Protein AF-0000000079818200 (afdb_homodimer)

Solvent-accessible surface area (backbone atoms only — not comparable to full-atom values): 31001 Å² total; per-residue (Å²): 94,78,39,43,37,42,29,56,37,63,67,57,88,82,67,70,70,63,57,58,44,52,48,40,30,47,52,48,28,22,54,41,19,44,76,70,73,42,77,60,65,76,57,69,91,68,30,36,74,51,62,64,50,33,76,35,94,75,14,60,83,29,23,36,47,29,41,19,50,50,44,48,51,52,47,45,56,71,67,46,74,70,76,72,57,85,67,57,74,52,88,51,55,75,48,44,58,59,48,27,44,49,47,47,36,42,47,28,49,47,39,19,35,53,8,66,71,33,39,58,53,52,50,50,51,51,51,52,50,41,56,72,76,42,62,36,84,41,67,33,28,30,34,40,37,12,26,27,56,12,24,46,50,47,52,50,50,30,28,53,55,46,24,94,79,42,78,49,57,68,57,30,45,74,68,73,41,59,46,65,51,53,51,32,28,47,70,28,43,28,32,40,30,39,38,30,29,38,19,41,49,55,56,49,44,45,41,34,68,70,50,16,48,40,30,39,71,70,46,66,41,59,33,36,33,46,27,32,57,40,56,23,93,87,63,49,69,18,37,35,42,35,38,27,35,88,53,19,66,55,29,44,64,53,45,87,47,44,40,67,50,48,57,44,65,39,73,40,91,74,45,83,37,57,68,54,30,59,67,35,59,41,65,36,64,56,47,26,45,55,49,38,71,51,65,74,64,67,74,65,79,86,123,95,78,40,42,36,40,28,56,38,60,64,56,92,80,69,78,66,65,60,58,44,52,48,41,29,48,53,50,29,22,54,43,19,46,76,71,72,41,77,59,65,75,56,68,91,70,31,36,74,49,65,60,49,37,76,35,94,75,14,59,82,28,23,37,49,27,41,18,50,49,46,48,51,53,47,47,56,71,67,47,74,72,75,69,64,89,60,64,82,52,88,52,58,81,48,43,60,59,48,28,46,50,48,48,36,44,48,29,46,46,39,19,34,53,9,66,71,32,39,57,52,52,49,48,50,52,50,52,50,40,56,75,76,42,61,36,82,40,66,32,27,30,34,40,37,13,26,29,55,12,22,46,50,48,52,50,50,31,28,52,54,46,24,93,78,42,75,50,58,68,56,30,44,75,70,73,40,59,45,65,50,53,51,32,27,45,70,28,43,27,31,39,31,39,37,30,30,37,18,41,49,53,56,49,45,43,41,34,70,69,49,17,47,38,29,39,70,72,49,65,42,60,33,37,34,44,28,32,56,39,55,22,94,87,62,47,70,17,38,35,42,35,37,27,34,88,53,17,64,55,28,45,63,54,46,86,47,44,39,66,52,49,56,44,65,40,72,40,90,74,45,67,36,56,68,52,30,58,66,37,59,41,65,36,62,55,48,27,46,56,49,39,71,52,65,74,64,66,74,65,79,84,122

pLDDT: mean 82.96, std 15.65, range [31.05, 98.12]

Sequence (606 aa):
MERVVYIHGVVPQGAVDHTTSYRAFRDGLSSRLDAEGHDALPPLADSVTVEWGFPHPLAGDTASLARAQEVITRRVDAATPSDRTSFSALLFAPAIEPVRGLIQHTWADIVHYVSEKGKARIRNVVWGRMLELIDPHEPTDLTVIGHSAGSLIAVDLLFWLFSHQRDDPDELRAMGLDPDEVEAAHTNWRVRRLVTFGSPIAALLIRSTAVTDILAADGTLDAADLGLGTRCHDGQMPLWLNVWDRHDVLAYPVEPFYTGAEIHDLYPDHSDSLLGSHEAYWHADRVHRVIADAWGRQPGPLTMERVVYIHGVVPQGAVDHTTSYRAFRDGLSSRLDAEGHDALPPLADSVTVEWGFPHPLAGDTASLARAQEVITRRVDAATPSDRTSFSALLFAPAIEPVRGLIQHTWADIVHYVSEKGKARIRNVVWGRMLELIDPHEPTDLTVIGHSAGSLIAVDLLFWLFSHQRDDPDELRAMGLDPDEVEAAHTNWRVRRLVTFGSPIAALLIRSTAVTDILAADGTLDAADLGLGTRCHDGQMPLWLNVWDRHDVLAYPVEPFYTGAEIHDLYPDHSDSLLGSHEAYWHADRVHRVIADAWGRQPGPLT

Structure (mmCIF, N/CA/C/O backbone):
data_AF-0000000079818200-model_v1
#
loop_
_entity.id
_entity.type
_entity.pdbx_description
1 polymer 'Alpha/beta hydrolase'
#
loop_
_atom_site.group_PDB
_atom_site.id
_atom_site.type_symbol
_atom_site.label_atom_id
_atom_site.label_alt_id
_atom_site.label_comp_id
_atom_site.label_asym_id
_atom_site.label_entity_id
_atom_site.label_seq_id
_atom_site.pdbx_PDB_ins_code
_atom_site.Cartn_x
_atom_site.Cartn_y
_atom_site.Cartn_z
_atom_site.occupancy
_atom_site.B_iso_or_equiv
_atom_site.auth_seq_id
_atom_site.auth_comp_id
_atom_site.auth_asym_id
_atom_site.auth_atom_id
_atom_site.pdbx_PDB_model_num
ATOM 1 N N . MET A 1 1 ? 4.629 -28.031 -23.969 1 86.69 1 MET A N 1
ATOM 2 C CA . MET A 1 1 ? 5.812 -27.75 -23.156 1 86.69 1 MET A CA 1
ATOM 3 C C . MET A 1 1 ? 5.449 -26.922 -21.922 1 86.69 1 MET A C 1
ATOM 5 O O . MET A 1 1 ? 4.574 -26.062 -22 1 86.69 1 MET A O 1
ATOM 9 N N . GLU A 1 2 ? 6.07 -27.297 -20.828 1 91.56 2 GLU A N 1
ATOM 10 C CA . GLU A 1 2 ? 5.812 -26.562 -19.594 1 91.56 2 GLU A CA 1
ATOM 11 C C . GLU A 1 2 ? 6.945 -25.594 -19.266 1 91.56 2 GLU A C 1
ATOM 13 O O . GLU A 1 2 ? 8.117 -25.938 -19.438 1 91.56 2 GLU A O 1
ATOM 18 N N . ARG A 1 3 ? 6.625 -24.469 -18.969 1 95.88 3 ARG A N 1
ATOM 19 C CA . ARG A 1 3 ? 7.57 -23.453 -18.516 1 95.88 3 ARG A CA 1
ATOM 20 C C . ARG A 1 3 ? 7.203 -22.938 -17.141 1 95.88 3 ARG A C 1
ATOM 22 O O . ARG A 1 3 ? 6.023 -22.812 -16.797 1 95.88 3 ARG A O 1
ATOM 29 N N . VAL A 1 4 ? 8.281 -22.688 -16.375 1 97.44 4 VAL A N 1
ATOM 30 C CA . VAL A 1 4 ? 8.07 -22.188 -15.016 1 97.44 4 VAL A CA 1
ATOM 31 C C . VAL A 1 4 ? 8.5 -20.719 -14.945 1 97.44 4 VAL A C 1
ATOM 33 O O . VAL A 1 4 ? 9.531 -20.344 -15.5 1 97.44 4 VAL A O 1
ATOM 36 N N . VAL A 1 5 ? 7.684 -19.922 -14.336 1 97 5 VAL A N 1
ATOM 37 C CA . VAL A 1 5 ? 7.965 -18.516 -14.102 1 97 5 VAL A CA 1
ATOM 38 C C . VAL A 1 5 ? 8.07 -18.25 -12.602 1 97 5 VAL A C 1
ATOM 40 O O . VAL A 1 5 ? 7.113 -18.484 -11.859 1 97 5 VAL A O 1
ATOM 43 N N . TYR A 1 6 ? 9.258 -17.781 -12.156 1 95.5 6 TYR A N 1
ATOM 44 C CA . TYR A 1 6 ? 9.477 -17.422 -10.758 1 95.5 6 TYR A CA 1
ATOM 45 C C . TYR A 1 6 ? 9.438 -15.906 -10.57 1 95.5 6 TYR A C 1
ATOM 47 O O . TYR A 1 6 ? 10.164 -15.172 -11.242 1 95.5 6 TYR A O 1
ATOM 55 N N . ILE A 1 7 ? 8.562 -15.484 -9.695 1 91.38 7 ILE A N 1
ATOM 56 C CA . ILE A 1 7 ? 8.477 -14.062 -9.391 1 91.38 7 ILE A CA 1
ATOM 57 C C . ILE A 1 7 ? 8.664 -13.844 -7.887 1 91.38 7 ILE A C 1
ATOM 59 O O . ILE A 1 7 ? 7.812 -14.242 -7.09 1 91.38 7 ILE A O 1
ATOM 63 N N . HIS A 1 8 ? 9.711 -13.234 -7.512 1 85.31 8 HIS A N 1
ATOM 64 C CA . HIS A 1 8 ? 10 -12.992 -6.102 1 85.31 8 HIS A CA 1
ATOM 65 C C . HIS A 1 8 ? 9.32 -11.719 -5.613 1 85.31 8 HIS A C 1
ATOM 67 O O . HIS A 1 8 ? 8.828 -10.922 -6.418 1 85.31 8 HIS A O 1
ATOM 73 N N . GLY A 1 9 ? 9.172 -11.625 -4.289 1 76.94 9 GLY A N 1
ATOM 74 C CA . GLY A 1 9 ? 8.758 -10.367 -3.697 1 76.94 9 GLY A CA 1
ATOM 75 C C . GLY A 1 9 ? 9.93 -9.438 -3.396 1 76.94 9 GLY A C 1
ATOM 76 O O . GLY A 1 9 ? 11.023 -9.625 -3.932 1 76.94 9 GLY A O 1
ATOM 77 N N . VAL A 1 10 ? 9.656 -8.281 -2.793 1 60.12 10 VAL A N 1
ATOM 78 C CA . VAL A 1 10 ? 10.711 -7.301 -2.545 1 60.12 10 VAL A CA 1
ATOM 79 C C . VAL A 1 10 ? 11.539 -7.723 -1.335 1 60.12 10 VAL A C 1
ATOM 81 O O . VAL A 1 10 ? 10.984 -8.148 -0.316 1 60.12 10 VAL A O 1
ATOM 84 N N . VAL A 1 11 ? 12.688 -8.148 -1.49 1 55.16 11 VAL A N 1
ATOM 85 C CA . VAL A 1 11 ? 13.609 -8.508 -0.416 1 55.16 11 VAL A CA 1
ATOM 86 C C . VAL A 1 11 ? 14.359 -7.266 0.06 1 55.16 11 VAL A C 1
ATOM 88 O O . VAL A 1 11 ? 14.711 -6.398 -0.744 1 55.16 11 VAL A O 1
ATOM 91 N N . PRO A 1 12 ? 14.125 -6.973 1.531 1 49.72 12 PRO A N 1
ATOM 92 C CA . PRO A 1 12 ? 14.883 -5.824 2.043 1 49.72 12 PRO A CA 1
ATOM 93 C C . PRO A 1 12 ? 16.25 -5.676 1.386 1 49.72 12 PRO A C 1
ATOM 95 O O . PRO A 1 12 ? 16.656 -6.539 0.61 1 49.72 12 PRO A O 1
ATOM 98 N N . GLN A 1 13 ? 17.078 -4.922 2.213 1 45.09 13 GLN A N 1
ATOM 99 C CA . GLN A 1 13 ? 18.438 -4.406 2.012 1 45.09 13 GLN A CA 1
ATOM 100 C C . GLN A 1 13 ? 19.391 -5.523 1.622 1 45.09 13 GLN A C 1
ATOM 102 O O . GLN A 1 13 ? 19.422 -6.578 2.262 1 45.09 13 GLN A O 1
ATOM 107 N N . GLY A 1 14 ? 19.938 -5.395 0.547 1 44.62 14 GLY A N 1
ATOM 108 C CA . GLY A 1 14 ? 21.188 -6.055 0.185 1 44.62 14 GLY A CA 1
ATOM 109 C C . GLY A 1 14 ? 20.984 -7.254 -0.721 1 44.62 14 GLY A C 1
ATOM 110 O O . GLY A 1 14 ? 21.875 -8.094 -0.853 1 44.62 14 GLY A O 1
ATOM 111 N N . ALA A 1 15 ? 19.703 -7.742 -0.609 1 48.75 15 ALA A N 1
ATOM 112 C CA . ALA A 1 15 ? 19.672 -9.102 -1.141 1 48.75 15 ALA A CA 1
ATOM 113 C C . ALA A 1 15 ? 19.844 -9.102 -2.656 1 48.75 15 ALA A C 1
ATOM 115 O O . ALA A 1 15 ? 19.109 -8.438 -3.375 1 48.75 15 ALA A O 1
ATOM 116 N N . VAL A 1 16 ? 21 -9.32 -3.053 1 51.16 16 VAL A N 1
ATOM 117 C CA . VAL A 1 16 ? 21.578 -9.836 -4.293 1 51.16 16 VAL A CA 1
ATOM 118 C C . VAL A 1 16 ? 20.625 -10.859 -4.914 1 51.16 16 VAL A C 1
ATOM 120 O O . VAL A 1 16 ? 19.609 -11.219 -4.312 1 51.16 16 VAL A O 1
ATOM 123 N N . ASP A 1 17 ? 21 -12.07 -5.422 1 63.06 17 ASP A N 1
ATOM 124 C CA . ASP A 1 17 ? 20.719 -13.141 -6.375 1 63.06 17 ASP A CA 1
ATOM 125 C C . ASP A 1 17 ? 19.562 -14.016 -5.895 1 63.06 17 ASP A C 1
ATOM 127 O O . ASP A 1 17 ? 19.75 -14.898 -5.055 1 63.06 17 ASP A O 1
ATOM 131 N N . HIS A 1 18 ? 18.266 -13.555 -6.32 1 78.88 18 HIS A N 1
ATOM 132 C CA . HIS A 1 18 ? 17.156 -14.414 -5.945 1 78.88 18 HIS A CA 1
ATOM 133 C C . HIS A 1 18 ? 17.25 -15.781 -6.609 1 78.88 18 HIS A C 1
ATOM 135 O O . HIS A 1 18 ? 16.422 -16.656 -6.367 1 78.88 18 HIS A O 1
ATOM 141 N N . THR A 1 19 ? 18.312 -15.891 -7.309 1 81.38 19 THR A N 1
ATOM 142 C CA . THR A 1 19 ? 18.516 -17.172 -7.98 1 81.38 19 THR A CA 1
ATOM 143 C C . THR A 1 19 ? 18.719 -18.297 -6.965 1 81.38 19 THR A C 1
ATOM 145 O O . THR A 1 19 ? 18.297 -19.422 -7.191 1 81.38 19 THR A O 1
ATOM 148 N N . THR A 1 20 ? 19.297 -17.875 -5.895 1 84.62 20 THR A N 1
ATOM 149 C CA . THR A 1 20 ? 19.516 -18.875 -4.859 1 84.62 20 THR A CA 1
ATOM 150 C C . THR A 1 20 ? 18.188 -19.359 -4.281 1 84.62 20 THR A C 1
ATOM 152 O O . THR A 1 20 ? 18 -20.547 -4.043 1 84.62 20 THR A O 1
ATOM 155 N N . SER A 1 21 ? 17.328 -18.438 -4.094 1 87.5 21 SER A N 1
ATOM 156 C CA . SER A 1 21 ? 16 -18.797 -3.58 1 87.5 21 SER A CA 1
ATOM 157 C C . SER A 1 21 ? 15.219 -19.625 -4.594 1 87.5 21 SER A C 1
ATOM 159 O O . SER A 1 21 ? 14.586 -20.609 -4.23 1 87.5 21 SER A O 1
ATOM 161 N N . TYR A 1 22 ? 15.32 -19.234 -5.848 1 92.06 22 TYR A N 1
ATOM 162 C CA . TYR A 1 22 ? 14.633 -19.984 -6.895 1 92.06 22 TYR A CA 1
ATOM 163 C C . TYR A 1 22 ? 15.156 -21.406 -6.988 1 92.06 22 TYR A C 1
ATOM 165 O O . TYR A 1 22 ? 14.383 -22.359 -7.105 1 92.06 22 TYR A O 1
ATOM 173 N N . ARG A 1 23 ? 16.438 -21.531 -6.879 1 92.62 23 ARG A N 1
ATOM 174 C CA . ARG A 1 23 ? 17.078 -22.844 -6.957 1 92.62 23 ARG A CA 1
ATOM 175 C C . ARG A 1 23 ? 16.672 -23.719 -5.773 1 92.62 23 ARG A C 1
ATOM 177 O O . ARG A 1 23 ? 16.375 -24.891 -5.941 1 92.62 23 ARG A O 1
ATOM 184 N N . ALA A 1 24 ? 16.672 -23.125 -4.648 1 91.62 24 ALA A N 1
ATOM 185 C CA . ALA A 1 24 ? 16.297 -23.875 -3.447 1 91.62 24 ALA A CA 1
ATOM 186 C C . ALA A 1 24 ? 14.867 -24.391 -3.547 1 91.62 24 ALA A C 1
ATOM 188 O O . ALA A 1 24 ? 14.586 -25.531 -3.203 1 91.62 24 ALA A O 1
ATOM 189 N N . PHE A 1 25 ? 14.039 -23.562 -3.961 1 94.81 25 PHE A N 1
ATOM 190 C CA . PHE A 1 25 ? 12.641 -23.953 -4.109 1 94.81 25 PHE A CA 1
ATOM 191 C C . PHE A 1 25 ? 12.5 -25.062 -5.152 1 94.81 25 PHE A C 1
ATOM 193 O O . PHE A 1 25 ? 11.844 -26.078 -4.902 1 94.81 25 PHE A O 1
ATOM 200 N N . ARG A 1 26 ? 13.047 -24.812 -6.332 1 96.12 26 ARG A N 1
ATOM 201 C CA . ARG A 1 26 ? 12.969 -25.797 -7.414 1 96.12 26 ARG A CA 1
ATOM 202 C C . ARG A 1 26 ? 13.5 -27.156 -6.969 1 96.12 26 ARG A C 1
ATOM 204 O O . ARG A 1 26 ? 12.844 -28.172 -7.168 1 96.12 26 ARG A O 1
ATOM 211 N N . ASP A 1 27 ? 14.68 -27.141 -6.375 1 96.06 27 ASP A N 1
ATOM 212 C CA . ASP A 1 27 ? 15.312 -28.406 -5.98 1 96.06 27 ASP A CA 1
ATOM 213 C C . ASP A 1 27 ? 14.531 -29.078 -4.859 1 96.06 27 ASP A C 1
ATOM 215 O O . ASP A 1 27 ? 14.312 -30.297 -4.895 1 96.06 27 ASP A O 1
ATOM 219 N N . GLY A 1 28 ? 14.125 -28.328 -3.898 1 95.75 28 GLY A N 1
ATOM 220 C CA . GLY A 1 28 ? 13.352 -28.875 -2.801 1 95.75 28 GLY A CA 1
ATOM 221 C C . GLY A 1 28 ? 12.023 -29.469 -3.246 1 95.75 28 GLY A C 1
ATOM 222 O O . GLY A 1 28 ? 11.688 -30.594 -2.873 1 95.75 28 GLY A O 1
ATOM 223 N N . LEU A 1 29 ? 11.305 -28.688 -4.027 1 95.94 29 LEU A N 1
ATOM 224 C CA . LEU A 1 29 ? 10.016 -29.172 -4.512 1 95.94 29 LEU A CA 1
ATOM 225 C C . LEU A 1 29 ? 10.195 -30.375 -5.441 1 95.94 29 LEU A C 1
ATOM 227 O O . LEU A 1 29 ? 9.469 -31.359 -5.344 1 95.94 29 LEU A O 1
ATOM 231 N N . SER A 1 30 ? 11.188 -30.297 -6.332 1 96.06 30 SER A N 1
ATOM 232 C CA . SER A 1 30 ? 11.43 -31.391 -7.273 1 96.06 30 SER A CA 1
ATOM 233 C C . SER A 1 30 ? 11.773 -32.688 -6.539 1 96.06 30 SER A C 1
ATOM 235 O O . SER A 1 30 ? 11.344 -33.781 -6.953 1 96.06 30 SER A O 1
ATOM 237 N N . SER A 1 31 ? 12.531 -32.531 -5.52 1 95.75 31 SER A N 1
ATOM 238 C CA . SER A 1 31 ? 12.867 -33.719 -4.723 1 95.75 31 SER A CA 1
ATOM 239 C C . SER A 1 31 ? 11.617 -34.375 -4.133 1 95.75 31 SER A C 1
ATOM 241 O O . SER A 1 31 ? 11.461 -35.594 -4.176 1 95.75 31 SER A O 1
ATOM 243 N N . ARG A 1 32 ? 10.742 -33.594 -3.629 1 94.62 32 ARG A N 1
ATOM 244 C CA . ARG A 1 32 ? 9.5 -34.094 -3.053 1 94.62 32 ARG A CA 1
ATOM 245 C C . ARG A 1 32 ? 8.586 -34.656 -4.133 1 94.62 32 ARG A C 1
ATOM 247 O O . ARG A 1 32 ? 7.91 -35.656 -3.92 1 94.62 32 ARG A O 1
ATOM 254 N N . LEU A 1 33 ? 8.555 -33.938 -5.242 1 94.25 33 LEU A N 1
ATOM 255 C CA . LEU A 1 33 ? 7.742 -34.406 -6.359 1 94.25 33 LEU A CA 1
ATOM 256 C C . LEU A 1 33 ? 8.219 -35.781 -6.844 1 94.25 33 LEU A C 1
ATOM 258 O O . LEU A 1 33 ? 7.402 -36.656 -7.121 1 94.25 33 LEU A O 1
ATOM 262 N N . ASP A 1 34 ? 9.508 -35.906 -6.918 1 93.25 34 ASP A N 1
ATOM 263 C CA . ASP A 1 34 ? 10.086 -37.156 -7.34 1 93.25 34 ASP A CA 1
ATOM 264 C C . ASP A 1 34 ? 9.656 -38.312 -6.414 1 93.25 34 ASP A C 1
ATOM 266 O O . ASP A 1 34 ? 9.281 -39.375 -6.879 1 93.25 34 ASP A O 1
ATOM 270 N N . ALA A 1 35 ? 9.672 -38.062 -5.207 1 91.75 35 ALA A N 1
ATOM 271 C CA . ALA A 1 35 ? 9.273 -39.062 -4.207 1 91.75 35 ALA A CA 1
ATOM 272 C C . ALA A 1 35 ? 7.816 -39.469 -4.395 1 91.75 35 ALA A C 1
ATOM 274 O O . ALA A 1 35 ? 7.434 -40.594 -4.043 1 91.75 35 ALA A O 1
ATOM 275 N N . GLU A 1 36 ? 7.059 -38.625 -4.98 1 89 36 GLU A N 1
ATOM 276 C CA . GLU A 1 36 ? 5.637 -38.875 -5.172 1 89 36 GLU A CA 1
ATOM 277 C C . GLU A 1 36 ? 5.344 -39.344 -6.598 1 89 36 GLU A C 1
ATOM 279 O O . GLU A 1 36 ? 4.188 -39.531 -6.973 1 89 36 GLU A O 1
ATOM 284 N N . GLY A 1 37 ? 6.359 -39.406 -7.438 1 89.19 37 GLY A N 1
ATOM 285 C CA . GLY A 1 37 ? 6.219 -39.938 -8.781 1 89.19 37 GLY A CA 1
ATOM 286 C C . GLY A 1 37 ? 5.875 -38.906 -9.82 1 89.19 37 GLY A C 1
ATOM 287 O O . GLY A 1 37 ? 5.332 -39.219 -10.875 1 89.19 37 GLY A O 1
ATOM 288 N N . HIS A 1 38 ? 6.051 -37.594 -9.445 1 89.44 38 HIS A N 1
ATOM 289 C CA . HIS A 1 38 ? 5.812 -36.5 -10.398 1 89.44 38 HIS A CA 1
ATOM 290 C C . HIS A 1 38 ? 7.109 -36.062 -11.07 1 89.44 38 HIS A C 1
ATOM 292 O O . HIS A 1 38 ? 8.203 -36.375 -10.578 1 89.44 38 HIS A O 1
ATOM 298 N N . ASP A 1 39 ? 6.938 -35.469 -12.148 1 89.5 39 ASP A N 1
ATOM 299 C CA . ASP A 1 39 ? 8.102 -34.906 -12.844 1 89.5 39 ASP A CA 1
ATOM 300 C C . ASP A 1 39 ? 8.688 -33.719 -12.078 1 89.5 39 ASP A C 1
ATOM 302 O O . ASP A 1 39 ? 7.949 -32.969 -11.453 1 89.5 39 ASP A O 1
ATOM 306 N N . ALA A 1 40 ? 10 -33.625 -12.172 1 92.56 40 ALA A N 1
ATOM 307 C CA . ALA A 1 40 ? 10.672 -32.469 -11.594 1 92.56 40 ALA A CA 1
ATOM 308 C C . ALA A 1 40 ? 10.32 -31.188 -12.352 1 92.56 40 ALA A C 1
ATOM 310 O O . ALA A 1 40 ? 9.922 -31.234 -13.523 1 92.56 40 ALA A O 1
ATOM 311 N N . LEU A 1 41 ? 10.469 -30.062 -11.641 1 94.31 41 LEU A N 1
ATOM 312 C CA . LEU A 1 41 ? 10.359 -28.781 -12.328 1 94.31 41 LEU A CA 1
ATOM 313 C C . LEU A 1 41 ? 11.516 -28.594 -13.305 1 94.31 41 LEU A C 1
ATOM 315 O O . LEU A 1 41 ? 12.609 -29.109 -13.086 1 94.31 41 LEU A O 1
ATOM 319 N N . PRO A 1 42 ? 11.273 -27.875 -14.344 1 93.94 42 PRO A N 1
ATOM 320 C CA . PRO A 1 42 ? 12.359 -27.594 -15.281 1 93.94 42 PRO A CA 1
ATOM 321 C C . PRO A 1 42 ? 13.547 -26.906 -14.625 1 93.94 42 PRO A C 1
ATOM 323 O O . PRO A 1 42 ? 13.383 -26.219 -13.602 1 93.94 42 PRO A O 1
ATOM 326 N N . PRO A 1 43 ? 14.789 -27.094 -15.227 1 93.31 43 PRO A N 1
ATOM 327 C CA . PRO A 1 43 ? 15.945 -26.359 -14.719 1 93.31 43 PRO A CA 1
ATOM 328 C C . PRO A 1 43 ? 15.75 -24.844 -14.75 1 93.31 43 PRO A C 1
ATOM 330 O O . PRO A 1 43 ? 14.969 -24.344 -15.562 1 93.31 43 PRO A O 1
ATOM 333 N N . LEU A 1 44 ? 16.391 -24.172 -13.883 1 92.62 44 LEU A N 1
ATOM 334 C CA . LEU A 1 44 ? 16.25 -22.734 -13.789 1 92.62 44 LEU A CA 1
ATOM 335 C C . LEU A 1 44 ? 16.641 -22.062 -15.102 1 92.62 44 LEU A C 1
ATOM 337 O O . LEU A 1 44 ? 16.062 -21.031 -15.477 1 92.62 44 LEU A O 1
ATOM 341 N N . ALA A 1 45 ? 17.625 -22.656 -15.812 1 90.88 45 ALA A N 1
ATOM 342 C CA . ALA A 1 45 ? 18.078 -22.109 -17.094 1 90.88 45 ALA A CA 1
ATOM 343 C C . ALA A 1 45 ? 16.938 -22.094 -18.109 1 90.88 45 ALA A C 1
ATOM 345 O O . ALA A 1 45 ? 16.953 -21.281 -19.047 1 90.88 45 ALA A O 1
ATOM 346 N N . ASP A 1 46 ? 15.992 -23 -17.891 1 92.5 46 ASP A N 1
ATOM 347 C CA . ASP A 1 46 ? 14.852 -23.094 -18.797 1 92.5 46 ASP A CA 1
ATOM 348 C C . ASP A 1 46 ? 13.609 -22.453 -18.203 1 92.5 46 ASP A C 1
ATOM 350 O O . ASP A 1 46 ? 12.492 -22.703 -18.656 1 92.5 46 ASP A O 1
ATOM 354 N N . SER A 1 47 ? 13.82 -21.703 -17.125 1 95.25 47 SER A N 1
ATOM 355 C CA . SER A 1 47 ? 12.711 -21.062 -16.438 1 95.25 47 SER A CA 1
ATOM 356 C C . SER A 1 47 ? 12.859 -19.547 -16.453 1 95.25 47 SER A C 1
ATOM 358 O O . SER A 1 47 ? 13.969 -19.031 -16.562 1 95.25 47 SER A O 1
ATOM 360 N N . VAL A 1 48 ? 11.742 -18.922 -16.406 1 94.06 48 VAL A N 1
ATOM 361 C CA . VAL A 1 48 ? 11.742 -17.453 -16.328 1 94.06 48 VAL A CA 1
ATOM 362 C C . VAL A 1 48 ? 11.961 -17 -14.891 1 94.06 48 VAL A C 1
ATOM 364 O O . VAL A 1 48 ? 11.164 -17.328 -14.008 1 94.06 48 VAL A O 1
ATOM 367 N N . THR A 1 49 ? 13.047 -16.344 -14.672 1 90.06 49 THR A N 1
ATOM 368 C CA . THR A 1 49 ? 13.328 -15.766 -13.359 1 90.06 49 THR A CA 1
ATOM 369 C C . THR A 1 49 ? 13.188 -14.242 -13.406 1 90.06 49 THR A C 1
ATOM 371 O O . THR A 1 49 ? 13.781 -13.594 -14.266 1 90.06 49 THR A O 1
ATOM 374 N N . VAL A 1 50 ? 12.398 -13.742 -12.555 1 83.56 50 VAL A N 1
ATOM 375 C CA . VAL A 1 50 ? 12.109 -12.312 -12.578 1 83.56 50 VAL A CA 1
ATOM 376 C C . VAL A 1 50 ? 12.758 -11.641 -11.375 1 83.56 50 VAL A C 1
ATOM 378 O O . VAL A 1 50 ? 12.641 -12.125 -10.242 1 83.56 50 VAL A O 1
ATOM 381 N N . GLU A 1 51 ? 13.539 -10.664 -11.68 1 73.62 51 GLU A N 1
ATOM 382 C CA . GLU A 1 51 ? 14.07 -9.742 -10.68 1 73.62 51 GLU A CA 1
ATOM 383 C C . GLU A 1 51 ? 13.484 -8.344 -10.852 1 73.62 51 GLU A C 1
ATOM 385 O O . GLU A 1 51 ? 13.469 -7.801 -11.953 1 73.62 51 GLU A O 1
ATOM 390 N N . TRP A 1 52 ? 12.867 -7.902 -9.883 1 68.88 52 TRP A N 1
ATOM 391 C CA . TRP A 1 52 ? 12.328 -6.551 -9.977 1 68.88 52 TRP A CA 1
ATOM 392 C C . TRP A 1 52 ? 12.633 -5.758 -8.711 1 68.88 52 TRP A C 1
ATOM 394 O O . TRP A 1 52 ? 12.938 -6.336 -7.668 1 68.88 52 TRP A O 1
ATOM 404 N N . GLY A 1 53 ? 12.664 -4.391 -8.766 1 62.91 53 GLY A N 1
ATOM 405 C CA . GLY A 1 53 ? 12.789 -3.512 -7.617 1 62.91 53 GLY A CA 1
ATOM 406 C C . GLY A 1 53 ? 14.219 -3.348 -7.137 1 62.91 53 GLY A C 1
ATOM 407 O O . GLY A 1 53 ? 14.477 -2.596 -6.195 1 62.91 53 GLY A O 1
ATOM 408 N N . PHE A 1 54 ? 15.133 -4.141 -7.594 1 59.88 54 PHE A N 1
ATOM 409 C CA . PHE A 1 54 ? 16.516 -4.031 -7.164 1 59.88 54 PHE A CA 1
ATOM 410 C C . PHE A 1 54 ? 17.406 -3.6 -8.32 1 59.88 54 PHE A C 1
ATOM 412 O O . PHE A 1 54 ? 17.062 -3.785 -9.484 1 59.88 54 PHE A O 1
ATOM 419 N N . PRO A 1 55 ? 18.359 -2.91 -7.707 1 55 55 PRO A N 1
ATOM 420 C CA . PRO A 1 55 ? 19.328 -2.592 -8.758 1 55 55 PRO A CA 1
ATOM 421 C C . PRO A 1 55 ? 19.906 -3.838 -9.422 1 55 55 PRO A C 1
ATOM 423 O O . PRO A 1 55 ? 20.625 -4.602 -8.773 1 55 55 PRO A O 1
ATOM 426 N N . HIS A 1 56 ? 19.281 -4.379 -10.164 1 54.59 56 HIS A N 1
ATOM 427 C CA . HIS A 1 56 ? 19.797 -5.492 -10.961 1 54.59 56 HIS A CA 1
ATOM 428 C C . HIS A 1 56 ? 19.797 -5.152 -12.445 1 54.59 56 HIS A C 1
ATOM 430 O O . HIS A 1 56 ? 18.938 -4.398 -12.914 1 54.59 56 HIS A O 1
ATOM 436 N N . PRO A 1 57 ? 20.984 -5.48 -13 1 53.12 57 PRO A N 1
ATOM 437 C CA . PRO A 1 57 ? 21.016 -5.203 -14.445 1 53.12 57 PRO A CA 1
ATOM 438 C C . PRO A 1 57 ? 19.703 -5.551 -15.141 1 53.12 57 PRO A C 1
ATOM 440 O O . PRO A 1 57 ? 19.344 -4.922 -16.141 1 53.12 57 PRO A O 1
ATOM 443 N N . LEU A 1 58 ? 19.125 -6.457 -14.516 1 49.44 58 LEU A N 1
ATOM 444 C CA . LEU A 1 58 ? 17.891 -6.906 -15.148 1 49.44 58 LEU A CA 1
ATOM 445 C C . LEU A 1 58 ? 16.688 -6.121 -14.625 1 49.44 58 LEU A C 1
ATOM 447 O O . LEU A 1 58 ? 15.57 -6.309 -15.094 1 49.44 58 LEU A O 1
ATOM 451 N N . ALA A 1 59 ? 16.938 -5.23 -13.602 1 56.81 59 ALA A N 1
ATOM 452 C CA . ALA A 1 59 ? 15.82 -4.551 -12.961 1 56.81 59 ALA A CA 1
ATOM 453 C C . ALA A 1 59 ? 15.281 -3.426 -13.844 1 56.81 59 ALA A C 1
ATOM 455 O O . ALA A 1 59 ? 14.164 -2.951 -13.648 1 56.81 59 ALA A O 1
ATOM 456 N N . GLY A 1 60 ? 15.984 -3.125 -14.914 1 56.25 60 GLY A N 1
ATOM 457 C CA . GLY A 1 60 ? 15.562 -2.062 -15.812 1 56.25 60 GLY A CA 1
ATOM 458 C C . GLY A 1 60 ? 15.195 -0.779 -15.086 1 56.25 60 GLY A C 1
ATOM 459 O O . GLY A 1 60 ? 15.969 -0.281 -14.266 1 56.25 60 GLY A O 1
ATOM 460 N N . ASP A 1 61 ? 14.031 -0.267 -15.391 1 59.31 61 ASP A N 1
ATOM 461 C CA . ASP A 1 61 ? 13.508 0.99 -14.867 1 59.31 61 ASP A CA 1
ATOM 462 C C . ASP A 1 61 ? 13.18 0.875 -13.383 1 59.31 61 ASP A C 1
ATOM 464 O O . ASP A 1 61 ? 13 1.887 -12.695 1 59.31 61 ASP A O 1
ATOM 468 N N . THR A 1 62 ? 13.234 -0.366 -12.875 1 66.31 62 THR A N 1
ATOM 469 C CA . THR A 1 62 ? 12.875 -0.542 -11.477 1 66.31 62 THR A CA 1
ATOM 470 C C . THR A 1 62 ? 14.094 -0.335 -10.578 1 66.31 62 THR A C 1
ATOM 472 O O . THR A 1 62 ? 13.969 -0.255 -9.352 1 66.31 62 THR A O 1
ATOM 475 N N . ALA A 1 63 ? 15.258 -0.125 -11.195 1 71.88 63 ALA A N 1
ATOM 476 C CA . ALA A 1 63 ? 16.469 0.19 -10.438 1 71.88 63 ALA A CA 1
ATOM 477 C C . ALA A 1 63 ? 16.312 1.491 -9.656 1 71.88 63 ALA A C 1
ATOM 479 O O . ALA A 1 63 ? 16.875 1.646 -8.57 1 71.88 63 ALA A O 1
ATOM 480 N N . SER A 1 64 ? 15.555 2.375 -10.258 1 77.75 64 SER A N 1
ATOM 481 C CA . SER A 1 64 ? 15.305 3.641 -9.57 1 77.75 64 SER A CA 1
ATOM 482 C C . SER A 1 64 ? 14.57 3.424 -8.258 1 77.75 64 SER A C 1
ATOM 484 O O . SER A 1 64 ? 14.789 4.152 -7.285 1 77.75 64 SER A O 1
ATOM 486 N N . LEU A 1 65 ? 13.781 2.424 -8.219 1 79.44 65 LEU A N 1
ATOM 487 C CA . LEU A 1 65 ? 13.039 2.121 -7.004 1 79.44 65 LEU A CA 1
ATOM 488 C C . LEU A 1 65 ? 13.984 1.699 -5.883 1 79.44 65 LEU A C 1
ATOM 490 O O . LEU A 1 65 ? 13.875 2.184 -4.754 1 79.44 65 LEU A O 1
ATOM 494 N N . ALA A 1 66 ? 14.898 0.829 -6.238 1 76.94 66 ALA A N 1
ATOM 495 C CA . ALA A 1 66 ? 15.859 0.364 -5.242 1 76.94 66 ALA A CA 1
ATOM 496 C C . ALA A 1 66 ? 16.688 1.521 -4.703 1 76.94 66 ALA A C 1
ATOM 498 O O . ALA A 1 66 ? 16.922 1.618 -3.494 1 76.94 66 ALA A O 1
ATOM 499 N N . ARG A 1 67 ? 17.156 2.295 -5.594 1 82.56 67 ARG A N 1
ATOM 500 C CA . ARG A 1 67 ? 17.953 3.447 -5.199 1 82.56 67 ARG A CA 1
ATOM 501 C C . ARG A 1 67 ? 17.141 4.402 -4.32 1 82.56 67 ARG A C 1
ATOM 503 O O . ARG A 1 67 ? 17.656 4.918 -3.326 1 82.56 67 ARG A O 1
ATOM 510 N N . ALA A 1 68 ? 15.953 4.668 -4.703 1 86.44 68 ALA A N 1
ATOM 511 C CA . ALA A 1 68 ? 15.094 5.543 -3.914 1 86.44 68 ALA A CA 1
ATOM 512 C C . ALA A 1 68 ? 14.875 4.98 -2.512 1 86.44 68 ALA A C 1
ATOM 514 O O . ALA A 1 68 ? 14.883 5.723 -1.528 1 86.44 68 ALA A O 1
ATOM 515 N N . GLN A 1 69 ? 14.672 3.715 -2.449 1 82.5 69 GLN A N 1
ATOM 516 C CA . GLN A 1 69 ? 14.484 3.07 -1.153 1 82.5 69 GLN A CA 1
ATOM 517 C C . GLN A 1 69 ? 15.727 3.209 -0.279 1 82.5 69 GLN A C 1
ATOM 519 O O . GLN A 1 69 ? 15.617 3.4 0.935 1 82.5 69 GLN A O 1
ATOM 524 N N . GLU A 1 70 ? 16.828 3.061 -0.89 1 83.12 70 GLU A N 1
ATOM 525 C CA . GLU A 1 70 ? 18.078 3.246 -0.15 1 83.12 70 GLU A CA 1
ATOM 526 C C . GLU A 1 70 ? 18.188 4.668 0.397 1 83.12 70 GLU A C 1
ATOM 528 O O . GLU A 1 70 ? 18.594 4.867 1.545 1 83.12 70 GLU A O 1
ATOM 533 N N . VAL A 1 71 ? 17.875 5.574 -0.421 1 89.56 71 VAL A N 1
ATOM 534 C CA . VAL A 1 71 ? 17.938 6.973 -0.011 1 89.56 71 VAL A CA 1
ATOM 535 C C . VAL A 1 71 ? 16.969 7.215 1.144 1 89.56 71 VAL A C 1
ATOM 537 O O . VAL A 1 71 ? 17.312 7.855 2.137 1 89.56 71 VAL A O 1
ATOM 540 N N . ILE A 1 72 ? 15.781 6.676 1.048 1 89 72 ILE A N 1
ATOM 541 C CA . ILE A 1 72 ? 14.781 6.84 2.098 1 89 72 ILE A CA 1
ATOM 542 C C . ILE A 1 72 ? 15.297 6.234 3.4 1 89 72 ILE A C 1
ATOM 544 O O . ILE A 1 72 ? 15.25 6.879 4.453 1 89 72 ILE A O 1
ATOM 548 N N . THR A 1 73 ? 15.789 5.055 3.291 1 84.19 73 THR A N 1
ATOM 549 C CA . THR A 1 73 ? 16.297 4.375 4.48 1 84.19 73 THR A CA 1
ATOM 550 C C . THR A 1 73 ? 17.422 5.176 5.121 1 84.19 73 THR A C 1
ATOM 552 O O . THR A 1 73 ? 17.438 5.387 6.336 1 84.19 73 THR A O 1
ATOM 555 N N . ARG A 1 74 ? 18.328 5.582 4.324 1 88.44 74 ARG A N 1
ATOM 556 C CA . ARG A 1 74 ? 19.469 6.352 4.816 1 88.44 74 ARG A CA 1
ATOM 557 C C . ARG A 1 74 ? 19 7.633 5.504 1 88.44 74 ARG A C 1
ATOM 559 O O . ARG A 1 74 ? 19.469 7.965 6.594 1 88.44 74 ARG A O 1
ATOM 566 N N . ARG A 1 75 ? 18.109 8.336 4.918 1 92.31 75 ARG A N 1
ATOM 567 C CA . ARG A 1 75 ? 17.641 9.609 5.453 1 92.31 75 ARG A CA 1
ATOM 568 C C . ARG A 1 75 ? 16.828 9.398 6.727 1 92.31 75 ARG A C 1
ATOM 570 O O . ARG A 1 75 ? 16.938 10.188 7.672 1 92.31 75 ARG A O 1
ATOM 577 N N . VAL A 1 76 ? 16.016 8.391 6.715 1 86.38 76 VAL A N 1
ATOM 578 C CA . VAL A 1 76 ? 15.234 8.086 7.906 1 86.38 76 VAL A CA 1
ATOM 579 C C . VAL A 1 76 ? 16.156 7.711 9.055 1 86.38 76 VAL A C 1
ATOM 581 O O . VAL A 1 76 ? 15.984 8.172 10.188 1 86.38 76 VAL A O 1
ATOM 584 N N . ASP A 1 77 ? 17.109 6.887 8.766 1 82.88 77 ASP A N 1
ATOM 585 C CA . ASP A 1 77 ? 18.078 6.492 9.789 1 82.88 77 ASP A CA 1
ATOM 586 C C . ASP A 1 77 ? 18.797 7.707 10.359 1 82.88 77 ASP A C 1
ATOM 588 O O . ASP A 1 77 ? 18.984 7.812 11.57 1 82.88 77 ASP A O 1
ATOM 592 N N . ALA A 1 78 ? 19.219 8.586 9.5 1 87.62 78 ALA A N 1
ATOM 593 C CA . ALA A 1 78 ? 19.953 9.773 9.914 1 87.62 78 ALA A CA 1
ATOM 594 C C . ALA A 1 78 ? 19.078 10.688 10.773 1 87.62 78 ALA A C 1
ATOM 596 O O . ALA A 1 78 ? 19.594 11.375 11.664 1 87.62 78 ALA A O 1
ATOM 597 N N . ALA A 1 79 ? 17.828 10.68 10.516 1 86.88 79 ALA A N 1
ATOM 598 C CA . ALA A 1 79 ? 16.906 11.578 11.203 1 86.88 79 ALA A CA 1
ATOM 599 C C . ALA A 1 79 ? 16.422 10.969 12.516 1 86.88 79 ALA A C 1
ATOM 601 O O . ALA A 1 79 ? 15.844 11.656 13.359 1 86.88 79 ALA A O 1
ATOM 602 N N . THR A 1 80 ? 16.562 9.641 12.648 1 78.5 80 THR A N 1
ATOM 603 C CA . THR A 1 80 ? 16.094 8.953 13.852 1 78.5 80 THR A CA 1
ATOM 604 C C . THR A 1 80 ? 17.062 9.164 15.008 1 78.5 80 THR A C 1
ATOM 606 O O . THR A 1 80 ? 18.266 8.891 14.883 1 78.5 80 THR A O 1
ATOM 609 N N . PRO A 1 81 ? 16.531 9.867 16.031 1 71.88 81 PRO A N 1
ATOM 610 C CA . PRO A 1 81 ? 17.438 10.102 17.172 1 71.88 81 PRO A CA 1
ATOM 611 C C . PRO A 1 81 ? 18.047 8.805 17.703 1 71.88 81 PRO A C 1
ATOM 613 O O . PRO A 1 81 ? 17.375 7.766 17.719 1 71.88 81 PRO A O 1
ATOM 616 N N . SER A 1 82 ? 19.375 8.867 17.812 1 61.06 82 SER A N 1
ATOM 617 C CA . SER A 1 82 ? 20.141 7.719 18.281 1 61.06 82 SER A CA 1
ATOM 618 C C . SER A 1 82 ? 19.688 7.285 19.672 1 61.06 82 SER A C 1
ATOM 620 O O . SER A 1 82 ? 19.938 6.152 20.094 1 61.06 82 SER A O 1
ATOM 622 N N . ASP A 1 83 ? 19.281 8.281 20.375 1 52.41 83 ASP A N 1
ATOM 623 C CA . ASP A 1 83 ? 19.109 7.906 21.781 1 52.41 83 ASP A CA 1
ATOM 624 C C . ASP A 1 83 ? 18.219 6.68 21.906 1 52.41 83 ASP A C 1
ATOM 626 O O . ASP A 1 83 ? 17 6.762 21.672 1 52.41 83 ASP A O 1
ATOM 630 N N . ARG A 1 84 ? 18.766 5.703 21.422 1 48.06 84 ARG A N 1
ATOM 631 C CA . ARG A 1 84 ? 18.266 4.355 21.672 1 48.06 84 ARG A CA 1
ATOM 632 C C . ARG A 1 84 ? 17.75 4.223 23.109 1 48.06 84 ARG A C 1
ATOM 634 O O . ARG A 1 84 ? 17.516 3.113 23.594 1 48.06 84 ARG A O 1
ATOM 641 N N . THR A 1 85 ? 17.953 5.344 23.906 1 39.25 85 THR A N 1
ATOM 642 C CA . THR A 1 85 ? 17.891 5.023 25.328 1 39.25 85 THR A CA 1
ATOM 643 C C . THR A 1 85 ? 16.547 4.375 25.672 1 39.25 85 THR A C 1
ATOM 645 O O . THR A 1 85 ? 16.438 3.674 26.688 1 39.25 85 THR A O 1
ATOM 648 N N . SER A 1 86 ? 15.43 5.254 25.672 1 38.25 86 SER A N 1
ATOM 649 C CA . SER A 1 86 ? 14.492 4.781 26.688 1 38.25 86 SER A CA 1
ATOM 650 C C . SER A 1 86 ? 14.047 3.352 26.406 1 38.25 86 SER A C 1
ATOM 652 O O . SER A 1 86 ? 13.656 3.027 25.281 1 38.25 86 SER A O 1
ATOM 654 N N . PHE A 1 87 ? 14.609 2.508 27.141 1 35.34 87 PHE A N 1
ATOM 655 C CA . PHE A 1 87 ? 14.406 1.097 27.438 1 35.34 87 PHE A CA 1
ATOM 656 C C . PHE A 1 87 ? 12.922 0.753 27.469 1 35.34 87 PHE A C 1
ATOM 658 O O . PHE A 1 87 ? 12.453 0.12 28.422 1 35.34 87 PHE A O 1
ATOM 665 N N . SER A 1 88 ? 12.102 1.669 27.469 1 37.81 88 SER A N 1
ATOM 666 C CA . SER A 1 88 ? 10.891 1.036 27.969 1 37.81 88 SER A CA 1
ATOM 667 C C . SER A 1 88 ? 10.734 -0.379 27.422 1 37.81 88 SER A C 1
ATOM 669 O O . SER A 1 88 ? 11.43 -0.767 26.484 1 37.81 88 SER A O 1
ATOM 671 N N . ALA A 1 89 ? 9.344 -0.965 27.5 1 37.66 89 ALA A N 1
ATOM 672 C CA . ALA A 1 89 ? 8.961 -2.373 27.453 1 37.66 89 ALA A CA 1
ATOM 673 C C . ALA A 1 89 ? 9.531 -3.064 26.219 1 37.66 89 ALA A C 1
ATOM 675 O O . ALA A 1 89 ? 9.25 -2.666 25.094 1 37.66 89 ALA A O 1
ATOM 676 N N . LEU A 1 90 ? 10.867 -3.59 26.172 1 39.84 90 LEU A N 1
ATOM 677 C CA . LEU A 1 90 ? 11.992 -4.387 25.688 1 39.84 90 LEU A CA 1
ATOM 678 C C . LEU A 1 90 ? 11.531 -5.375 24.625 1 39.84 90 LEU A C 1
ATOM 680 O O . LEU A 1 90 ? 12.281 -5.676 23.688 1 39.84 90 LEU A O 1
ATOM 684 N N . LEU A 1 91 ? 10.727 -6.188 25.219 1 42 91 LEU A N 1
ATOM 685 C CA . LEU A 1 91 ? 10.688 -7.512 24.609 1 42 91 LEU A CA 1
ATOM 686 C C . LEU A 1 91 ? 10.422 -7.414 23.109 1 42 91 LEU A C 1
ATOM 688 O O . LEU A 1 91 ? 10.852 -8.281 22.344 1 42 91 LEU A O 1
ATOM 692 N N . PHE A 1 92 ? 9.875 -6.184 22.844 1 48 92 PHE A N 1
ATOM 693 C CA . PHE A 1 92 ? 9.508 -6.18 21.438 1 48 92 PHE A CA 1
ATOM 694 C C . PHE A 1 92 ? 10.406 -5.234 20.641 1 48 92 PHE A C 1
ATOM 696 O O . PHE A 1 92 ? 10.312 -5.16 19.422 1 48 92 PHE A O 1
ATOM 703 N N . ALA A 1 93 ? 11.297 -4.434 21.438 1 55.03 93 ALA A N 1
ATOM 704 C CA . ALA A 1 93 ? 12.164 -3.443 20.812 1 55.03 93 ALA A CA 1
ATOM 705 C C . ALA A 1 93 ? 13.016 -4.074 19.719 1 55.03 93 ALA A C 1
ATOM 707 O O . ALA A 1 93 ? 13.141 -3.521 18.625 1 55.03 93 ALA A O 1
ATOM 708 N N . PRO A 1 94 ? 13.383 -5.309 20.094 1 55.09 94 PRO A N 1
ATOM 709 C CA . PRO A 1 94 ? 14.242 -5.879 19.047 1 55.09 94 PRO A CA 1
ATOM 710 C C . PRO A 1 94 ? 13.469 -6.23 17.781 1 55.09 94 PRO A C 1
ATOM 712 O O . PRO A 1 94 ? 14.07 -6.355 16.703 1 55.09 94 PRO A O 1
ATOM 715 N N . ALA A 1 95 ? 12.133 -6.266 18.078 1 59.69 95 ALA A N 1
ATOM 716 C CA . ALA A 1 95 ? 11.359 -6.723 16.922 1 59.69 95 ALA A CA 1
ATOM 717 C C . ALA A 1 95 ? 10.898 -5.543 16.062 1 59.69 95 ALA A C 1
ATOM 719 O O . ALA A 1 95 ? 10.508 -5.719 14.914 1 59.69 95 ALA A O 1
ATOM 720 N N . ILE A 1 96 ? 11.18 -4.301 16.609 1 62.69 96 ILE A N 1
ATOM 721 C CA . ILE A 1 96 ? 10.602 -3.139 15.945 1 62.69 96 ILE A CA 1
ATOM 722 C C . ILE A 1 96 ? 11.352 -2.859 14.648 1 62.69 96 ILE A C 1
ATOM 724 O O . ILE A 1 96 ? 10.742 -2.666 13.594 1 62.69 96 ILE A O 1
ATOM 728 N N . GLU A 1 97 ? 12.648 -3.018 14.727 1 66.12 97 GLU A N 1
ATOM 729 C CA . GLU A 1 97 ? 13.438 -2.627 13.562 1 66.12 97 GLU A CA 1
ATOM 730 C C . GLU A 1 97 ? 13.227 -3.598 12.398 1 66.12 97 GLU A C 1
ATOM 732 O O . GLU A 1 97 ? 12.992 -3.176 11.266 1 66.12 97 GLU A O 1
ATOM 737 N N . PRO A 1 98 ? 13.195 -4.941 12.758 1 63.53 98 PRO A N 1
ATOM 738 C CA . PRO A 1 98 ? 12.93 -5.867 11.656 1 63.53 98 PRO A CA 1
ATOM 739 C C . PRO A 1 98 ? 11.523 -5.711 11.078 1 63.53 98 PRO A C 1
ATOM 741 O O . PRO A 1 98 ? 11.328 -5.824 9.867 1 63.53 98 PRO A O 1
ATOM 744 N N . VAL A 1 99 ? 10.664 -5.41 11.961 1 65.88 99 VAL A N 1
ATOM 745 C CA . VAL A 1 99 ? 9.289 -5.246 11.5 1 65.88 99 VAL A CA 1
ATOM 746 C C . VAL A 1 99 ? 9.164 -3.975 10.664 1 65.88 99 VAL A C 1
ATOM 748 O O . VAL A 1 99 ? 8.516 -3.971 9.617 1 65.88 99 VAL A O 1
ATOM 751 N N . ARG A 1 100 ? 9.781 -2.891 11.094 1 69 100 ARG A N 1
ATOM 752 C CA . ARG A 1 100 ? 9.797 -1.651 10.328 1 69 100 ARG A CA 1
ATOM 753 C C . ARG A 1 100 ? 10.414 -1.87 8.945 1 69 100 ARG A C 1
ATOM 755 O O . ARG A 1 100 ? 9.898 -1.366 7.945 1 69 100 ARG A O 1
ATOM 762 N N . GLY A 1 101 ? 11.516 -2.666 8.992 1 68.25 101 GLY A N 1
ATOM 763 C CA . GLY A 1 101 ? 12.148 -2.979 7.719 1 68.25 101 GLY A CA 1
ATOM 764 C C . GLY A 1 101 ? 11.234 -3.719 6.762 1 68.25 101 GLY A C 1
ATOM 765 O O . GLY A 1 101 ? 11.18 -3.396 5.57 1 68.25 101 GLY A O 1
ATOM 766 N N . LEU A 1 102 ? 10.609 -4.695 7.309 1 66.56 102 LEU A N 1
ATOM 767 C CA . LEU A 1 102 ? 9.68 -5.477 6.496 1 66.56 102 LEU A CA 1
ATOM 768 C C . LEU A 1 102 ? 8.555 -4.602 5.965 1 66.56 102 LEU A C 1
ATOM 770 O O . LEU A 1 102 ? 8.203 -4.68 4.785 1 66.56 102 LEU A O 1
ATOM 774 N N . ILE A 1 103 ? 8.055 -3.73 6.836 1 67.75 103 ILE A N 1
ATOM 775 C CA . ILE A 1 103 ? 6.961 -2.85 6.441 1 67.75 103 ILE A CA 1
ATOM 776 C C . ILE A 1 103 ? 7.445 -1.869 5.375 1 67.75 103 ILE A C 1
ATOM 778 O O . ILE A 1 103 ? 6.812 -1.711 4.332 1 67.75 103 ILE A O 1
ATOM 782 N N . GLN A 1 104 ? 8.539 -1.305 5.699 1 71.5 104 GLN A N 1
ATOM 783 C CA . GLN A 1 104 ? 9.078 -0.284 4.805 1 71.5 104 GLN A CA 1
ATOM 784 C C . GLN A 1 104 ? 9.383 -0.867 3.428 1 71.5 104 GLN A C 1
ATOM 786 O O . GLN A 1 104 ? 8.992 -0.299 2.406 1 71.5 104 GLN A O 1
ATOM 791 N N . HIS A 1 105 ? 9.961 -2.027 3.359 1 69.5 105 HIS A N 1
ATOM 792 C CA . HIS A 1 105 ? 10.383 -2.576 2.076 1 69.5 105 HIS A CA 1
ATOM 793 C C . HIS A 1 105 ? 9.219 -3.223 1.339 1 69.5 105 HIS A C 1
ATOM 795 O O . HIS A 1 105 ? 8.992 -2.943 0.16 1 69.5 105 HIS A O 1
ATOM 801 N N . THR A 1 106 ? 8.516 -4.055 2.033 1 71.69 106 THR A N 1
ATOM 802 C CA . THR A 1 106 ? 7.434 -4.789 1.39 1 71.69 106 THR A CA 1
ATOM 803 C C . THR A 1 106 ? 6.305 -3.842 0.99 1 71.69 106 THR A C 1
ATOM 805 O O . THR A 1 106 ? 5.828 -3.883 -0.147 1 71.69 106 THR A O 1
ATOM 808 N N . TRP A 1 107 ? 6.004 -2.967 1.863 1 75.5 107 TRP A N 1
ATOM 809 C CA . TRP A 1 107 ? 4.832 -2.137 1.605 1 75.5 107 TRP A CA 1
ATOM 810 C C . TRP A 1 107 ? 5.156 -1.031 0.606 1 75.5 107 TRP A C 1
ATOM 812 O O . TRP A 1 107 ? 4.336 -0.696 -0.247 1 75.5 107 TRP A O 1
ATOM 822 N N . ALA A 1 108 ? 6.375 -0.578 0.732 1 74 108 ALA A N 1
ATOM 823 C CA . ALA A 1 108 ? 6.785 0.418 -0.254 1 74 108 ALA A CA 1
ATOM 824 C C . ALA A 1 108 ? 6.754 -0.162 -1.665 1 74 108 ALA A C 1
ATOM 826 O O . ALA A 1 108 ? 6.297 0.496 -2.604 1 74 108 ALA A O 1
ATOM 827 N N . ASP A 1 109 ? 7.137 -1.385 -1.816 1 76.44 109 ASP A N 1
ATOM 828 C CA . ASP A 1 109 ? 7.145 -2.041 -3.121 1 76.44 109 ASP A CA 1
ATOM 829 C C . ASP A 1 109 ? 5.723 -2.279 -3.623 1 76.44 109 ASP A C 1
ATOM 831 O O . ASP A 1 109 ? 5.438 -2.088 -4.809 1 76.44 109 ASP A O 1
ATOM 835 N N . ILE A 1 110 ? 4.906 -2.689 -2.709 1 82.56 110 ILE A N 1
ATOM 836 C CA . ILE A 1 110 ? 3.518 -2.941 -3.08 1 82.56 110 ILE A CA 1
ATOM 837 C C . ILE A 1 110 ? 2.846 -1.631 -3.486 1 82.56 110 ILE A C 1
ATOM 839 O O . ILE A 1 110 ? 2.125 -1.579 -4.488 1 82.56 110 ILE A O 1
ATOM 843 N N . VAL A 1 111 ? 3.178 -0.637 -2.756 1 82 111 VAL A N 1
ATOM 844 C CA . VAL A 1 111 ? 2.572 0.658 -3.049 1 82 111 VAL A CA 1
ATOM 845 C C . VAL A 1 111 ? 3.078 1.171 -4.395 1 82 111 VAL A C 1
ATOM 847 O O . VAL A 1 111 ? 2.305 1.715 -5.188 1 82 111 VAL A O 1
ATOM 850 N N . HIS A 1 112 ? 4.352 1.009 -4.625 1 81.25 112 HIS A N 1
ATOM 851 C CA . HIS A 1 112 ? 4.887 1.385 -5.93 1 81.25 112 HIS A CA 1
ATOM 852 C C . HIS A 1 112 ? 4.215 0.596 -7.051 1 81.25 112 HIS A C 1
ATOM 854 O O . HIS A 1 112 ? 3.82 1.168 -8.07 1 81.25 112 HIS A O 1
ATOM 860 N N . TYR A 1 113 ? 4.043 -0.582 -6.848 1 81.06 113 TYR A N 1
ATOM 861 C CA . TYR A 1 113 ? 3.445 -1.441 -7.859 1 81.06 113 TYR A CA 1
ATOM 862 C C . TYR A 1 113 ? 2.008 -1.027 -8.148 1 81.06 113 TYR A C 1
ATOM 864 O O . TYR A 1 113 ? 1.593 -0.962 -9.305 1 81.06 113 TYR A O 1
ATOM 872 N N . VAL A 1 114 ? 1.283 -0.784 -7.078 1 82.88 114 VAL A N 1
ATOM 873 C CA . VAL A 1 114 ? -0.146 -0.551 -7.258 1 82.88 114 VAL A CA 1
ATOM 874 C C . VAL A 1 114 ? -0.377 0.865 -7.781 1 82.88 114 VAL A C 1
ATOM 876 O O . VAL A 1 114 ? -1.483 1.203 -8.211 1 82.88 114 VAL A O 1
ATOM 879 N N . SER A 1 115 ? 0.686 1.6 -7.645 1 76.62 115 SER A N 1
ATOM 880 C CA . SER A 1 115 ? 0.558 2.918 -8.258 1 76.62 115 SER A CA 1
ATOM 881 C C . SER A 1 115 ? 0.418 2.811 -9.773 1 76.62 115 SER A C 1
ATOM 883 O O . SER A 1 115 ? 0.867 1.833 -10.375 1 76.62 115 SER A O 1
ATOM 885 N N . GLU A 1 116 ? -0.315 3.666 -10.438 1 67.94 116 GLU A N 1
ATOM 886 C CA . GLU A 1 116 ? -0.691 3.539 -11.844 1 67.94 116 GLU A CA 1
ATOM 887 C C . GLU A 1 116 ? 0.535 3.33 -12.727 1 67.94 116 GLU A C 1
ATOM 889 O O . GLU A 1 116 ? 0.572 2.398 -13.531 1 67.94 116 GLU A O 1
ATOM 894 N N . LYS A 1 117 ? 1.545 4.031 -12.648 1 74 117 LYS A N 1
ATOM 895 C CA . LYS A 1 117 ? 2.699 3.906 -13.531 1 74 117 LYS A CA 1
ATOM 896 C C . LYS A 1 117 ? 3.605 2.76 -13.094 1 74 117 LYS A C 1
ATOM 898 O O . LYS A 1 117 ? 4.34 2.195 -13.914 1 74 117 LYS A O 1
ATOM 903 N N . GLY A 1 118 ? 3.475 2.355 -11.867 1 76.75 118 GLY A N 1
ATOM 904 C CA . GLY A 1 118 ? 4.285 1.265 -11.352 1 76.75 118 GLY A CA 1
ATOM 905 C C . GLY A 1 118 ? 3.842 -0.098 -11.852 1 76.75 118 GLY A C 1
ATOM 906 O O . GLY A 1 118 ? 4.672 -0.924 -12.234 1 76.75 118 GLY A O 1
ATOM 907 N N . LYS A 1 119 ? 2.535 -0.282 -11.93 1 80.88 119 LYS A N 1
ATOM 908 C CA . LYS A 1 119 ? 1.962 -1.555 -12.359 1 80.88 119 LYS A CA 1
ATOM 909 C C . LYS A 1 119 ? 2.377 -1.892 -13.789 1 80.88 119 LYS A C 1
ATOM 911 O O . LYS A 1 119 ? 2.855 -2.996 -14.055 1 80.88 119 LYS A O 1
ATOM 916 N N . ALA A 1 120 ? 2.217 -0.911 -14.703 1 80.12 120 ALA A N 1
ATOM 917 C CA . ALA A 1 120 ? 2.564 -1.124 -16.109 1 80.12 120 ALA A CA 1
ATOM 918 C C . ALA A 1 120 ? 4.059 -1.396 -16.266 1 80.12 120 ALA A C 1
ATOM 920 O O . ALA A 1 120 ? 4.457 -2.266 -17.047 1 80.12 120 ALA A O 1
ATOM 921 N N . ARG A 1 121 ? 4.824 -0.691 -15.484 1 79.81 121 ARG A N 1
ATOM 922 C CA . ARG A 1 121 ? 6.273 -0.834 -15.57 1 79.81 121 ARG A CA 1
ATOM 923 C C . ARG A 1 121 ? 6.715 -2.234 -15.156 1 79.81 121 ARG A C 1
ATOM 925 O O . ARG A 1 121 ? 7.48 -2.885 -15.867 1 79.81 121 ARG A O 1
ATOM 932 N N . ILE A 1 122 ? 6.227 -2.709 -14.094 1 82.5 122 ILE A N 1
ATOM 933 C CA . ILE A 1 122 ? 6.648 -4 -13.555 1 82.5 122 ILE A CA 1
ATOM 934 C C . ILE A 1 122 ? 6.078 -5.125 -14.414 1 82.5 122 ILE A C 1
ATOM 936 O O . ILE A 1 122 ? 6.77 -6.105 -14.703 1 82.5 122 ILE A O 1
ATOM 940 N N . ARG A 1 123 ? 4.844 -5.008 -14.812 1 85.44 123 ARG A N 1
ATOM 941 C CA . ARG A 1 123 ? 4.246 -5.988 -15.719 1 85.44 123 ARG A CA 1
ATOM 942 C C . ARG A 1 123 ? 5.074 -6.133 -16.984 1 85.44 123 ARG A C 1
ATOM 944 O O . ARG A 1 123 ? 5.309 -7.246 -17.453 1 85.44 123 ARG A O 1
ATOM 951 N N . ASN A 1 124 ? 5.5 -4.977 -17.516 1 84.31 124 ASN A N 1
ATOM 952 C CA . ASN A 1 124 ? 6.293 -5.004 -18.734 1 84.31 124 ASN A CA 1
ATOM 953 C C . ASN A 1 124 ? 7.629 -5.715 -18.531 1 84.31 124 ASN A C 1
ATOM 955 O O . ASN A 1 124 ? 8.125 -6.387 -19.438 1 84.31 124 ASN A O 1
ATOM 959 N N . VAL A 1 125 ? 8.141 -5.566 -17.391 1 83.69 125 VAL A N 1
ATOM 960 C CA . VAL A 1 125 ? 9.391 -6.254 -17.062 1 83.69 125 VAL A CA 1
ATOM 961 C C . VAL A 1 125 ? 9.156 -7.762 -17.047 1 83.69 125 VAL A C 1
ATOM 963 O O . VAL A 1 125 ? 9.914 -8.516 -17.672 1 83.69 125 VAL A O 1
ATOM 966 N N . VAL A 1 126 ? 8.164 -8.219 -16.391 1 89.88 126 VAL A N 1
ATOM 967 C CA . VAL A 1 126 ? 7.867 -9.641 -16.281 1 89.88 126 VAL A CA 1
ATOM 968 C C . VAL A 1 126 ? 7.523 -10.195 -17.672 1 89.88 126 VAL A C 1
ATOM 970 O O . VAL A 1 126 ? 8.039 -11.242 -18.078 1 89.88 126 VAL A O 1
ATOM 973 N N . TRP A 1 127 ? 6.723 -9.445 -18.391 1 92.62 127 TRP A N 1
ATOM 974 C CA . TRP A 1 127 ? 6.309 -9.844 -19.734 1 92.62 127 TRP A CA 1
ATOM 975 C C . TRP A 1 127 ? 7.516 -9.961 -20.672 1 92.62 127 TRP A C 1
ATOM 977 O O . TRP A 1 127 ? 7.656 -10.961 -21.375 1 92.62 127 TRP A O 1
ATOM 987 N N . GLY A 1 128 ? 8.359 -8.93 -20.609 1 90.38 128 GLY A N 1
ATOM 988 C CA . GLY A 1 128 ? 9.562 -8.977 -21.422 1 90.38 128 GLY A CA 1
ATOM 989 C C . GLY A 1 128 ? 10.438 -10.18 -21.125 1 90.38 128 GLY A C 1
ATOM 990 O O . GLY A 1 128 ? 10.93 -10.844 -22.047 1 90.38 128 GLY A O 1
ATOM 991 N N . ARG A 1 129 ? 10.586 -10.508 -19.875 1 90.94 129 ARG A N 1
ATOM 992 C CA . ARG A 1 129 ? 11.383 -11.664 -19.453 1 90.94 129 ARG A CA 1
ATOM 993 C C . ARG A 1 129 ? 10.758 -12.961 -19.969 1 90.94 129 ARG A C 1
ATOM 995 O O . ARG A 1 129 ? 11.477 -13.883 -20.375 1 90.94 129 ARG A O 1
ATOM 1002 N N . MET A 1 130 ? 9.469 -13.07 -19.922 1 95.25 130 MET A N 1
ATOM 1003 C CA . MET A 1 130 ? 8.773 -14.258 -20.391 1 95.25 130 MET A CA 1
ATOM 1004 C C . MET A 1 130 ? 8.984 -14.445 -21.891 1 95.25 130 MET A C 1
ATOM 1006 O O . MET A 1 130 ? 9.266 -15.555 -22.359 1 95.25 130 MET A O 1
ATOM 1010 N N . LEU A 1 131 ? 8.945 -13.352 -22.641 1 95.62 131 LEU A N 1
ATOM 1011 C CA . LEU A 1 131 ? 9.062 -13.43 -24.094 1 95.62 131 LEU A CA 1
ATOM 1012 C C . LEU A 1 131 ? 10.477 -13.836 -24.5 1 95.62 131 LEU A C 1
ATOM 1014 O O . LEU A 1 131 ? 10.688 -14.328 -25.625 1 95.62 131 LEU A O 1
ATOM 1018 N N . GLU A 1 132 ? 11.398 -13.547 -23.625 1 94.12 132 GLU A N 1
ATOM 1019 C CA . GLU A 1 132 ? 12.766 -13.961 -23.906 1 94.12 132 GLU A CA 1
ATOM 1020 C C . GLU A 1 132 ? 12.891 -15.484 -23.953 1 94.12 132 GLU A C 1
ATOM 1022 O O . GLU A 1 132 ? 13.734 -16.031 -24.656 1 94.12 132 GLU A O 1
ATOM 1027 N N . LEU A 1 133 ? 12.008 -16.188 -23.234 1 95.19 133 LEU A N 1
ATOM 1028 C CA . LEU A 1 133 ? 12.211 -17.609 -23.078 1 95.19 133 LEU A CA 1
ATOM 1029 C C . LEU A 1 133 ? 11 -18.406 -23.578 1 95.19 133 LEU A C 1
ATOM 1031 O O . LEU A 1 133 ? 11.086 -19.609 -23.766 1 95.19 133 LEU A O 1
ATOM 1035 N N . ILE A 1 134 ? 9.891 -17.75 -23.719 1 97.06 134 ILE A N 1
ATOM 1036 C CA . ILE A 1 134 ? 8.672 -18.438 -24.125 1 97.06 134 ILE A CA 1
ATOM 1037 C C . ILE A 1 134 ? 8.133 -17.828 -25.406 1 97.06 134 ILE A C 1
ATOM 1039 O O . ILE A 1 134 ? 7.77 -16.641 -25.438 1 97.06 134 ILE A O 1
ATOM 1043 N N . ASP A 1 135 ? 8.039 -18.562 -26.422 1 97.06 135 ASP A N 1
ATOM 1044 C CA . ASP A 1 135 ? 7.457 -18.109 -27.688 1 97.06 135 ASP A CA 1
ATOM 1045 C C . ASP A 1 135 ? 5.938 -18.016 -27.594 1 97.06 135 ASP A C 1
ATOM 1047 O O . ASP A 1 135 ? 5.254 -19.016 -27.391 1 97.06 135 ASP A O 1
ATOM 1051 N N . PRO A 1 136 ? 5.383 -16.797 -27.703 1 97.5 136 PRO A N 1
ATOM 1052 C CA . PRO A 1 136 ? 3.938 -16.641 -27.547 1 97.5 136 PRO A CA 1
ATOM 1053 C C . PRO A 1 136 ? 3.137 -17.375 -28.609 1 97.5 136 PRO A C 1
ATOM 1055 O O . PRO A 1 136 ? 1.935 -17.594 -28.438 1 97.5 136 PRO A O 1
ATOM 1058 N N . HIS A 1 137 ? 3.777 -17.828 -29.688 1 97.06 137 HIS A N 1
ATOM 1059 C CA . HIS A 1 137 ? 3.08 -18.484 -30.781 1 97.06 137 HIS A CA 1
ATOM 1060 C C . HIS A 1 137 ? 3.07 -20 -30.609 1 97.06 137 HIS A C 1
ATOM 1062 O O . HIS A 1 137 ? 2.445 -20.719 -31.391 1 97.06 137 HIS A O 1
ATOM 1068 N N . GLU A 1 138 ? 3.668 -20.453 -29.578 1 97.56 138 GLU A N 1
ATOM 1069 C CA . GLU A 1 138 ? 3.725 -21.891 -29.328 1 97.56 138 GLU A CA 1
ATOM 1070 C C . GLU A 1 138 ? 2.848 -22.266 -28.141 1 97.56 138 GLU A C 1
ATOM 1072 O O . GLU A 1 138 ? 2.797 -21.547 -27.141 1 97.56 138 GLU A O 1
ATOM 1077 N N . PRO A 1 139 ? 2.133 -23.375 -28.312 1 97.88 139 PRO A N 1
ATOM 1078 C CA . PRO A 1 139 ? 1.395 -23.859 -27.141 1 97.88 139 PRO A CA 1
ATOM 1079 C C . PRO A 1 139 ? 2.295 -24.109 -25.938 1 97.88 139 PRO A C 1
ATOM 1081 O O . PRO A 1 139 ? 3.273 -24.859 -26.031 1 97.88 139 PRO A O 1
ATOM 1084 N N . THR A 1 140 ? 2.039 -23.453 -24.859 1 97.56 140 THR A N 1
ATOM 1085 C CA . THR A 1 140 ? 2.871 -23.531 -23.672 1 97.56 140 THR A CA 1
ATOM 1086 C C . THR A 1 140 ? 2.008 -23.562 -22.406 1 97.56 140 THR A C 1
ATOM 1088 O O . THR A 1 140 ? 1.067 -22.781 -22.281 1 97.56 140 THR A O 1
ATOM 1091 N N . ASP A 1 141 ? 2.234 -24.562 -21.531 1 96.94 141 ASP A N 1
ATOM 1092 C CA . ASP A 1 141 ? 1.606 -24.609 -20.219 1 96.94 141 ASP A CA 1
ATOM 1093 C C . ASP A 1 141 ? 2.482 -23.922 -19.172 1 96.94 141 ASP A C 1
ATOM 1095 O O . ASP A 1 141 ? 3.656 -24.281 -19.016 1 96.94 141 ASP A O 1
ATOM 1099 N N . LEU A 1 142 ? 1.883 -23.016 -18.438 1 97.44 142 LEU A N 1
ATOM 1100 C CA . LEU A 1 142 ? 2.643 -22.188 -17.5 1 97.44 142 LEU A CA 1
ATOM 1101 C C . LEU A 1 142 ? 2.426 -22.641 -16.062 1 97.44 142 LEU A C 1
ATOM 1103 O O . LEU A 1 142 ? 1.287 -22.875 -15.648 1 97.44 142 LEU A O 1
ATOM 1107 N N . THR A 1 143 ? 3.5 -22.859 -15.359 1 96.94 143 THR A N 1
ATOM 1108 C CA . THR A 1 143 ? 3.498 -22.875 -13.898 1 96.94 143 THR A CA 1
ATOM 1109 C C . THR A 1 143 ? 4.098 -21.578 -13.352 1 96.94 143 THR A C 1
ATOM 1111 O O . THR A 1 143 ? 5.281 -21.297 -13.562 1 96.94 143 THR A O 1
ATOM 1114 N N . VAL A 1 144 ? 3.262 -20.781 -12.688 1 97.88 144 VAL A N 1
ATOM 1115 C CA . VAL A 1 144 ? 3.697 -19.484 -12.188 1 97.88 144 VAL A CA 1
ATOM 1116 C C . VAL A 1 144 ? 3.834 -19.531 -10.672 1 97.88 144 VAL A C 1
ATOM 1118 O O . VAL A 1 144 ? 2.887 -19.891 -9.961 1 97.88 144 VAL A O 1
ATOM 1121 N N . ILE A 1 145 ? 5.004 -19.25 -10.172 1 97.06 145 ILE A N 1
ATOM 1122 C CA . ILE A 1 145 ? 5.328 -19.281 -8.75 1 97.06 145 ILE A CA 1
ATOM 1123 C C . ILE A 1 145 ? 5.645 -17.859 -8.266 1 97.06 145 ILE A C 1
ATOM 1125 O O . ILE A 1 145 ? 6.602 -17.234 -8.727 1 97.06 145 ILE A O 1
ATOM 1129 N N . GLY A 1 146 ? 4.84 -17.359 -7.379 1 95.19 146 GLY A N 1
ATOM 1130 C CA . GLY A 1 146 ? 4.988 -16 -6.891 1 95.19 146 GLY A CA 1
ATOM 1131 C C . GLY A 1 146 ? 5.051 -15.914 -5.375 1 95.19 146 GLY A C 1
ATOM 1132 O O . GLY A 1 146 ? 4.27 -16.562 -4.68 1 95.19 146 GLY A O 1
ATOM 1133 N N . HIS A 1 147 ? 5.926 -15.141 -4.914 1 91.81 147 HIS A N 1
ATOM 1134 C CA . HIS A 1 147 ? 6.094 -14.922 -3.484 1 91.81 147 HIS A CA 1
ATOM 1135 C C . HIS A 1 147 ? 5.805 -13.469 -3.111 1 91.81 147 HIS A C 1
ATOM 1137 O O . HIS A 1 147 ? 6.332 -12.547 -3.738 1 91.81 147 HIS A O 1
ATOM 1143 N N . SER A 1 148 ? 5.082 -13.281 -2.025 1 89.38 148 SER A N 1
ATOM 1144 C CA . SER A 1 148 ? 4.84 -11.945 -1.505 1 89.38 148 SER A CA 1
ATOM 1145 C C . SER A 1 148 ? 4.336 -11.008 -2.6 1 89.38 148 SER A C 1
ATOM 1147 O O . SER A 1 148 ? 3.348 -11.305 -3.271 1 89.38 148 SER A O 1
ATOM 1149 N N . ALA A 1 149 ? 4.969 -9.875 -2.91 1 86.25 149 ALA A N 1
ATOM 1150 C CA . ALA A 1 149 ? 4.551 -8.984 -3.988 1 86.25 149 ALA A CA 1
ATOM 1151 C C . ALA A 1 149 ? 4.562 -9.703 -5.332 1 86.25 149 ALA A C 1
ATOM 1153 O O . ALA A 1 149 ? 3.768 -9.391 -6.223 1 86.25 149 ALA A O 1
ATOM 1154 N N . GLY A 1 150 ? 5.426 -10.688 -5.426 1 90.88 150 GLY A N 1
ATOM 1155 C CA . GLY A 1 150 ? 5.488 -11.469 -6.648 1 90.88 150 GLY A CA 1
ATOM 1156 C C . GLY A 1 150 ? 4.211 -12.234 -6.93 1 90.88 150 GLY A C 1
ATOM 1157 O O . GLY A 1 150 ? 3.865 -12.477 -8.094 1 90.88 150 GLY A O 1
ATOM 1158 N N . SER A 1 151 ? 3.518 -12.672 -5.852 1 94.38 151 SER A N 1
ATOM 1159 C CA . SER A 1 151 ? 2.23 -13.336 -6.047 1 94.38 151 SER A CA 1
ATOM 1160 C C . SER A 1 151 ? 1.202 -12.375 -6.637 1 94.38 151 SER A C 1
ATOM 1162 O O . SER A 1 151 ? 0.407 -12.758 -7.496 1 94.38 151 SER A O 1
ATOM 1164 N N . LEU A 1 152 ? 1.231 -11.141 -6.133 1 91.94 152 LEU A N 1
ATOM 1165 C CA . LEU A 1 152 ? 0.343 -10.117 -6.668 1 91.94 152 LEU A CA 1
ATOM 1166 C C . LEU A 1 152 ? 0.644 -9.852 -8.141 1 91.94 152 LEU A C 1
ATOM 1168 O O . LEU A 1 152 ? -0.273 -9.742 -8.953 1 91.94 152 LEU A O 1
ATOM 1172 N N . ILE A 1 153 ? 1.882 -9.766 -8.453 1 92.19 153 ILE A N 1
ATOM 1173 C CA . ILE A 1 153 ? 2.316 -9.531 -9.828 1 92.19 153 ILE A CA 1
ATOM 1174 C C . ILE A 1 153 ? 1.866 -10.695 -10.711 1 92.19 153 ILE A C 1
ATOM 1176 O O . ILE A 1 153 ? 1.372 -10.477 -11.82 1 92.19 153 ILE A O 1
ATOM 1180 N N . ALA A 1 154 ? 2.018 -11.867 -10.211 1 96.12 154 ALA A N 1
ATOM 1181 C CA . ALA A 1 154 ? 1.61 -13.055 -10.953 1 96.12 154 ALA A CA 1
ATOM 1182 C C . ALA A 1 154 ? 0.115 -13.023 -11.258 1 96.12 154 ALA A C 1
ATOM 1184 O O . ALA A 1 154 ? -0.293 -13.219 -12.406 1 96.12 154 ALA A O 1
ATOM 1185 N N . VAL A 1 155 ? -0.688 -12.75 -10.25 1 95.81 155 VAL A N 1
ATOM 1186 C CA . VAL A 1 155 ? -2.139 -12.734 -10.398 1 95.81 155 VAL A CA 1
ATOM 1187 C C . VAL A 1 155 ? -2.545 -11.625 -11.375 1 95.81 155 VAL A C 1
ATOM 1189 O O . VAL A 1 155 ? -3.389 -11.844 -12.25 1 95.81 155 VAL A O 1
ATOM 1192 N N . ASP A 1 156 ? -1.928 -10.5 -11.266 1 92.62 156 ASP A N 1
ATOM 1193 C CA . ASP A 1 156 ? -2.242 -9.383 -12.156 1 92.62 156 ASP A CA 1
ATOM 1194 C C . ASP A 1 156 ? -1.838 -9.695 -13.594 1 92.62 156 ASP A C 1
ATOM 1196 O O . ASP A 1 156 ? -2.551 -9.344 -14.539 1 92.62 156 ASP A O 1
ATOM 1200 N N . LEU A 1 157 ? -0.683 -10.281 -13.719 1 94.19 157 LEU A N 1
ATOM 1201 C CA . LEU A 1 157 ? -0.215 -10.664 -15.047 1 94.19 157 LEU A CA 1
ATOM 1202 C C . LEU A 1 157 ? -1.184 -11.641 -15.711 1 94.19 157 LEU A C 1
ATOM 1204 O O . LEU A 1 157 ? -1.542 -11.477 -16.875 1 94.19 157 LEU A O 1
ATOM 1208 N N . LEU A 1 158 ? -1.58 -12.641 -14.984 1 96.69 158 LEU A N 1
ATOM 1209 C CA . LEU A 1 158 ? -2.504 -13.633 -15.516 1 96.69 158 LEU A CA 1
ATOM 1210 C C . LEU A 1 158 ? -3.854 -13.008 -15.844 1 96.69 158 LEU A C 1
ATOM 1212 O O . LEU A 1 158 ? -4.453 -13.32 -16.875 1 96.69 158 LEU A O 1
ATOM 1216 N N . PHE A 1 159 ? -4.32 -12.133 -14.977 1 94.88 159 PHE A N 1
ATOM 1217 C CA . PHE A 1 159 ? -5.566 -11.422 -15.25 1 94.88 159 PHE A CA 1
ATOM 1218 C C . PHE A 1 159 ? -5.461 -10.609 -16.531 1 94.88 159 PHE A C 1
ATOM 1220 O O . PHE A 1 159 ? -6.367 -10.633 -17.359 1 94.88 159 PHE A O 1
ATOM 1227 N N . TRP A 1 160 ? -4.379 -9.891 -16.594 1 92.88 160 TRP A N 1
ATOM 1228 C CA . TRP A 1 160 ? -4.125 -9.062 -17.766 1 92.88 160 TRP A CA 1
ATOM 1229 C C . TRP A 1 160 ? -4.098 -9.906 -19.047 1 92.88 160 TRP A C 1
ATOM 1231 O O . TRP A 1 160 ? -4.66 -9.516 -20.062 1 92.88 160 TRP A O 1
ATOM 1241 N N . LEU A 1 161 ? -3.555 -11.078 -19 1 94.31 161 LEU A N 1
ATOM 1242 C CA . LEU A 1 161 ? -3.357 -11.93 -20.172 1 94.31 161 LEU A CA 1
ATOM 1243 C C . LEU A 1 161 ? -4.641 -12.68 -20.516 1 94.31 161 LEU A C 1
ATOM 1245 O O . LEU A 1 161 ? -4.941 -12.883 -21.703 1 94.31 161 LEU A O 1
ATOM 1249 N N . PHE A 1 162 ? -5.465 -13.023 -19.516 1 95.31 162 PHE A N 1
ATOM 1250 C CA . PHE A 1 162 ? -6.469 -14.039 -19.812 1 95.31 162 PHE A CA 1
ATOM 1251 C C . PHE A 1 162 ? -7.875 -13.484 -19.609 1 95.31 162 PHE A C 1
ATOM 1253 O O . PHE A 1 162 ? -8.859 -14.094 -20.031 1 95.31 162 PHE A O 1
ATOM 1260 N N . SER A 1 163 ? -7.938 -12.32 -18.891 1 91.31 163 SER A N 1
ATOM 1261 C CA . SER A 1 163 ? -9.281 -11.789 -18.672 1 91.31 163 SER A CA 1
ATOM 1262 C C . SER A 1 163 ? -9.852 -11.195 -19.953 1 91.31 163 SER A C 1
ATOM 1264 O O . SER A 1 163 ? -9.109 -10.883 -20.891 1 91.31 163 SER A O 1
ATOM 1266 N N . HIS A 1 164 ? -11.195 -11.062 -20 1 80.56 164 HIS A N 1
ATOM 1267 C CA . HIS A 1 164 ? -11.875 -10.438 -21.141 1 80.56 164 HIS A CA 1
ATOM 1268 C C . HIS A 1 164 ? -11.711 -8.922 -21.109 1 80.56 164 HIS A C 1
ATOM 1270 O O . HIS A 1 164 ? -12.109 -8.227 -22.047 1 80.56 164 HIS A O 1
ATOM 1276 N N . GLN A 1 165 ? -11.156 -8.406 -20.062 1 76.5 165 GLN A N 1
ATOM 1277 C CA . GLN A 1 165 ? -10.992 -6.965 -19.891 1 76.5 165 GLN A CA 1
ATOM 1278 C C . GLN A 1 165 ? -9.594 -6.516 -20.312 1 76.5 165 GLN A C 1
ATOM 1280 O O . GLN A 1 165 ? -9.109 -5.477 -19.859 1 76.5 165 GLN A O 1
ATOM 1285 N N . ARG A 1 166 ? -9.047 -7.148 -21.156 1 69.62 166 ARG A N 1
ATOM 1286 C CA . ARG A 1 166 ? -7.691 -6.848 -21.609 1 69.62 166 ARG A CA 1
ATOM 1287 C C . ARG A 1 166 ? -7.645 -5.504 -22.328 1 69.62 166 ARG A C 1
ATOM 1289 O O . ARG A 1 166 ? -8.656 -5.027 -22.844 1 69.62 166 ARG A O 1
ATOM 1296 N N . ASP A 1 167 ? -6.449 -4.961 -22.266 1 78.75 167 ASP A N 1
ATOM 1297 C CA . ASP A 1 167 ? -6.188 -3.693 -22.938 1 78.75 167 ASP A CA 1
ATOM 1298 C C . ASP A 1 167 ? -6.43 -3.807 -24.438 1 78.75 167 ASP A C 1
ATOM 1300 O O . ASP A 1 167 ? -6.176 -4.855 -25.031 1 78.75 167 ASP A O 1
ATOM 1304 N N . ASP A 1 168 ? -6.938 -2.742 -24.953 1 85.88 168 ASP A N 1
ATOM 1305 C CA . ASP A 1 168 ? -7.078 -2.734 -26.406 1 85.88 168 ASP A CA 1
ATOM 1306 C C . ASP A 1 168 ? -5.723 -2.576 -27.094 1 85.88 168 ASP A C 1
ATOM 1308 O O . ASP A 1 168 ? -4.75 -2.145 -26.469 1 85.88 168 ASP A O 1
ATOM 1312 N N . PRO A 1 169 ? -5.695 -2.988 -28.375 1 89.25 169 PRO A N 1
ATOM 1313 C CA . PRO A 1 169 ? -4.422 -2.971 -29.094 1 89.25 169 PRO A CA 1
ATOM 1314 C C . PRO A 1 169 ? -3.75 -1.601 -29.062 1 89.25 169 PRO A C 1
ATOM 1316 O O . PRO A 1 169 ? -2.523 -1.513 -28.969 1 89.25 169 PRO A O 1
ATOM 1319 N N . ASP A 1 170 ? -4.52 -0.566 -29.078 1 89.56 170 ASP A N 1
ATOM 1320 C CA . ASP A 1 170 ? -3.945 0.775 -29.047 1 89.56 170 ASP A CA 1
ATOM 1321 C C . ASP A 1 170 ? -3.311 1.082 -27.703 1 89.56 170 ASP A C 1
ATOM 1323 O O . ASP A 1 170 ? -2.254 1.711 -27.625 1 89.56 170 ASP A O 1
ATOM 1327 N N . GLU A 1 171 ? -3.932 0.601 -26.688 1 85.25 171 GLU A N 1
ATOM 1328 C CA . GLU A 1 171 ? -3.387 0.775 -25.344 1 85.25 171 GLU A CA 1
ATOM 1329 C C . GLU A 1 171 ? -2.092 -0.011 -25.172 1 85.25 171 GLU A C 1
ATOM 1331 O O . GLU A 1 171 ? -1.137 0.483 -24.562 1 85.25 171 GLU A O 1
ATOM 1336 N N . LEU A 1 172 ? -2.111 -1.178 -25.734 1 89.38 172 LEU A N 1
ATOM 1337 C CA . LEU A 1 172 ? -0.917 -2.014 -25.656 1 89.38 172 LEU A CA 1
ATOM 1338 C C . LEU A 1 172 ? 0.246 -1.36 -26.406 1 89.38 172 LEU A C 1
ATOM 1340 O O . LEU A 1 172 ? 1.365 -1.312 -25.891 1 89.38 172 LEU A O 1
ATOM 1344 N N . ARG A 1 173 ? -0.042 -0.792 -27.594 1 90.25 173 ARG A N 1
ATOM 1345 C CA . ARG A 1 173 ? 0.987 -0.112 -28.375 1 90.25 173 ARG A CA 1
ATOM 1346 C C . ARG A 1 173 ? 1.525 1.104 -27.625 1 90.25 173 ARG A C 1
ATOM 1348 O O . ARG A 1 173 ? 2.727 1.374 -27.656 1 90.25 173 ARG A O 1
ATOM 1355 N N . ALA A 1 174 ? 0.588 1.772 -26.922 1 83.12 174 ALA A N 1
ATOM 1356 C CA . ALA A 1 174 ? 0.972 2.953 -26.156 1 83.12 174 ALA A CA 1
ATOM 1357 C C . ALA A 1 174 ? 1.925 2.582 -25.031 1 83.12 174 ALA A C 1
ATOM 1359 O O . ALA A 1 174 ? 2.752 3.396 -24.609 1 83.12 174 ALA A O 1
ATOM 1360 N N . MET A 1 175 ? 1.792 1.354 -24.688 1 82.12 175 MET A N 1
ATOM 1361 C CA . MET A 1 175 ? 2.652 0.868 -23.609 1 82.12 175 MET A CA 1
ATOM 1362 C C . MET A 1 175 ? 3.926 0.243 -24.172 1 82.12 175 MET A C 1
ATOM 1364 O O . MET A 1 175 ? 4.738 -0.303 -23.422 1 82.12 175 MET A O 1
ATOM 1368 N N . GLY A 1 176 ? 4.055 0.272 -25.484 1 86.19 176 GLY A N 1
ATOM 1369 C CA . GLY A 1 176 ? 5.234 -0.271 -26.141 1 86.19 176 GLY A CA 1
ATOM 1370 C C . GLY A 1 176 ? 5.184 -1.778 -26.312 1 86.19 176 GLY A C 1
ATOM 1371 O O . GLY A 1 176 ? 6.219 -2.426 -26.469 1 86.19 176 GLY A O 1
ATOM 1372 N N . LEU A 1 177 ? 3.963 -2.311 -26.219 1 91.31 177 LEU A N 1
ATOM 1373 C CA . LEU A 1 177 ? 3.791 -3.754 -26.344 1 91.31 177 LEU A CA 1
ATOM 1374 C C . LEU A 1 177 ? 3.234 -4.117 -27.719 1 91.31 177 LEU A C 1
ATOM 1376 O O . LEU A 1 177 ? 2.564 -3.305 -28.359 1 91.31 177 LEU A O 1
ATOM 1380 N N . ASP A 1 178 ? 3.586 -5.238 -28.156 1 94.44 178 ASP A N 1
ATOM 1381 C CA . ASP A 1 178 ? 3.061 -5.75 -29.422 1 94.44 178 ASP A CA 1
ATOM 1382 C C . ASP A 1 178 ? 1.741 -6.488 -29.203 1 94.44 178 ASP A C 1
ATOM 1384 O O . ASP A 1 178 ? 1.724 -7.59 -28.641 1 94.44 178 ASP A O 1
ATOM 1388 N N . PRO A 1 179 ? 0.691 -5.863 -29.688 1 94.19 179 PRO A N 1
ATOM 1389 C CA . PRO A 1 179 ? -0.611 -6.496 -29.453 1 94.19 179 PRO A CA 1
ATOM 1390 C C . PRO A 1 179 ? -0.685 -7.914 -30.016 1 94.19 179 PRO A C 1
ATOM 1392 O O . PRO A 1 179 ? -1.395 -8.766 -29.469 1 94.19 179 PRO A O 1
ATOM 1395 N N . ASP A 1 180 ? 0.036 -8.195 -31.062 1 95.56 180 ASP A N 1
ATOM 1396 C CA . ASP A 1 180 ? 0.001 -9.516 -31.672 1 95.56 180 ASP A CA 1
ATOM 1397 C C . ASP A 1 180 ? 0.619 -10.57 -30.75 1 95.56 180 ASP A C 1
ATOM 1399 O O . ASP A 1 180 ? 0.143 -11.703 -30.688 1 95.56 180 ASP A O 1
ATOM 1403 N N . GLU A 1 181 ? 1.613 -10.195 -30.094 1 95.88 181 GLU A N 1
ATOM 1404 C CA . GLU A 1 181 ? 2.256 -11.109 -29.156 1 95.88 181 GLU A CA 1
ATOM 1405 C C . GLU A 1 181 ? 1.348 -11.406 -27.969 1 95.88 181 GLU A C 1
ATOM 1407 O O . GLU A 1 181 ? 1.278 -12.547 -27.5 1 95.88 181 GLU A O 1
ATOM 1412 N N . VAL A 1 182 ? 0.708 -10.391 -27.5 1 95.12 182 VAL A N 1
ATOM 1413 C CA . VAL A 1 182 ? -0.199 -10.562 -26.359 1 95.12 182 VAL A CA 1
ATOM 1414 C C . VAL A 1 182 ? -1.354 -11.477 -26.75 1 95.12 182 VAL A C 1
ATOM 1416 O O . VAL A 1 182 ? -1.714 -12.391 -26.016 1 95.12 182 VAL A O 1
ATOM 1419 N N . GLU A 1 183 ? -1.866 -11.242 -27.969 1 94.75 183 GLU A N 1
ATOM 1420 C CA . GLU A 1 183 ? -2.951 -12.078 -28.453 1 94.75 183 GLU A CA 1
ATOM 1421 C C . GLU A 1 183 ? -2.484 -13.516 -28.672 1 94.75 183 GLU A C 1
ATOM 1423 O O . GLU A 1 183 ? -3.211 -14.461 -28.359 1 94.75 183 GLU A O 1
ATOM 1428 N N . ALA A 1 184 ? -1.349 -13.68 -29.25 1 97.12 184 ALA A N 1
ATOM 1429 C CA . ALA A 1 184 ? -0.791 -15.008 -29.469 1 97.12 184 ALA A CA 1
ATOM 1430 C C . ALA A 1 184 ? -0.627 -15.75 -28.141 1 97.12 184 ALA A C 1
ATOM 1432 O O . ALA A 1 184 ? -0.991 -16.922 -28.031 1 97.12 184 ALA A O 1
ATOM 1433 N N . ALA A 1 185 ? -0.105 -15.078 -27.141 1 96.88 185 ALA A N 1
ATOM 1434 C CA . ALA A 1 185 ? 0.07 -15.68 -25.812 1 96.88 185 ALA A CA 1
ATOM 1435 C C . ALA A 1 185 ? -1.275 -16.062 -25.203 1 96.88 185 ALA A C 1
ATOM 1437 O O . ALA A 1 185 ? -1.427 -17.156 -24.641 1 96.88 185 ALA A O 1
ATOM 1438 N N . HIS A 1 186 ? -2.213 -15.195 -25.344 1 95.56 186 HIS A N 1
ATOM 1439 C CA . HIS A 1 186 ? -3.562 -15.453 -24.844 1 95.56 186 HIS A CA 1
ATOM 1440 C C . HIS A 1 186 ? -4.137 -16.734 -25.453 1 95.56 186 HIS A C 1
ATOM 1442 O O . HIS A 1 186 ? -4.801 -17.5 -24.75 1 95.56 186 HIS A O 1
ATOM 1448 N N . THR A 1 187 ? -3.824 -16.859 -26.672 1 95.62 187 THR A N 1
ATOM 1449 C CA . THR A 1 187 ? -4.398 -17.984 -27.406 1 95.62 187 THR A CA 1
ATOM 1450 C C . THR A 1 187 ? -3.633 -19.266 -27.125 1 95.62 187 THR A C 1
ATOM 1452 O O . THR A 1 187 ? -4.234 -20.344 -27 1 95.62 187 THR A O 1
ATOM 1455 N N . ASN A 1 188 ? -2.361 -19.172 -26.969 1 97.81 188 ASN A N 1
ATOM 1456 C CA . ASN A 1 188 ? -1.535 -20.375 -27.016 1 97.81 188 ASN A CA 1
ATOM 1457 C C . ASN A 1 188 ? -1.085 -20.781 -25.625 1 97.81 188 ASN A C 1
ATOM 1459 O O . ASN A 1 188 ? -0.708 -21.938 -25.406 1 97.81 188 ASN A O 1
ATOM 1463 N N . TRP A 1 189 ? -1.04 -19.859 -24.719 1 98.06 189 TRP A N 1
ATOM 1464 C CA . TRP A 1 189 ? -0.577 -20.188 -23.375 1 98.06 189 TRP A CA 1
ATOM 1465 C C . TRP A 1 189 ? -1.738 -20.641 -22.5 1 98.06 189 TRP A C 1
ATOM 1467 O O . TRP A 1 189 ? -2.889 -20.266 -22.734 1 98.06 189 TRP A O 1
ATOM 1477 N N . ARG A 1 190 ? -1.449 -21.578 -21.656 1 97.75 190 ARG A N 1
ATOM 1478 C CA . ARG A 1 190 ? -2.365 -22.047 -20.625 1 97.75 190 ARG A CA 1
ATOM 1479 C C . ARG A 1 190 ? -1.696 -22.047 -19.25 1 97.75 190 ARG A C 1
ATOM 1481 O O . ARG A 1 190 ? -0.475 -22.188 -19.141 1 97.75 190 ARG A O 1
ATOM 1488 N N . VAL A 1 191 ? -2.504 -21.828 -18.219 1 97.5 191 VAL A N 1
ATOM 1489 C CA . VAL A 1 191 ? -1.983 -21.938 -16.859 1 97.5 191 VAL A CA 1
ATOM 1490 C C . VAL A 1 191 ? -2.125 -23.375 -16.359 1 97.5 191 VAL A C 1
ATOM 1492 O O . VAL A 1 191 ? -3.23 -23.922 -16.328 1 97.5 191 VAL A O 1
ATOM 1495 N N . ARG A 1 192 ? -1.076 -23.969 -16.062 1 95.69 192 ARG A N 1
ATOM 1496 C CA . ARG A 1 192 ? -1.116 -25.297 -15.477 1 95.69 192 ARG A CA 1
ATOM 1497 C C . ARG A 1 192 ? -1.233 -25.219 -13.953 1 95.69 192 ARG A C 1
ATOM 1499 O O . ARG A 1 192 ? -2.059 -25.906 -13.359 1 95.69 192 ARG A O 1
ATOM 1506 N N . ARG A 1 193 ? -0.365 -24.375 -13.391 1 96.06 193 ARG A N 1
ATOM 1507 C CA . ARG A 1 193 ? -0.389 -24.203 -11.945 1 96.06 193 ARG A CA 1
ATOM 1508 C C . ARG A 1 193 ? -0.033 -22.766 -11.562 1 96.06 193 ARG A C 1
ATOM 1510 O O . ARG A 1 193 ? 0.87 -22.172 -12.156 1 96.06 193 ARG A O 1
ATOM 1517 N N . LEU A 1 194 ? -0.716 -22.234 -10.641 1 97.69 194 LEU A N 1
ATOM 1518 C CA . LEU A 1 194 ? -0.358 -21.016 -9.922 1 97.69 194 LEU A CA 1
ATOM 1519 C C . LEU A 1 194 ? -0.004 -21.328 -8.469 1 97.69 194 LEU A C 1
ATOM 1521 O O . LEU A 1 194 ? -0.833 -21.859 -7.723 1 97.69 194 LEU A O 1
ATOM 1525 N N . VAL A 1 195 ? 1.217 -21.125 -8.117 1 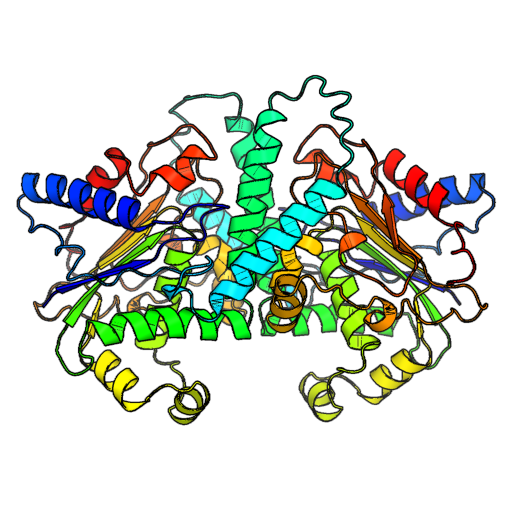97.19 195 VAL A N 1
ATOM 1526 C CA . VAL A 1 195 ? 1.676 -21.328 -6.746 1 97.19 195 VAL A CA 1
ATOM 1527 C C . VAL A 1 195 ? 2.039 -19.984 -6.117 1 97.19 195 VAL A C 1
ATOM 1529 O O . VAL A 1 195 ? 2.934 -19.281 -6.602 1 97.19 195 VAL A O 1
ATOM 1532 N N . THR A 1 196 ? 1.371 -19.656 -5.078 1 97 196 THR A N 1
ATOM 1533 C CA . THR A 1 196 ? 1.662 -18.422 -4.359 1 97 196 THR A CA 1
ATOM 1534 C C . THR A 1 196 ? 2 -18.719 -2.898 1 97 196 THR A C 1
ATOM 1536 O O . THR A 1 196 ? 1.445 -19.641 -2.301 1 97 196 THR A O 1
ATOM 1539 N N . PHE A 1 197 ? 2.896 -18.031 -2.342 1 93.25 197 PHE A N 1
ATOM 1540 C CA . PHE A 1 197 ? 3.146 -18.156 -0.911 1 93.25 197 PHE A CA 1
ATOM 1541 C C . PHE A 1 197 ? 3.537 -16.812 -0.305 1 93.25 197 PHE A C 1
ATOM 1543 O O . PHE A 1 197 ? 4.062 -15.945 -1 1 93.25 197 PHE A O 1
ATOM 1550 N N . GLY A 1 198 ? 3.197 -16.672 1.005 1 87.75 198 GLY A N 1
ATOM 1551 C CA . GLY A 1 198 ? 3.369 -15.391 1.662 1 87.75 198 GLY A CA 1
ATOM 1552 C C . GLY A 1 198 ? 2.602 -14.266 0.987 1 87.75 198 GLY A C 1
ATOM 1553 O O . GLY A 1 198 ? 3.076 -13.133 0.928 1 87.75 198 GLY A O 1
ATOM 1554 N N . SER A 1 199 ? 1.492 -14.586 0.436 1 90.19 199 SER A N 1
ATOM 1555 C CA . SER A 1 199 ? 0.794 -13.711 -0.496 1 90.19 199 SER A CA 1
ATOM 1556 C C . SER A 1 199 ? -0.124 -12.742 0.241 1 90.19 199 SER A C 1
ATOM 1558 O O . SER A 1 199 ? -0.966 -13.156 1.038 1 90.19 199 SER A O 1
ATOM 1560 N N . PRO A 1 200 ? 0.031 -11.438 -0.011 1 88.25 200 PRO A N 1
ATOM 1561 C CA . PRO A 1 200 ? -0.895 -10.461 0.562 1 88.25 200 PRO A CA 1
ATOM 1562 C C . PRO A 1 200 ? -2.102 -10.195 -0.333 1 88.25 200 PRO A C 1
ATOM 1564 O O . PRO A 1 200 ? -2.822 -9.211 -0.129 1 88.25 200 PRO A O 1
ATOM 1567 N N . ILE A 1 201 ? -2.424 -11.055 -1.312 1 90.56 201 ILE A N 1
ATOM 1568 C CA . ILE A 1 201 ? -3.387 -10.82 -2.381 1 90.56 201 ILE A CA 1
ATOM 1569 C C . ILE A 1 201 ? -4.758 -10.516 -1.784 1 90.56 201 ILE A C 1
ATOM 1571 O O . ILE A 1 201 ? -5.406 -9.539 -2.168 1 90.56 201 ILE A O 1
ATOM 1575 N N . ALA A 1 202 ? -5.188 -11.281 -0.789 1 89.31 202 ALA A N 1
ATOM 1576 C CA . ALA A 1 202 ? -6.539 -11.109 -0.27 1 89.31 202 ALA A CA 1
ATOM 1577 C C . ALA A 1 202 ? -6.727 -9.711 0.318 1 89.31 202 ALA A C 1
ATOM 1579 O O . ALA A 1 202 ? -7.742 -9.055 0.066 1 89.31 202 ALA A O 1
ATOM 1580 N N . ALA A 1 203 ? -5.723 -9.297 1.042 1 84.12 203 ALA A N 1
ATOM 1581 C CA . ALA A 1 203 ? -5.793 -7.98 1.668 1 84.12 203 ALA A CA 1
ATOM 1582 C C . ALA A 1 203 ? -5.715 -6.875 0.622 1 84.12 203 ALA A C 1
ATOM 1584 O O . ALA A 1 203 ? -6.207 -5.766 0.844 1 84.12 203 ALA A O 1
ATOM 1585 N N . LEU A 1 204 ? -5.16 -7.195 -0.503 1 87.06 204 LEU A N 1
ATOM 1586 C CA . LEU A 1 204 ? -4.891 -6.164 -1.499 1 87.06 204 LEU A CA 1
ATOM 1587 C C . LEU A 1 204 ? -5.949 -6.184 -2.598 1 87.06 204 LEU A C 1
ATOM 1589 O O . LEU A 1 204 ? -5.855 -5.426 -3.566 1 87.06 204 LEU A O 1
ATOM 1593 N N . LEU A 1 205 ? -6.949 -7.004 -2.412 1 88.88 205 LEU A N 1
ATOM 1594 C CA . LEU A 1 205 ? -8.039 -7.016 -3.385 1 88.88 205 LEU A CA 1
ATOM 1595 C C . LEU A 1 205 ? -8.742 -5.664 -3.428 1 88.88 205 LEU A C 1
ATOM 1597 O O . LEU A 1 205 ? -9.281 -5.27 -4.465 1 88.88 205 LEU A O 1
ATOM 1601 N N . ILE A 1 206 ? -8.594 -4.902 -2.365 1 83.56 206 ILE A N 1
ATOM 1602 C CA . ILE A 1 206 ? -9.297 -3.633 -2.223 1 83.56 206 ILE A CA 1
ATOM 1603 C C . ILE A 1 206 ? -8.602 -2.561 -3.057 1 83.56 206 ILE A C 1
ATOM 1605 O O . ILE A 1 206 ? -9.094 -1.438 -3.176 1 83.56 206 ILE A O 1
ATOM 1609 N N . ARG A 1 207 ? -7.48 -2.916 -3.664 1 82.81 207 ARG A N 1
ATOM 1610 C CA . ARG A 1 207 ? -6.758 -1.963 -4.496 1 82.81 207 ARG A CA 1
ATOM 1611 C C . ARG A 1 207 ? -7.539 -1.636 -5.766 1 82.81 207 ARG A C 1
ATOM 1613 O O . ARG A 1 207 ? -7.203 -0.688 -6.48 1 82.81 207 ARG A O 1
ATOM 1620 N N . SER A 1 208 ? -8.5 -2.445 -6.062 1 83.81 208 SER A N 1
ATOM 1621 C CA . SER A 1 208 ? -9.398 -2.238 -7.195 1 83.81 208 SER A CA 1
ATOM 1622 C C . SER A 1 208 ? -10.797 -1.84 -6.727 1 83.81 208 SER A C 1
ATOM 1624 O O . SER A 1 208 ? -11.445 -2.584 -5.984 1 83.81 208 SER A O 1
ATOM 1626 N N . THR A 1 209 ? -11.258 -0.691 -7.227 1 81.38 209 THR A N 1
ATOM 1627 C CA . THR A 1 209 ? -12.586 -0.228 -6.84 1 81.38 209 THR A CA 1
ATOM 1628 C C . THR A 1 209 ? -13.656 -1.22 -7.285 1 81.38 209 THR A C 1
ATOM 1630 O O . THR A 1 209 ? -14.625 -1.463 -6.562 1 81.38 209 THR A O 1
ATOM 1633 N N . ALA A 1 210 ? -13.414 -1.788 -8.461 1 84.5 210 ALA A N 1
ATOM 1634 C CA . ALA A 1 210 ? -14.367 -2.771 -8.969 1 84.5 210 ALA A CA 1
ATOM 1635 C C . ALA A 1 210 ? -14.406 -4.008 -8.07 1 84.5 210 ALA A C 1
ATOM 1637 O O . ALA A 1 210 ? -15.484 -4.52 -7.762 1 84.5 210 ALA A O 1
ATOM 1638 N N . VAL A 1 211 ? -13.289 -4.461 -7.645 1 90.12 211 VAL A N 1
ATOM 1639 C CA . VAL A 1 211 ? -13.219 -5.641 -6.793 1 90.12 211 VAL A CA 1
ATOM 1640 C C . VAL A 1 211 ? -13.773 -5.312 -5.406 1 90.12 211 VAL A C 1
ATOM 1642 O O . VAL A 1 211 ? -14.438 -6.141 -4.781 1 90.12 211 VAL A O 1
ATOM 1645 N N . THR A 1 212 ? -13.438 -4.07 -4.941 1 86.81 212 THR A N 1
ATOM 1646 C CA . THR A 1 212 ? -13.984 -3.607 -3.672 1 86.81 212 THR A CA 1
ATOM 1647 C C . THR A 1 212 ? -15.508 -3.703 -3.67 1 86.81 212 THR A C 1
ATOM 1649 O O . THR A 1 212 ? -16.109 -4.184 -2.703 1 86.81 212 THR A O 1
ATOM 1652 N N . ASP A 1 213 ? -16.109 -3.268 -4.734 1 87.44 213 ASP A N 1
ATOM 1653 C CA . ASP A 1 213 ? -17.562 -3.297 -4.836 1 87.44 213 ASP A CA 1
ATOM 1654 C C . ASP A 1 213 ? -18.078 -4.73 -4.863 1 87.44 213 ASP A C 1
ATOM 1656 O O . ASP A 1 213 ? -19.109 -5.035 -4.266 1 87.44 213 ASP A O 1
ATOM 1660 N N . ILE A 1 214 ? -17.422 -5.59 -5.555 1 94.06 214 ILE A N 1
ATOM 1661 C CA . ILE A 1 214 ? -17.797 -6.996 -5.617 1 94.06 214 ILE A CA 1
ATOM 1662 C C . ILE A 1 214 ? -17.766 -7.602 -4.215 1 94.06 214 ILE A C 1
ATOM 1664 O O . ILE A 1 214 ? -18.734 -8.266 -3.795 1 94.06 214 ILE A O 1
ATOM 1668 N N . LEU A 1 215 ? -16.703 -7.348 -3.467 1 93.06 215 LEU A N 1
ATOM 1669 C CA . LEU A 1 215 ? -16.547 -7.891 -2.123 1 93.06 215 LEU A CA 1
ATOM 1670 C C . LEU A 1 215 ? -17.562 -7.27 -1.17 1 93.06 215 LEU A C 1
ATOM 1672 O O . LEU A 1 215 ? -18.125 -7.961 -0.314 1 93.06 215 LEU A O 1
ATOM 1676 N N . ALA A 1 216 ? -17.734 -5.953 -1.327 1 87.69 216 ALA A N 1
ATOM 1677 C CA . ALA A 1 216 ? -18.703 -5.27 -0.473 1 87.69 216 ALA A CA 1
ATOM 1678 C C . ALA A 1 216 ? -20.094 -5.887 -0.614 1 87.69 216 ALA A C 1
ATOM 1680 O O . ALA A 1 216 ? -20.891 -5.867 0.329 1 87.69 216 ALA A O 1
ATOM 1681 N N . ALA A 1 217 ? -20.406 -6.465 -1.77 1 94.19 217 ALA A N 1
ATOM 1682 C CA . ALA A 1 217 ? -21.672 -7.137 -2.023 1 94.19 217 ALA A CA 1
ATOM 1683 C C . ALA A 1 217 ? -21.594 -8.617 -1.682 1 94.19 217 ALA A C 1
ATOM 1685 O O . ALA A 1 217 ? -22.453 -9.406 -2.072 1 94.19 217 ALA A O 1
ATOM 1686 N N . ASP A 1 218 ? -20.484 -9.023 -1.091 1 95.69 218 ASP A N 1
ATOM 1687 C CA . ASP A 1 218 ? -20.219 -10.375 -0.622 1 95.69 218 ASP A CA 1
ATOM 1688 C C . ASP A 1 218 ? -20 -11.336 -1.795 1 95.69 218 ASP A C 1
ATOM 1690 O O . ASP A 1 218 ? -20.328 -12.523 -1.699 1 95.69 218 ASP A O 1
ATOM 1694 N N . GLY A 1 219 ? -19.594 -10.688 -2.889 1 96.81 219 GLY A N 1
ATOM 1695 C CA . GLY A 1 219 ? -19.297 -11.492 -4.066 1 96.81 219 GLY A CA 1
ATOM 1696 C C . GLY A 1 219 ? -17.922 -12.102 -4.047 1 96.81 219 GLY A C 1
ATOM 1697 O O . GLY A 1 219 ? -17.172 -11.93 -3.084 1 96.81 219 GLY A O 1
ATOM 1698 N N . THR A 1 220 ? -17.609 -12.953 -5.07 1 97.12 220 THR A N 1
ATOM 1699 C CA . THR A 1 220 ? -16.312 -13.578 -5.297 1 97.12 220 THR A CA 1
ATOM 1700 C C . THR A 1 220 ? -15.789 -13.25 -6.695 1 97.12 220 THR A C 1
ATOM 1702 O O . THR A 1 220 ? -16.531 -12.742 -7.535 1 97.12 220 THR A O 1
ATOM 1705 N N . LEU A 1 221 ? -14.562 -13.438 -6.863 1 96.62 221 LEU A N 1
ATOM 1706 C CA . LEU A 1 221 ? -13.93 -13.227 -8.164 1 96.62 221 LEU A CA 1
ATOM 1707 C C . LEU A 1 221 ? -13.898 -14.523 -8.961 1 96.62 221 LEU A C 1
ATOM 1709 O O . LEU A 1 221 ? -13.875 -15.617 -8.383 1 96.62 221 LEU A O 1
ATOM 1713 N N . ASP A 1 222 ? -13.945 -14.398 -10.234 1 95.81 222 ASP A N 1
ATOM 1714 C CA . ASP A 1 222 ? -13.898 -15.57 -11.109 1 95.81 222 ASP A CA 1
ATOM 1715 C C . ASP A 1 222 ? -12.453 -15.93 -11.453 1 95.81 222 ASP A C 1
ATOM 1717 O O . ASP A 1 222 ? -11.789 -15.219 -12.211 1 95.81 222 ASP A O 1
ATOM 1721 N N . ALA A 1 223 ? -11.992 -17.062 -10.984 1 95.75 223 ALA A N 1
ATOM 1722 C CA . ALA A 1 223 ? -10.625 -17.516 -11.219 1 95.75 223 ALA A CA 1
ATOM 1723 C C . ALA A 1 223 ? -10.391 -17.797 -12.703 1 95.75 223 ALA A C 1
ATOM 1725 O O . ALA A 1 223 ? -9.242 -17.891 -13.148 1 95.75 223 ALA A O 1
ATOM 1726 N N . ALA A 1 224 ? -11.445 -17.984 -13.461 1 93.94 224 ALA A N 1
ATOM 1727 C CA . ALA A 1 224 ? -11.297 -18.172 -14.906 1 93.94 224 ALA A CA 1
ATOM 1728 C C . ALA A 1 224 ? -10.664 -16.938 -15.547 1 93.94 224 ALA A C 1
ATOM 1730 O O . ALA A 1 224 ? -10.031 -17.031 -16.609 1 93.94 224 ALA A O 1
ATOM 1731 N N . ASP A 1 225 ? -10.875 -15.781 -14.906 1 95.25 225 ASP A N 1
ATOM 1732 C CA . ASP A 1 225 ? -10.289 -14.547 -15.406 1 95.25 225 ASP A CA 1
ATOM 1733 C C . ASP A 1 225 ? -8.766 -14.578 -15.305 1 95.25 225 ASP A C 1
ATOM 1735 O O . ASP A 1 225 ? -8.078 -13.766 -15.922 1 95.25 225 ASP A O 1
ATOM 1739 N N . LEU A 1 226 ? -8.227 -15.508 -14.516 1 96.69 226 LEU A N 1
ATOM 1740 C CA . LEU A 1 226 ? -6.785 -15.672 -14.383 1 96.69 226 LEU A CA 1
ATOM 1741 C C . LEU A 1 226 ? -6.273 -16.797 -15.289 1 96.69 226 LEU A C 1
ATOM 1743 O O . LEU A 1 226 ? -5.121 -17.203 -15.172 1 96.69 226 LEU A O 1
ATOM 1747 N N . GLY A 1 227 ? -7.125 -17.344 -16.141 1 96.12 227 GLY A N 1
ATOM 1748 C CA . GLY A 1 227 ? -6.754 -18.469 -16.984 1 96.12 227 GLY A CA 1
ATOM 1749 C C . GLY A 1 227 ? -6.918 -19.812 -16.297 1 96.12 227 GLY A C 1
ATOM 1750 O O . GLY A 1 227 ? -6.574 -20.844 -16.875 1 96.12 227 GLY A O 1
ATOM 1751 N N . LEU A 1 228 ? -7.508 -19.812 -15.133 1 96.62 228 LEU A N 1
ATOM 1752 C CA . LEU A 1 228 ? -7.562 -21.031 -14.336 1 96.62 228 LEU A CA 1
ATOM 1753 C C . LEU A 1 228 ? -8.828 -21.828 -14.641 1 96.62 228 LEU A C 1
ATOM 1755 O O . LEU A 1 228 ? -9.062 -22.891 -14.055 1 96.62 228 LEU A O 1
ATOM 1759 N N . GLY A 1 229 ? -9.602 -21.359 -15.555 1 92.81 229 GLY A N 1
ATOM 1760 C CA . GLY A 1 229 ? -10.812 -22.047 -15.961 1 92.81 229 GLY A CA 1
ATOM 1761 C C . GLY A 1 229 ? -10.656 -22.812 -17.266 1 92.81 229 GLY A C 1
ATOM 1762 O O . GLY A 1 229 ? -11.602 -23.453 -17.734 1 92.81 229 GLY A O 1
ATOM 1763 N N . THR A 1 230 ? -9.492 -22.781 -17.844 1 93.94 230 THR A N 1
ATOM 1764 C CA . THR A 1 230 ? -9.227 -23.422 -19.125 1 93.94 230 THR A CA 1
ATOM 1765 C C . THR A 1 230 ? -8.234 -24.562 -18.969 1 93.94 230 THR A C 1
ATOM 1767 O O . THR A 1 230 ? -7.16 -24.391 -18.375 1 93.94 230 THR A O 1
ATOM 1770 N N . ARG A 1 231 ? -8.5 -25.641 -19.562 1 94.62 231 ARG A N 1
ATOM 1771 C CA . ARG A 1 231 ? -7.645 -26.828 -19.484 1 94.62 231 ARG A CA 1
ATOM 1772 C C . ARG A 1 231 ? -6.293 -26.578 -20.141 1 94.62 231 ARG A C 1
ATOM 1774 O O . ARG A 1 231 ? -6.211 -25.859 -21.141 1 94.62 231 ARG A O 1
ATOM 1781 N N . CYS A 1 232 ? -5.289 -27.219 -19.609 1 94.62 232 CYS A N 1
ATOM 1782 C CA . CYS A 1 232 ? -3.963 -27.234 -20.219 1 94.62 232 CYS A CA 1
ATOM 1783 C C . CYS A 1 232 ? -3.969 -28.031 -21.531 1 94.62 232 CYS A C 1
ATOM 1785 O O . CYS A 1 232 ? -4.992 -28.609 -21.906 1 94.62 232 CYS A O 1
ATOM 1787 N N . HIS A 1 233 ? -2.854 -28 -22.188 1 95.75 233 HIS A N 1
ATOM 1788 C CA . HIS A 1 233 ? -2.764 -28.625 -23.484 1 95.75 233 HIS A CA 1
ATOM 1789 C C . HIS A 1 233 ? -2.848 -30.141 -23.375 1 95.75 233 HIS A C 1
ATOM 1791 O O . HIS A 1 233 ? -3.238 -30.828 -24.328 1 95.75 233 HIS A O 1
ATOM 1797 N N . ASP A 1 234 ? -2.559 -30.672 -22.219 1 91.56 234 ASP A N 1
ATOM 1798 C CA . ASP A 1 234 ? -2.672 -32.125 -22.016 1 91.56 234 ASP A CA 1
ATOM 1799 C C . ASP A 1 234 ? -4.039 -32.5 -21.453 1 91.56 234 ASP A C 1
ATOM 1801 O O . ASP A 1 234 ? -4.266 -33.625 -21.047 1 91.56 234 ASP A O 1
ATOM 1805 N N . GLY A 1 235 ? -4.906 -31.531 -21.234 1 91.94 235 GLY A N 1
ATOM 1806 C CA . GLY A 1 235 ? -6.277 -31.781 -20.812 1 91.94 235 GLY A CA 1
ATOM 1807 C C . GLY A 1 235 ? -6.496 -31.625 -19.328 1 91.94 235 GLY A C 1
ATOM 1808 O O . GLY A 1 235 ? -7.633 -31.641 -18.859 1 91.94 235 GLY A O 1
ATOM 1809 N N . GLN A 1 236 ? -5.488 -31.469 -18.594 1 89.75 236 GLN A N 1
ATOM 1810 C CA . GLN A 1 236 ? -5.613 -31.328 -17.156 1 89.75 236 GLN A CA 1
ATOM 1811 C C . GLN A 1 236 ? -6.148 -29.938 -16.781 1 89.75 236 GLN A C 1
ATOM 1813 O O . GLN A 1 236 ? -5.906 -28.969 -17.484 1 89.75 236 GLN A O 1
ATOM 1818 N N . MET A 1 237 ? -6.871 -29.859 -15.688 1 92.31 237 MET A N 1
ATOM 1819 C CA . MET A 1 237 ? -7.352 -28.578 -15.18 1 92.31 237 MET A CA 1
ATOM 1820 C C . MET A 1 237 ? -6.266 -27.859 -14.391 1 92.31 237 MET A C 1
ATOM 1822 O O . MET A 1 237 ? -5.469 -28.5 -13.703 1 92.31 237 MET A O 1
ATOM 1826 N N . PRO A 1 238 ? -6.254 -26.594 -14.531 1 94.81 238 PRO A N 1
ATOM 1827 C CA . PRO A 1 238 ? -5.27 -25.828 -13.758 1 94.81 238 PRO A CA 1
ATOM 1828 C C . PRO A 1 238 ? -5.52 -25.906 -12.25 1 94.81 238 PRO A C 1
ATOM 1830 O O . PRO A 1 238 ? -6.625 -26.25 -11.82 1 94.81 238 PRO A O 1
ATOM 1833 N N . LEU A 1 239 ? -4.457 -25.656 -11.516 1 94.62 239 LEU A N 1
ATOM 1834 C CA . LEU A 1 239 ? -4.484 -25.703 -10.062 1 94.62 239 LEU A CA 1
ATOM 1835 C C . LEU A 1 239 ? -3.83 -24.469 -9.461 1 94.62 239 LEU A C 1
ATOM 1837 O O . LEU A 1 239 ? -2.758 -24.047 -9.906 1 94.62 239 LEU A O 1
ATOM 1841 N N . TRP A 1 240 ? -4.539 -23.828 -8.5 1 97.25 240 TRP A N 1
ATOM 1842 C CA . TRP A 1 240 ? -3.939 -22.75 -7.711 1 97.25 240 TRP A CA 1
ATOM 1843 C C . TRP A 1 240 ? -3.637 -23.219 -6.293 1 97.25 240 TRP A C 1
ATOM 1845 O O . TRP A 1 240 ? -4.551 -23.562 -5.539 1 97.25 240 TRP A O 1
ATOM 1855 N N . LEU A 1 241 ? -2.371 -23.328 -5.977 1 96.81 241 LEU A N 1
ATOM 1856 C CA . LEU A 1 241 ? -1.906 -23.672 -4.637 1 96.81 241 LEU A CA 1
ATOM 1857 C C . LEU A 1 241 ? -1.387 -22.422 -3.916 1 96.81 241 LEU A C 1
ATOM 1859 O O . LEU A 1 241 ? -0.409 -21.812 -4.352 1 96.81 241 LEU A O 1
ATOM 1863 N N . ASN A 1 242 ? -2.041 -22.031 -2.879 1 96.62 242 ASN A N 1
ATOM 1864 C CA . ASN A 1 242 ? -1.613 -20.906 -2.066 1 96.62 242 ASN A CA 1
ATOM 1865 C C . ASN A 1 242 ? -1.111 -21.359 -0.697 1 96.62 242 ASN A C 1
ATOM 1867 O O . ASN A 1 242 ? -1.851 -21.984 0.065 1 96.62 242 ASN A O 1
ATOM 1871 N N . VAL A 1 243 ? 0.146 -21.031 -0.419 1 94.12 243 VAL A N 1
ATOM 1872 C CA . VAL A 1 243 ? 0.758 -21.438 0.843 1 94.12 243 VAL A CA 1
ATOM 1873 C C . VAL A 1 243 ? 0.836 -20.234 1.784 1 94.12 243 VAL A C 1
ATOM 1875 O O . VAL A 1 243 ? 1.424 -19.203 1.441 1 94.12 243 VAL A O 1
ATOM 1878 N N . TRP A 1 244 ? 0.275 -20.391 2.947 1 87.62 244 TRP A N 1
ATOM 1879 C CA . TRP A 1 244 ? 0.354 -19.281 3.895 1 87.62 244 TRP A CA 1
ATOM 1880 C C . TRP A 1 244 ? 0.492 -19.797 5.324 1 87.62 244 TRP A C 1
ATOM 1882 O O . TRP A 1 244 ? -0.192 -20.75 5.715 1 87.62 244 TRP A O 1
ATOM 1892 N N . ASP A 1 245 ? 1.534 -19.25 5.941 1 79.94 245 ASP A N 1
ATOM 1893 C CA . ASP A 1 245 ? 1.77 -19.516 7.355 1 79.94 245 ASP A CA 1
ATOM 1894 C C . ASP A 1 245 ? 1.008 -18.547 8.242 1 79.94 245 ASP A C 1
ATOM 1896 O O . ASP A 1 245 ? 1.056 -17.328 8.016 1 79.94 245 ASP A O 1
ATOM 1900 N N . ARG A 1 246 ? 0.403 -19.031 9.234 1 69.81 246 ARG A N 1
ATOM 1901 C CA . ARG A 1 246 ? -0.437 -18.203 10.086 1 69.81 246 ARG A CA 1
ATOM 1902 C C . ARG A 1 246 ? 0.396 -17.156 10.812 1 69.81 246 ARG A C 1
ATOM 1904 O O . ARG A 1 246 ? -0.134 -16.125 11.258 1 69.81 246 ARG A O 1
ATOM 1911 N N . HIS A 1 247 ? 1.662 -17.438 10.984 1 72.81 247 HIS A N 1
ATOM 1912 C CA . HIS A 1 247 ? 2.521 -16.5 11.688 1 72.81 247 HIS A CA 1
ATOM 1913 C C . HIS A 1 247 ? 3.051 -15.422 10.734 1 72.81 247 HIS A C 1
ATOM 1915 O O . HIS A 1 247 ? 3.678 -14.453 11.18 1 72.81 247 HIS A O 1
ATOM 1921 N N . ASP A 1 248 ? 2.846 -15.672 9.508 1 79.06 248 ASP A N 1
ATOM 1922 C CA . ASP A 1 248 ? 3.189 -14.648 8.531 1 79.06 248 ASP A CA 1
ATOM 1923 C C . ASP A 1 248 ? 2.104 -13.57 8.453 1 79.06 248 ASP A C 1
ATOM 1925 O O . ASP A 1 248 ? 1.058 -13.789 7.836 1 79.06 248 ASP A O 1
ATOM 1929 N N . VAL A 1 249 ? 2.404 -12.414 8.961 1 75.25 249 VAL A N 1
ATOM 1930 C CA . VAL A 1 249 ? 1.393 -11.375 9.125 1 75.25 249 VAL A CA 1
ATOM 1931 C C . VAL A 1 249 ? 1.039 -10.773 7.762 1 75.25 249 VAL A C 1
ATOM 1933 O O . VAL A 1 249 ? 0.044 -10.062 7.629 1 75.25 249 VAL A O 1
ATOM 1936 N N . LEU A 1 250 ? 1.781 -11.117 6.75 1 80.62 250 LEU A N 1
ATOM 1937 C CA . LEU A 1 250 ? 1.532 -10.547 5.43 1 80.62 250 LEU A CA 1
ATOM 1938 C C . LEU A 1 250 ? 0.826 -11.555 4.527 1 80.62 250 LEU A C 1
ATOM 1940 O O . LEU A 1 250 ? 0.439 -11.219 3.406 1 80.62 250 LEU A O 1
ATOM 1944 N N . ALA A 1 251 ? 0.683 -12.734 4.973 1 85.44 251 ALA A N 1
ATOM 1945 C CA . ALA A 1 251 ? 0.148 -13.805 4.129 1 85.44 251 ALA A CA 1
ATOM 1946 C C . ALA A 1 251 ? -1.33 -14.039 4.426 1 85.44 251 ALA A C 1
ATOM 1948 O O . ALA A 1 251 ? -1.755 -14 5.582 1 85.44 251 ALA A O 1
ATOM 1949 N N . TYR A 1 252 ? -2.113 -14.359 3.365 1 88.62 252 TYR A N 1
ATOM 1950 C CA . TYR A 1 252 ? -3.553 -14.57 3.471 1 88.62 252 TYR A CA 1
ATOM 1951 C C . TYR A 1 252 ? -3.992 -15.758 2.621 1 88.62 252 TYR A C 1
ATOM 1953 O O . TYR A 1 252 ? -3.338 -16.094 1.632 1 88.62 252 TYR A O 1
ATOM 1961 N N . PRO A 1 253 ? -5.141 -16.359 3.061 1 92.94 253 PRO A N 1
ATOM 1962 C CA . PRO A 1 253 ? -5.758 -17.312 2.133 1 92.94 253 PRO A CA 1
ATOM 1963 C C . PRO A 1 253 ? -6.336 -16.625 0.892 1 92.94 253 PRO A C 1
ATOM 1965 O O . PRO A 1 253 ? -6.602 -15.43 0.909 1 92.94 253 PRO A O 1
ATOM 1968 N N . VAL A 1 254 ? -6.559 -17.406 -0.2 1 96 254 VAL A N 1
ATOM 1969 C CA . VAL A 1 254 ? -7.109 -16.828 -1.424 1 96 254 VAL A CA 1
ATOM 1970 C C . VAL A 1 254 ? -8.383 -17.594 -1.817 1 96 254 VAL A C 1
ATOM 1972 O O . VAL A 1 254 ? -9.242 -17.047 -2.518 1 96 254 VAL A O 1
ATOM 1975 N N . GLU A 1 255 ? -8.562 -18.812 -1.364 1 95.81 255 GLU A N 1
ATOM 1976 C CA . GLU A 1 255 ? -9.641 -19.703 -1.781 1 95.81 255 GLU A CA 1
ATOM 1977 C C . GLU A 1 255 ? -11.008 -19.062 -1.518 1 95.81 255 GLU A C 1
ATOM 1979 O O . GLU A 1 255 ? -11.898 -19.125 -2.369 1 95.81 255 GLU A O 1
ATOM 1984 N N . PRO A 1 256 ? -11.219 -18.406 -0.443 1 96.56 256 PRO A N 1
ATOM 1985 C CA . PRO A 1 256 ? -12.555 -17.859 -0.16 1 96.56 256 PRO A CA 1
ATOM 1986 C C . PRO A 1 256 ? -12.938 -16.719 -1.089 1 96.56 256 PRO A C 1
ATOM 1988 O O . PRO A 1 256 ? -14.094 -16.281 -1.103 1 96.56 256 PRO A O 1
ATOM 1991 N N . PHE A 1 257 ? -12.023 -16.25 -1.863 1 97.25 257 PHE A N 1
ATOM 1992 C CA . PHE A 1 257 ? -12.273 -15.016 -2.611 1 97.25 257 PHE A CA 1
ATOM 1993 C C . PHE A 1 257 ? -12.469 -15.312 -4.094 1 97.25 257 PHE A C 1
ATOM 1995 O O . PHE A 1 257 ? -12.852 -14.43 -4.863 1 97.25 257 PHE A O 1
ATOM 2002 N N . TYR A 1 258 ? -12.18 -16.531 -4.488 1 96.75 258 TYR A N 1
ATOM 2003 C CA . TYR A 1 258 ? -12.258 -16.906 -5.898 1 96.75 258 TYR A CA 1
ATOM 2004 C C . TYR A 1 258 ? -13.156 -18.125 -6.094 1 96.75 258 TYR A C 1
ATOM 2006 O O . TYR A 1 258 ? -13.242 -18.984 -5.219 1 96.75 258 TYR A O 1
ATOM 2014 N N . THR A 1 259 ? -13.789 -18.203 -7.207 1 95.62 259 THR A N 1
ATOM 2015 C CA . THR A 1 259 ? -14.539 -19.359 -7.668 1 95.62 259 THR A CA 1
ATOM 2016 C C . THR A 1 259 ? -14.156 -19.719 -9.102 1 95.62 259 THR A C 1
ATOM 2018 O O . THR A 1 259 ? -13.398 -18.984 -9.742 1 95.62 259 THR A O 1
ATOM 2021 N N . GLY A 1 260 ? -14.602 -20.844 -9.547 1 91.31 260 GLY A N 1
ATOM 2022 C CA . GLY A 1 260 ? -14.469 -21.203 -10.953 1 91.31 260 GLY A CA 1
ATOM 2023 C C . GLY A 1 260 ? -13.188 -21.969 -11.25 1 91.31 260 GLY A C 1
ATOM 2024 O O . GLY A 1 260 ? -12.812 -22.125 -12.414 1 91.31 260 GLY A O 1
ATOM 2025 N N . ALA A 1 261 ? -12.461 -22.359 -10.219 1 91.75 261 ALA A N 1
ATOM 2026 C CA . ALA A 1 261 ? -11.234 -23.141 -10.398 1 91.75 261 ALA A CA 1
ATOM 2027 C C . ALA A 1 261 ? -10.914 -23.953 -9.148 1 91.75 261 ALA A C 1
ATOM 2029 O O . ALA A 1 261 ? -11.562 -23.797 -8.109 1 91.75 261 ALA A O 1
ATOM 2030 N N . GLU A 1 262 ? -9.992 -24.844 -9.32 1 93.25 262 GLU A N 1
ATOM 2031 C CA . GLU A 1 262 ? -9.477 -25.578 -8.164 1 93.25 262 GLU A CA 1
ATOM 2032 C C . GLU A 1 262 ? -8.414 -24.766 -7.43 1 93.25 262 GLU A C 1
ATOM 2034 O O . GLU A 1 262 ? -7.32 -24.547 -7.953 1 93.25 262 GLU A O 1
ATOM 2039 N N . ILE A 1 263 ? -8.742 -24.297 -6.312 1 95.31 263 ILE A N 1
ATOM 2040 C CA . ILE A 1 263 ? -7.855 -23.484 -5.477 1 95.31 263 ILE A CA 1
ATOM 2041 C C . ILE A 1 263 ? -7.711 -24.141 -4.102 1 95.31 263 ILE A C 1
ATOM 2043 O O . ILE A 1 263 ? -8.703 -24.531 -3.486 1 95.31 263 ILE A O 1
ATOM 2047 N N . HIS A 1 264 ? -6.504 -24.281 -3.617 1 94.69 264 HIS A N 1
ATOM 2048 C CA . HIS A 1 264 ? -6.242 -24.859 -2.305 1 94.69 264 HIS A CA 1
ATOM 2049 C C . HIS A 1 264 ? -5.332 -23.969 -1.477 1 94.69 264 HIS A C 1
ATOM 2051 O O . HIS A 1 264 ? -4.199 -23.688 -1.878 1 94.69 264 HIS A O 1
ATOM 2057 N N . ASP A 1 265 ? -5.797 -23.547 -0.378 1 94.38 265 ASP A N 1
ATOM 2058 C CA . ASP A 1 265 ? -4.949 -22.906 0.63 1 94.38 265 ASP A CA 1
ATOM 2059 C C . ASP A 1 265 ? -4.242 -23.969 1.484 1 94.38 265 ASP A C 1
ATOM 2061 O O . ASP A 1 265 ? -4.895 -24.812 2.092 1 94.38 265 ASP A O 1
ATOM 2065 N N . LEU A 1 266 ? -2.926 -23.891 1.448 1 92.25 266 LEU A N 1
ATOM 2066 C CA . LEU A 1 266 ? -2.09 -24.812 2.193 1 92.25 266 LEU A CA 1
ATOM 2067 C C . LEU A 1 266 ? -1.449 -24.141 3.396 1 92.25 266 LEU A C 1
ATOM 2069 O O . LEU A 1 266 ? -0.934 -23.016 3.281 1 92.25 266 LEU A O 1
ATOM 2073 N N . TYR A 1 267 ? -1.484 -24.766 4.531 1 84.94 267 TYR A N 1
ATOM 2074 C CA . TYR A 1 267 ? -1.029 -24.141 5.77 1 84.94 267 TYR A CA 1
ATOM 2075 C C . TYR A 1 267 ? 0.129 -24.938 6.375 1 84.94 267 TYR A C 1
ATOM 2077 O O . TYR A 1 267 ? -0.079 -25.797 7.227 1 84.94 267 TYR A O 1
ATOM 2085 N N . PRO A 1 268 ? 1.271 -24.484 5.965 1 79.62 268 PRO A N 1
ATOM 2086 C CA . PRO A 1 268 ? 2.404 -25.125 6.645 1 79.62 268 PRO A CA 1
ATOM 2087 C C . PRO A 1 268 ? 2.791 -24.406 7.938 1 79.62 268 PRO A C 1
ATOM 2089 O O . PRO A 1 268 ? 2.582 -23.203 8.07 1 79.62 268 PRO A O 1
ATOM 2092 N N . ASP A 1 269 ? 3.049 -25.078 9.031 1 70.69 269 ASP A N 1
ATOM 2093 C CA . ASP A 1 269 ? 3.668 -24.469 10.211 1 70.69 269 ASP A CA 1
ATOM 2094 C C . ASP A 1 269 ? 5.191 -24.484 10.094 1 70.69 269 ASP A C 1
ATOM 2096 O O . ASP A 1 269 ? 5.855 -25.312 10.727 1 70.69 269 ASP A O 1
ATOM 2100 N N . HIS A 1 270 ? 5.691 -23.547 9.32 1 60.31 270 HIS A N 1
ATOM 2101 C CA . HIS A 1 270 ? 7.102 -23.688 8.977 1 60.31 270 HIS A CA 1
ATOM 2102 C C . HIS A 1 270 ? 7.969 -22.75 9.805 1 60.31 270 HIS A C 1
ATOM 2104 O O . HIS A 1 270 ? 9.195 -22.891 9.828 1 60.31 270 HIS A O 1
ATOM 2110 N N . SER A 1 271 ? 7.523 -21.719 10.398 1 60.62 271 SER A N 1
ATOM 2111 C CA . SER A 1 271 ? 8.344 -20.828 11.203 1 60.62 271 SER A CA 1
ATOM 2112 C C . SER A 1 271 ? 7.523 -20.156 12.305 1 60.62 271 SER A C 1
ATOM 2114 O O . SER A 1 271 ? 6.328 -19.906 12.133 1 60.62 271 SER A O 1
ATOM 2116 N N . ASP A 1 272 ? 8.336 -19.984 13.336 1 59.75 272 ASP A N 1
ATOM 2117 C CA . ASP A 1 272 ? 7.68 -19.344 14.477 1 59.75 272 ASP A CA 1
ATOM 2118 C C . ASP A 1 272 ? 8.055 -17.859 14.562 1 59.75 272 ASP A C 1
ATOM 2120 O O . ASP A 1 272 ? 7.602 -17.156 15.469 1 59.75 272 ASP A O 1
ATOM 2124 N N . SER A 1 273 ? 8.891 -17.516 13.672 1 60.19 273 SER A N 1
ATOM 2125 C CA . SER A 1 273 ? 9.281 -16.109 13.703 1 60.19 273 SER A CA 1
ATOM 2126 C C . SER A 1 273 ? 8.539 -15.297 12.641 1 60.19 273 SER A C 1
ATOM 2128 O O . SER A 1 273 ? 8.336 -15.773 11.523 1 60.19 273 SER A O 1
ATOM 2130 N N . LEU A 1 274 ? 8.094 -14.156 13.086 1 58.62 274 LEU A N 1
ATOM 2131 C CA . LEU A 1 274 ? 7.387 -13.227 12.211 1 58.62 274 LEU A CA 1
ATOM 2132 C C . LEU A 1 274 ? 8.195 -12.953 10.945 1 58.62 274 LEU A C 1
ATOM 2134 O O . LEU A 1 274 ? 7.645 -12.961 9.836 1 58.62 274 LEU A O 1
ATOM 2138 N N . LEU A 1 275 ? 9.43 -12.688 11.125 1 59.19 275 LEU A N 1
ATOM 2139 C CA . LEU A 1 275 ? 10.281 -12.289 10.008 1 59.19 275 LEU A CA 1
ATOM 2140 C C . LEU A 1 275 ? 10.781 -13.508 9.25 1 59.19 275 LEU A C 1
ATOM 2142 O O . LEU A 1 275 ? 10.844 -13.492 8.016 1 59.19 275 LEU A O 1
ATOM 2146 N N . GLY A 1 276 ? 11.016 -14.445 10.055 1 61.25 276 GLY A N 1
ATOM 2147 C CA . GLY A 1 276 ? 11.539 -15.656 9.445 1 61.25 276 GLY A CA 1
ATOM 2148 C C . GLY A 1 276 ? 10.523 -16.391 8.594 1 61.25 276 GLY A C 1
ATOM 2149 O O . GLY A 1 276 ? 10.867 -16.984 7.57 1 61.25 276 GLY A O 1
ATOM 2150 N N . SER A 1 277 ? 9.398 -16.141 8.961 1 63.78 277 SER A N 1
ATOM 2151 C CA . SER A 1 277 ? 8.359 -16.906 8.273 1 63.78 277 SER A CA 1
ATOM 2152 C C . SER A 1 277 ? 8.125 -16.391 6.863 1 63.78 277 SER A C 1
ATOM 2154 O O . SER A 1 277 ? 7.918 -17.156 5.934 1 63.78 277 SER A O 1
ATOM 2156 N N . HIS A 1 278 ? 8.336 -15.07 6.656 1 72.81 278 HIS A N 1
ATOM 2157 C CA . HIS A 1 278 ? 7.98 -14.531 5.352 1 72.81 278 HIS A CA 1
ATOM 2158 C C . HIS A 1 278 ? 9.062 -14.828 4.316 1 72.81 278 HIS A C 1
ATOM 2160 O O . HIS A 1 278 ? 8.766 -14.992 3.131 1 72.81 278 HIS A O 1
ATOM 2166 N N . GLU A 1 279 ? 10.227 -15.047 4.785 1 74.19 279 GLU A N 1
ATOM 2167 C CA . GLU A 1 279 ? 11.32 -15.242 3.842 1 74.19 279 GLU A CA 1
ATOM 2168 C C . GLU A 1 279 ? 11.648 -16.734 3.676 1 74.19 279 GLU A C 1
ATOM 2170 O O . GLU A 1 279 ? 12.328 -17.109 2.725 1 74.19 279 GLU A O 1
ATOM 2175 N N . ALA A 1 280 ? 11.102 -17.484 4.496 1 79.06 280 ALA A N 1
ATOM 2176 C CA . ALA A 1 280 ? 11.547 -18.875 4.578 1 79.06 280 ALA A CA 1
ATOM 2177 C C . ALA A 1 280 ? 10.805 -19.75 3.572 1 79.06 280 ALA A C 1
ATOM 2179 O O . ALA A 1 280 ? 11.164 -20.906 3.361 1 79.06 280 ALA A O 1
ATOM 2180 N N . TYR A 1 281 ? 9.82 -19.219 2.885 1 87.5 281 TYR A N 1
ATOM 2181 C CA . TYR A 1 281 ? 8.969 -20.047 2.035 1 87.5 281 TYR A CA 1
ATOM 2182 C C . TYR A 1 281 ? 9.781 -20.719 0.938 1 87.5 281 TYR A C 1
ATOM 2184 O O . TYR A 1 281 ? 9.531 -21.875 0.586 1 87.5 281 TYR A O 1
ATOM 2192 N N . TRP A 1 282 ? 10.758 -20.062 0.449 1 89.44 282 TRP A N 1
ATOM 2193 C CA . TRP A 1 282 ? 11.539 -20.547 -0.685 1 89.44 282 TRP A CA 1
ATOM 2194 C C . TRP A 1 282 ? 12.352 -21.781 -0.303 1 89.44 282 TRP A C 1
ATOM 2196 O O . TRP A 1 282 ? 12.648 -22.609 -1.154 1 89.44 282 TRP A O 1
ATOM 2206 N N . HIS A 1 283 ? 12.57 -21.922 1.029 1 88.81 283 HIS A N 1
ATOM 2207 C CA . HIS A 1 283 ? 13.562 -22.906 1.437 1 88.81 283 HIS A CA 1
ATOM 2208 C C . HIS A 1 283 ? 12.953 -23.953 2.363 1 88.81 283 HIS A C 1
ATOM 2210 O O . HIS A 1 283 ? 13.539 -25.016 2.574 1 88.81 283 HIS A O 1
ATOM 2216 N N . ALA A 1 284 ? 11.875 -23.672 2.859 1 89.06 284 ALA A N 1
ATOM 2217 C CA . ALA A 1 284 ? 11.32 -24.5 3.926 1 89.06 284 ALA A CA 1
ATOM 2218 C C . ALA A 1 284 ? 10.805 -25.828 3.377 1 89.06 284 ALA A C 1
ATOM 2220 O O . ALA A 1 284 ? 9.914 -25.844 2.521 1 89.06 284 ALA A O 1
ATOM 2221 N N . ASP A 1 285 ? 11.328 -26.906 3.969 1 90.94 285 ASP A N 1
ATOM 2222 C CA . ASP A 1 285 ? 10.945 -28.25 3.555 1 90.94 285 ASP A CA 1
ATOM 2223 C C . ASP A 1 285 ? 9.438 -28.469 3.723 1 90.94 285 ASP A C 1
ATOM 2225 O O . ASP A 1 285 ? 8.805 -29.125 2.893 1 90.94 285 ASP A O 1
ATOM 2229 N N . ARG A 1 286 ? 8.93 -27.969 4.773 1 90.06 286 ARG A N 1
ATOM 2230 C CA . ARG A 1 286 ? 7.504 -28.141 5.035 1 90.06 286 ARG A CA 1
ATOM 2231 C C . ARG A 1 286 ? 6.664 -27.516 3.932 1 90.06 286 ARG A C 1
ATOM 2233 O O . ARG A 1 286 ? 5.594 -28.016 3.588 1 90.06 286 ARG A O 1
ATOM 2240 N N . VAL A 1 287 ? 7.125 -26.391 3.398 1 92.12 287 VAL A N 1
ATOM 2241 C CA . VAL A 1 287 ? 6.434 -25.734 2.299 1 92.12 287 VAL A CA 1
ATOM 2242 C C . VAL A 1 287 ? 6.484 -26.609 1.05 1 92.12 287 VAL A C 1
ATOM 2244 O O . VAL A 1 287 ? 5.457 -26.859 0.415 1 92.12 287 VAL A O 1
ATOM 2247 N N . HIS A 1 288 ? 7.684 -27.172 0.734 1 94.44 288 HIS A N 1
ATOM 2248 C CA . HIS A 1 288 ? 7.84 -28.047 -0.43 1 94.44 288 HIS A CA 1
ATOM 2249 C C . HIS A 1 288 ? 6.969 -29.281 -0.309 1 94.44 288 HIS A C 1
ATOM 2251 O O . HIS A 1 288 ? 6.348 -29.719 -1.287 1 94.44 288 HIS A O 1
ATOM 2257 N N . ARG A 1 289 ? 6.867 -29.766 0.871 1 92.5 289 ARG A N 1
ATOM 2258 C CA . ARG A 1 289 ? 6.105 -30.984 1.107 1 92.5 289 ARG A CA 1
ATOM 2259 C C . ARG A 1 289 ? 4.617 -30.75 0.876 1 92.5 289 ARG A C 1
ATOM 2261 O O . ARG A 1 289 ? 3.957 -31.547 0.196 1 92.5 289 ARG A O 1
ATOM 2268 N N . VAL A 1 290 ? 4.109 -29.672 1.427 1 92.44 290 VAL A N 1
ATOM 2269 C CA . VAL A 1 290 ? 2.672 -29.453 1.313 1 92.44 290 VAL A CA 1
ATOM 2270 C C . VAL A 1 290 ? 2.307 -29.172 -0.141 1 92.44 290 VAL A C 1
ATOM 2272 O O . VAL A 1 290 ? 1.226 -29.547 -0.602 1 92.44 290 VAL A O 1
ATOM 2275 N N . ILE A 1 291 ? 3.174 -28.469 -0.856 1 94.44 291 ILE A N 1
ATOM 2276 C CA . ILE A 1 291 ? 2.926 -28.219 -2.27 1 94.44 291 ILE A CA 1
ATOM 2277 C C . ILE A 1 291 ? 2.957 -29.531 -3.051 1 94.44 291 ILE A C 1
ATOM 2279 O O . ILE A 1 291 ? 2.064 -29.797 -3.859 1 94.44 291 ILE A O 1
ATOM 2283 N N . ALA A 1 292 ? 3.941 -30.359 -2.771 1 94.25 292 ALA A N 1
ATOM 2284 C CA . ALA A 1 292 ? 4.074 -31.641 -3.463 1 94.25 292 ALA A CA 1
ATOM 2285 C C . ALA A 1 292 ? 2.855 -32.531 -3.217 1 94.25 292 ALA A C 1
ATOM 2287 O O . ALA A 1 292 ? 2.355 -33.188 -4.137 1 94.25 292 ALA A O 1
ATOM 2288 N N . ASP A 1 293 ? 2.396 -32.531 -1.988 1 92.31 293 ASP A N 1
ATOM 2289 C CA . ASP A 1 293 ? 1.237 -33.312 -1.614 1 92.31 293 ASP A CA 1
ATOM 2290 C C . ASP A 1 293 ? 0.003 -32.906 -2.416 1 92.31 293 ASP A C 1
ATOM 2292 O O . ASP A 1 293 ? -0.859 -33.75 -2.707 1 92.31 293 ASP A O 1
ATOM 2296 N N . ALA A 1 294 ? -0.025 -31.625 -2.74 1 91.94 294 ALA A N 1
ATOM 2297 C CA . ALA A 1 294 ? -1.203 -31.094 -3.424 1 91.94 294 ALA A CA 1
ATOM 2298 C C . ALA A 1 294 ? -0.975 -31.016 -4.93 1 91.94 294 ALA A C 1
ATOM 2300 O O . ALA A 1 294 ? -1.892 -30.688 -5.688 1 91.94 294 ALA A O 1
ATOM 2301 N N . TRP A 1 295 ? 0.184 -31.312 -5.367 1 89.44 295 TRP A N 1
ATOM 2302 C CA . TRP A 1 295 ? 0.656 -31.078 -6.727 1 89.44 295 TRP A CA 1
ATOM 2303 C C . TRP A 1 295 ? -0.187 -31.844 -7.738 1 89.44 295 TRP A C 1
ATOM 2305 O O . TRP A 1 295 ? -0.444 -31.344 -8.844 1 89.44 295 TRP A O 1
ATOM 2315 N N . GLY A 1 296 ? -0.613 -33.062 -7.387 1 76 296 GLY A N 1
ATOM 2316 C CA . GLY A 1 296 ? -1.316 -33.938 -8.32 1 76 296 GLY A CA 1
ATOM 2317 C C . GLY A 1 296 ? -2.807 -34 -8.055 1 76 296 GLY A C 1
ATOM 2318 O O . GLY A 1 296 ? -3.502 -34.844 -8.633 1 76 296 GLY A O 1
ATOM 2319 N N . ARG A 1 297 ? -3.18 -33.125 -7.008 1 67.5 297 ARG A N 1
ATOM 2320 C CA . ARG A 1 297 ? -4.602 -33.188 -6.691 1 67.5 297 ARG A CA 1
ATOM 2321 C C . ARG A 1 297 ? -5.449 -32.719 -7.875 1 67.5 297 ARG A C 1
ATOM 2323 O O . ARG A 1 297 ? -5.18 -31.672 -8.461 1 67.5 297 ARG A O 1
ATOM 2330 N N . GLN A 1 298 ? -5.93 -33.594 -8.758 1 59.31 298 GLN A N 1
ATOM 2331 C CA . GLN A 1 298 ? -6.836 -33.25 -9.852 1 59.31 298 GLN A CA 1
ATOM 2332 C C . GLN A 1 298 ? -8.25 -33.031 -9.336 1 59.31 298 GLN A C 1
ATOM 2334 O O . GLN A 1 298 ? -8.711 -33.688 -8.406 1 59.31 298 GLN A O 1
ATOM 2339 N N . PRO A 1 299 ? -8.805 -31.594 -9.609 1 52.03 299 PRO A N 1
ATOM 2340 C CA . PRO A 1 299 ? -10.203 -31.406 -9.227 1 52.03 299 PRO A CA 1
ATOM 2341 C C . PRO A 1 299 ? -11.109 -32.531 -9.695 1 52.03 299 PRO A C 1
ATOM 2343 O O . PRO A 1 299 ? -10.836 -33.156 -10.727 1 52.03 299 PRO A O 1
ATOM 2346 N N . GLY A 1 300 ? -11.672 -33.188 -8.75 1 43.59 300 GLY A N 1
ATOM 2347 C CA . GLY A 1 300 ? -12.797 -33.938 -9.281 1 43.59 300 GLY A CA 1
ATOM 2348 C C . GLY A 1 300 ? -13.617 -33.156 -10.289 1 43.59 300 GLY A C 1
ATOM 2349 O O . GLY A 1 300 ? -13.398 -31.969 -10.484 1 43.59 300 GLY A O 1
ATOM 2350 N N . PRO A 1 301 ? -14.492 -33.781 -11.188 1 37.97 301 PRO A N 1
ATOM 23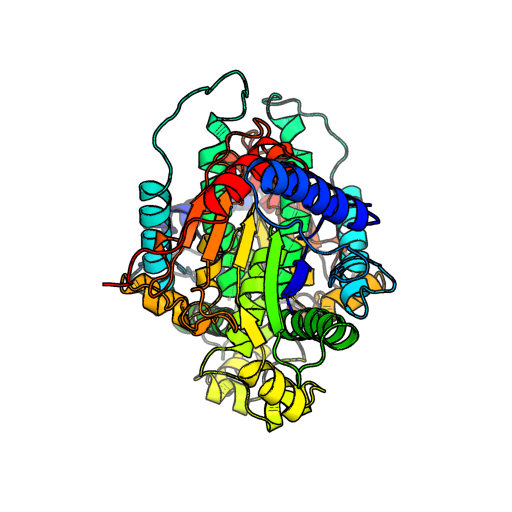51 C CA . PRO A 1 301 ? -15.344 -33.094 -12.156 1 37.97 301 PRO A CA 1
ATOM 2352 C C . PRO A 1 301 ? -15.977 -31.828 -11.594 1 37.97 301 PRO A C 1
ATOM 2354 O O . PRO A 1 301 ? -16.344 -31.797 -10.414 1 37.97 301 PRO A O 1
ATOM 2357 N N . LEU A 1 302 ? -15.453 -30.609 -11.922 1 37.03 302 LEU A N 1
ATOM 2358 C CA . LEU A 1 302 ? -16.234 -29.438 -11.562 1 37.03 302 LEU A CA 1
ATOM 2359 C C . LEU A 1 302 ? -17.734 -29.719 -11.703 1 37.03 302 LEU A C 1
ATOM 2361 O O . LEU A 1 302 ? -18.188 -30.172 -12.758 1 37.03 302 LEU A O 1
ATOM 2365 N N . THR A 1 303 ? -18.391 -30.234 -10.656 1 31.47 303 THR A N 1
ATOM 2366 C CA . THR A 1 303 ? -19.844 -30.344 -10.781 1 31.47 303 THR A CA 1
ATOM 2367 C C . THR A 1 303 ? -20.484 -28.969 -10.977 1 31.47 303 THR A C 1
ATOM 2369 O O . THR A 1 303 ? -19.984 -27.969 -10.445 1 31.47 303 THR A O 1
ATOM 2372 N N . MET B 1 1 ? -9.297 34.531 8.172 1 86.56 1 MET B N 1
ATOM 2373 C CA . MET B 1 1 ? -9.922 33.531 9.023 1 86.56 1 MET B CA 1
ATOM 2374 C C . MET B 1 1 ? -9.188 32.188 8.938 1 86.56 1 MET B C 1
ATOM 2376 O O . MET B 1 1 ? -8.695 31.828 7.867 1 86.56 1 MET B O 1
ATOM 2380 N N . GLU B 1 2 ? -9.047 31.578 10.086 1 91.75 2 GLU B N 1
ATOM 2381 C CA . GLU B 1 2 ? -8.359 30.281 10.125 1 91.75 2 GLU B CA 1
ATOM 2382 C C . GLU B 1 2 ? -9.352 29.141 10.234 1 91.75 2 GLU B C 1
ATOM 2384 O O . GLU B 1 2 ? -10.336 29.219 10.977 1 91.75 2 GLU B O 1
ATOM 2389 N N . ARG B 1 3 ? -9.18 28.203 9.469 1 95.94 3 ARG B N 1
ATOM 2390 C CA . ARG B 1 3 ? -9.969 26.984 9.516 1 95.94 3 ARG B CA 1
ATOM 2391 C C . ARG B 1 3 ? -9.078 25.75 9.703 1 95.94 3 ARG B C 1
ATOM 2393 O O . ARG B 1 3 ? -7.953 25.719 9.203 1 95.94 3 ARG B O 1
ATOM 2400 N N . VAL B 1 4 ? -9.633 24.828 10.508 1 97.38 4 VAL B N 1
ATOM 2401 C CA . VAL B 1 4 ? -8.875 23.609 10.781 1 97.38 4 VAL B CA 1
ATOM 2402 C C . VAL B 1 4 ? -9.523 22.422 10.062 1 97.38 4 VAL B C 1
ATOM 2404 O O . VAL B 1 4 ? -10.75 22.297 10.039 1 97.38 4 VAL B O 1
ATOM 2407 N N . VAL B 1 5 ? -8.727 21.641 9.43 1 96.94 5 VAL B N 1
ATOM 2408 C CA . VAL B 1 5 ? -9.156 20.422 8.75 1 96.94 5 VAL B CA 1
ATOM 2409 C C . VAL B 1 5 ? -8.531 19.203 9.43 1 96.94 5 VAL B C 1
ATOM 2411 O O . VAL B 1 5 ? -7.305 19.094 9.484 1 96.94 5 VAL B O 1
ATOM 2414 N N . TYR B 1 6 ? -9.375 18.312 9.961 1 95.56 6 TYR B N 1
ATOM 2415 C CA . TYR B 1 6 ? -8.922 17.062 10.578 1 95.56 6 TYR B CA 1
ATOM 2416 C C . TYR B 1 6 ? -9.133 15.883 9.641 1 95.56 6 TYR B C 1
ATOM 2418 O O . TYR B 1 6 ? -10.25 15.656 9.164 1 95.56 6 TYR B O 1
ATOM 2426 N N . ILE B 1 7 ? -8.062 15.195 9.375 1 91.38 7 ILE B N 1
ATOM 2427 C CA . ILE B 1 7 ? -8.164 14 8.531 1 91.38 7 ILE B CA 1
ATOM 2428 C C . ILE B 1 7 ? -7.594 12.797 9.281 1 91.38 7 ILE B C 1
ATOM 2430 O O . ILE B 1 7 ? -6.3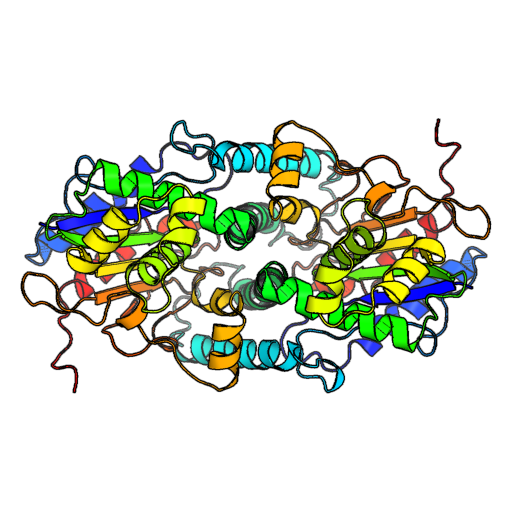91 12.727 9.539 1 91.38 7 ILE B O 1
ATOM 2434 N N . HIS B 1 8 ? -8.414 11.891 9.609 1 85.31 8 HIS B N 1
ATOM 2435 C CA . HIS B 1 8 ? -7.992 10.695 10.336 1 85.31 8 HIS B CA 1
ATOM 2436 C C . HIS B 1 8 ? -7.5 9.617 9.383 1 85.31 8 HIS B C 1
ATOM 2438 O O . HIS B 1 8 ? -7.719 9.703 8.172 1 85.31 8 HIS B O 1
ATOM 2444 N N . GLY B 1 9 ? -6.73 8.664 9.922 1 77.25 9 GLY B N 1
ATOM 2445 C CA . GLY B 1 9 ? -6.395 7.473 9.164 1 77.25 9 GLY B CA 1
ATOM 2446 C C . GLY B 1 9 ? -7.457 6.395 9.242 1 77.25 9 GLY B C 1
ATOM 2447 O O . GLY B 1 9 ? -8.562 6.641 9.719 1 77.25 9 GLY B O 1
ATOM 2448 N N . VAL B 1 10 ? -7.246 5.309 8.531 1 61.97 10 VAL B N 1
ATOM 2449 C CA . VAL B 1 10 ? -8.234 4.234 8.531 1 61.97 10 VAL B CA 1
ATOM 2450 C C . VAL B 1 10 ? -8.188 3.49 9.867 1 61.97 10 VAL B C 1
ATOM 2452 O O . VAL B 1 10 ? -7.105 3.24 10.406 1 61.97 10 VAL B O 1
ATOM 2455 N N . VAL B 1 11 ? -9.117 3.623 10.648 1 57.22 11 VAL B N 1
ATOM 2456 C CA . VAL B 1 11 ? -9.211 2.943 11.938 1 57.22 11 VAL B CA 1
ATOM 2457 C C . VAL B 1 11 ? -9.922 1.604 11.766 1 57.22 11 VAL B C 1
ATOM 2459 O O . VAL B 1 11 ? -10.836 1.481 10.945 1 57.22 11 VAL B O 1
ATOM 2462 N N . PRO B 1 12 ? -9.055 0.515 12.281 1 51.16 12 PRO B N 1
ATOM 2463 C CA . PRO B 1 12 ? -9.727 -0.784 12.18 1 51.16 12 PRO B CA 1
ATOM 2464 C C . PRO B 1 12 ? -11.219 -0.701 12.477 1 51.16 12 PRO B C 1
ATOM 2466 O O . PRO B 1 12 ? -11.703 0.333 12.945 1 51.16 12 PRO B O 1
ATOM 2469 N N . GLN B 1 13 ? -11.742 -1.935 12.586 1 47.19 13 GLN B N 1
ATOM 2470 C CA . GLN B 1 13 ? -13.133 -2.326 12.781 1 47.19 13 GLN B CA 1
ATOM 2471 C C . GLN B 1 13 ? -13.742 -1.611 13.984 1 47.19 13 GLN B C 1
ATOM 2473 O O . GLN B 1 13 ? -13.141 -1.568 15.055 1 47.19 13 GLN B O 1
ATOM 2478 N N . GLY B 1 14 ? -14.68 -0.847 13.727 1 46.53 14 GLY B N 1
ATOM 2479 C CA . GLY B 1 14 ? -15.586 -0.443 14.789 1 46.53 14 GLY B CA 1
ATOM 2480 C C . GLY B 1 14 ? -15.477 1.027 15.141 1 46.53 14 GLY B C 1
ATOM 2481 O O . GLY B 1 14 ? -16.047 1.477 16.141 1 46.53 14 GLY B O 1
ATOM 2482 N N . ALA B 1 15 ? -14.312 1.625 14.602 1 51.81 15 ALA B N 1
ATOM 2483 C CA . ALA B 1 15 ? -14.227 2.969 15.172 1 51.81 15 ALA B CA 1
ATOM 2484 C C . ALA B 1 15 ? -15.25 3.902 14.539 1 51.81 15 ALA B C 1
ATOM 2486 O O . ALA B 1 15 ? -15.195 4.18 13.336 1 51.81 15 ALA B O 1
ATOM 2487 N N . VAL B 1 16 ? -16.422 3.826 14.883 1 53.12 16 VAL B N 1
ATOM 2488 C CA . VAL B 1 16 ? -17.562 4.648 14.508 1 53.12 16 VAL B CA 1
ATOM 2489 C C . VAL B 1 16 ? -17.172 6.125 14.555 1 53.12 16 VAL B C 1
ATOM 2491 O O . VAL B 1 16 ? -17.484 6.887 13.633 1 53.12 16 VAL B O 1
ATOM 2494 N N . ASP B 1 17 ? -16.672 6.707 15.75 1 63.91 17 ASP B N 1
ATOM 2495 C CA . ASP B 1 17 ? -16.75 8.148 15.945 1 63.91 17 ASP B CA 1
ATOM 2496 C C . ASP B 1 17 ? -15.367 8.758 16.141 1 63.91 17 ASP B C 1
ATOM 2498 O O . ASP B 1 17 ? -14.82 8.742 17.25 1 63.91 17 ASP B O 1
ATOM 2502 N N . HIS B 1 18 ? -14.75 9.273 14.93 1 79.62 18 HIS B N 1
ATOM 2503 C CA . HIS B 1 18 ? -13.445 9.906 15.086 1 79.62 18 HIS B CA 1
ATOM 2504 C C . HIS B 1 18 ? -13.586 11.297 15.695 1 79.62 18 HIS B C 1
ATOM 2506 O O . HIS B 1 18 ? -12.578 11.961 15.992 1 79.62 18 HIS B O 1
ATOM 2512 N N . THR B 1 19 ? -14.773 11.656 15.953 1 81.81 19 THR B N 1
ATOM 2513 C CA . THR B 1 19 ? -15.016 12.953 16.562 1 81.81 19 THR B CA 1
ATOM 2514 C C . THR B 1 19 ? -14.406 13.023 17.953 1 81.81 19 THR B C 1
ATOM 2516 O O . THR B 1 19 ? -13.922 14.078 18.391 1 81.81 19 THR B O 1
ATOM 2519 N N . THR B 1 20 ? -14.43 11.914 18.562 1 84.75 20 THR B N 1
ATOM 2520 C CA . THR B 1 20 ? -13.844 11.875 19.906 1 84.75 20 THR B CA 1
ATOM 2521 C C . THR B 1 20 ? -12.344 12.125 19.844 1 84.75 20 THR B C 1
ATOM 2523 O O . THR B 1 20 ? -11.797 12.859 20.672 1 84.75 20 THR B O 1
ATOM 2526 N N . SER B 1 21 ? -11.742 11.547 18.891 1 87.69 21 SER B N 1
ATOM 2527 C CA . SER B 1 21 ? -10.305 11.75 18.703 1 87.69 21 SER B CA 1
ATOM 2528 C C . SER B 1 21 ? -9.992 13.188 18.312 1 87.69 21 SER B C 1
ATOM 2530 O O . SER B 1 21 ? -9.062 13.789 18.844 1 87.69 21 SER B O 1
ATOM 2532 N N . TYR B 1 22 ? -10.812 13.742 17.438 1 92.25 22 TYR B N 1
ATOM 2533 C CA . TYR B 1 22 ? -10.617 15.125 17.031 1 92.25 22 TYR B CA 1
ATOM 2534 C C . TYR B 1 22 ? -10.773 16.078 18.203 1 92.25 22 TYR B C 1
ATOM 2536 O O . TYR B 1 22 ? -9.977 17 18.375 1 92.25 22 TYR B O 1
ATOM 2544 N N . ARG B 1 23 ? -11.75 15.805 19.016 1 92.75 23 ARG B N 1
ATOM 2545 C CA . ARG B 1 23 ? -12.016 16.641 20.172 1 92.75 23 ARG B CA 1
ATOM 2546 C C . ARG B 1 23 ? -10.867 16.547 21.172 1 92.75 23 ARG B C 1
ATOM 2548 O O . ARG B 1 23 ? -10.438 17.562 21.734 1 92.75 23 ARG B O 1
ATOM 2555 N N . ALA B 1 24 ? -10.43 15.375 21.406 1 91.81 24 ALA B N 1
ATOM 2556 C CA . ALA B 1 24 ? -9.328 15.172 22.344 1 91.81 24 ALA B CA 1
ATOM 2557 C C . ALA B 1 24 ? -8.078 15.922 21.891 1 91.81 24 ALA B C 1
ATOM 2559 O O . ALA B 1 24 ? -7.41 16.578 22.703 1 91.81 24 ALA B O 1
ATOM 2560 N N . PHE B 1 25 ? -7.801 15.82 20.688 1 94.81 25 PHE B N 1
ATOM 2561 C CA . PHE B 1 25 ? -6.633 16.516 20.156 1 94.81 25 PHE B CA 1
ATOM 2562 C C . PHE B 1 25 ? -6.801 18.016 20.25 1 94.81 25 PHE B C 1
ATOM 2564 O O . PHE B 1 25 ? -5.902 18.719 20.734 1 94.81 25 PHE B O 1
ATOM 2571 N N . ARG B 1 26 ? -7.914 18.516 19.75 1 96.19 26 ARG B N 1
ATOM 2572 C CA . ARG B 1 26 ? -8.188 19.953 19.781 1 96.19 26 ARG B CA 1
ATOM 2573 C C . ARG B 1 26 ? -8.086 20.5 21.203 1 96.19 26 ARG B C 1
ATOM 2575 O O . ARG B 1 26 ? -7.418 21.5 21.438 1 96.19 26 ARG B O 1
ATOM 2582 N N . ASP B 1 27 ? -8.75 19.828 22.125 1 96.06 27 ASP B N 1
ATOM 2583 C CA . ASP B 1 27 ? -8.789 20.297 23.516 1 96.06 27 ASP B CA 1
ATOM 2584 C C . ASP B 1 27 ? -7.406 20.203 24.156 1 96.06 27 ASP B C 1
ATOM 2586 O O . ASP B 1 27 ? -6.977 21.141 24.844 1 96.06 27 ASP B O 1
ATOM 2590 N N . GLY B 1 28 ? -6.766 19.109 23.953 1 95.69 28 GLY B N 1
ATOM 2591 C CA . GLY B 1 28 ? -5.434 18.938 24.516 1 95.69 28 GLY B CA 1
ATOM 2592 C C . GLY B 1 28 ? -4.434 19.953 23.984 1 95.69 28 GLY B C 1
ATOM 2593 O O . GLY B 1 28 ? -3.703 20.562 24.766 1 95.69 28 GLY B O 1
ATOM 2594 N N . LEU B 1 29 ? -4.406 20.094 22.688 1 95.94 29 LEU B N 1
ATOM 2595 C CA . LEU B 1 29 ? -3.482 21.047 22.078 1 95.94 29 LEU B CA 1
ATOM 2596 C C . LEU B 1 29 ? -3.84 22.469 22.484 1 95.94 29 LEU B C 1
ATOM 2598 O O . LEU B 1 29 ? -2.961 23.266 22.812 1 95.94 29 LEU B O 1
ATOM 2602 N N . SER B 1 30 ? -5.137 22.797 22.469 1 96 30 SER B N 1
ATOM 2603 C CA . SER B 1 30 ? -5.574 24.156 22.812 1 96 30 SER B CA 1
ATOM 2604 C C . SER B 1 30 ? -5.188 24.5 24.25 1 96 30 SER B C 1
ATOM 2606 O O . SER B 1 30 ? -4.809 25.641 24.531 1 96 30 SER B O 1
ATOM 2608 N N . SER B 1 31 ? -5.32 23.547 25.094 1 95.69 31 SER B N 1
ATOM 2609 C CA . SER B 1 31 ? -4.918 23.766 26.484 1 95.69 31 SER B CA 1
ATOM 2610 C C . SER B 1 31 ? -3.436 24.109 26.578 1 95.69 31 SER B C 1
ATOM 2612 O O . SER B 1 31 ? -3.053 25.031 27.297 1 95.69 31 SER B O 1
ATOM 2614 N N . ARG B 1 32 ? -2.633 23.406 25.875 1 94.56 32 ARG B N 1
ATOM 2615 C CA . ARG B 1 32 ? -1.195 23.656 25.875 1 94.56 32 ARG B CA 1
ATOM 2616 C C . ARG B 1 32 ? -0.869 24.984 25.203 1 94.56 32 ARG B C 1
ATOM 2618 O O . ARG B 1 32 ? 0.027 25.719 25.656 1 94.56 32 ARG B O 1
ATOM 2625 N N . LEU B 1 33 ? -1.573 25.25 24.141 1 94.19 33 LEU B N 1
ATOM 2626 C CA . LEU B 1 33 ? -1.371 26.516 23.438 1 94.19 33 LEU B CA 1
ATOM 2627 C C . LEU B 1 33 ? -1.703 27.703 24.328 1 94.19 33 LEU B C 1
ATOM 2629 O O . LEU B 1 33 ? -0.974 28.688 24.359 1 94.19 33 LEU B O 1
ATOM 2633 N N . ASP B 1 34 ? -2.781 27.547 25.047 1 93.12 34 ASP B N 1
ATOM 2634 C CA . ASP B 1 34 ? -3.189 28.594 25.969 1 93.12 34 ASP B CA 1
ATOM 2635 C C . ASP B 1 34 ? -2.098 28.875 27 1 93.12 34 ASP B C 1
ATOM 2637 O O . ASP B 1 34 ? -1.786 30.031 27.281 1 93.12 34 ASP B O 1
ATOM 2641 N N . ALA B 1 35 ? -1.545 27.875 27.484 1 91.56 35 ALA B N 1
ATOM 2642 C CA . ALA B 1 35 ? -0.482 27.984 28.484 1 91.56 35 ALA B CA 1
ATOM 2643 C C . ALA B 1 35 ? 0.722 28.734 27.906 1 91.56 35 ALA B C 1
ATOM 2645 O O . ALA B 1 35 ? 1.472 29.375 28.656 1 91.56 35 ALA B O 1
ATOM 2646 N N . GLU B 1 36 ? 0.856 28.719 26.641 1 89 36 GLU B N 1
ATOM 2647 C CA . GLU B 1 36 ? 1.996 29.359 25.984 1 89 36 GLU B CA 1
ATOM 2648 C C . GLU B 1 36 ? 1.602 30.703 25.375 1 89 36 GLU B C 1
ATOM 2650 O O . GLU B 1 36 ? 2.41 31.344 24.703 1 89 36 GLU B O 1
ATOM 2655 N N . GLY B 1 37 ? 0.352 31.078 25.484 1 89.06 37 GLY B N 1
ATOM 2656 C CA . GLY B 1 37 ? -0.099 32.375 25.078 1 89.06 37 GLY B CA 1
ATOM 2657 C C . GLY B 1 37 ? -0.59 32.406 23.641 1 89.06 37 GLY B C 1
ATOM 2658 O O . GLY B 1 37 ? -0.617 33.469 23.016 1 89.06 37 GLY B O 1
ATOM 2659 N N . HIS B 1 38 ? -0.84 31.219 23.047 1 89.44 38 HIS B N 1
ATOM 2660 C CA . HIS B 1 38 ? -1.379 31.141 21.703 1 89.44 38 HIS B CA 1
ATOM 2661 C C . HIS B 1 38 ? -2.896 30.984 21.719 1 89.44 38 HIS B C 1
ATOM 2663 O O . HIS B 1 38 ? -3.475 30.609 22.734 1 89.44 38 HIS B O 1
ATOM 2669 N N . ASP B 1 39 ? -3.445 31.328 20.656 1 89.56 39 ASP B N 1
ATOM 2670 C CA . ASP B 1 39 ? -4.887 31.141 20.516 1 89.56 39 ASP B CA 1
ATOM 2671 C C . ASP B 1 39 ? -5.246 29.656 20.438 1 89.56 39 ASP B C 1
ATOM 2673 O O . ASP B 1 39 ? -4.488 28.859 19.859 1 89.56 39 ASP B O 1
ATOM 2677 N N . ALA B 1 40 ? -6.41 29.344 20.969 1 92.44 40 ALA B N 1
ATOM 2678 C CA . ALA B 1 40 ? -6.934 27.984 20.844 1 92.44 40 ALA B CA 1
ATOM 2679 C C . ALA B 1 40 ? -7.316 27.688 19.406 1 92.44 40 ALA B C 1
ATOM 2681 O O . ALA B 1 40 ? -7.578 28.594 18.609 1 92.44 40 ALA B O 1
ATOM 2682 N N . LEU B 1 41 ? -7.324 26.391 19.109 1 94.31 41 LEU B N 1
ATOM 2683 C CA . LEU B 1 41 ? -7.875 25.969 17.828 1 94.31 41 LEU B CA 1
ATOM 2684 C C . LEU B 1 41 ? -9.375 26.219 17.781 1 94.31 41 LEU B C 1
ATOM 2686 O O . LEU B 1 41 ? -10.055 26.188 18.797 1 94.31 41 LEU B O 1
ATOM 2690 N N . PRO B 1 42 ? -9.867 26.469 16.609 1 93.94 42 PRO B N 1
ATOM 2691 C CA . PRO B 1 42 ? -11.312 26.656 16.484 1 93.94 42 PRO B CA 1
ATOM 2692 C C . PRO B 1 42 ? -12.109 25.469 16.984 1 93.94 42 PRO B C 1
ATOM 2694 O O . PRO B 1 42 ? -11.609 24.344 17 1 93.94 42 PRO B O 1
ATOM 2697 N N . PRO B 1 43 ? -13.406 25.719 17.438 1 93.19 43 PRO B N 1
ATOM 2698 C CA . PRO B 1 43 ? -14.266 24.594 17.812 1 93.19 43 PRO B CA 1
ATOM 2699 C C . PRO B 1 43 ? -14.461 23.594 16.688 1 93.19 43 PRO B C 1
ATOM 2701 O O . PRO B 1 43 ? -14.359 23.953 15.508 1 93.19 43 PRO B O 1
ATOM 2704 N N . LEU B 1 44 ? -14.703 22.391 17.031 1 92.5 44 LEU B N 1
ATOM 2705 C CA . LEU B 1 44 ? -14.859 21.328 16.031 1 92.5 44 LEU B CA 1
ATOM 2706 C C . LEU B 1 44 ? -16.016 21.656 15.078 1 92.5 44 LEU B C 1
ATOM 2708 O O . LEU B 1 44 ? -15.961 21.297 13.898 1 92.5 44 LEU B O 1
ATOM 2712 N N . ALA B 1 45 ? -17.047 22.328 15.617 1 90.75 45 ALA B N 1
ATOM 2713 C CA . ALA B 1 45 ? -18.203 22.688 14.805 1 90.75 45 ALA B CA 1
ATOM 2714 C C . ALA B 1 45 ? -17.812 23.625 13.664 1 90.75 45 ALA B C 1
ATOM 2716 O O . ALA B 1 45 ? -18.469 23.672 12.633 1 90.75 45 ALA B O 1
ATOM 2717 N N . ASP B 1 46 ? -16.719 24.328 13.883 1 92.44 46 ASP B N 1
ATOM 2718 C CA . ASP B 1 46 ? -16.219 25.266 12.883 1 92.44 46 ASP B CA 1
ATOM 2719 C C . ASP B 1 46 ? -15.031 24.672 12.117 1 92.44 46 ASP B C 1
ATOM 2721 O O . ASP B 1 46 ? -14.281 25.406 11.469 1 92.44 46 ASP B O 1
ATOM 2725 N N . SER B 1 47 ? -14.82 23.391 12.297 1 95.31 47 SER B N 1
ATOM 2726 C CA . SER B 1 47 ? -13.688 22.719 11.664 1 95.31 47 SER B CA 1
ATOM 2727 C C . SER B 1 47 ? -14.164 21.625 10.719 1 95.31 47 SER B C 1
ATOM 2729 O O . SER B 1 47 ? -15.25 21.062 10.891 1 95.31 47 SER B O 1
ATOM 2731 N N . VAL B 1 48 ? -13.367 21.406 9.758 1 94.12 48 VAL B N 1
A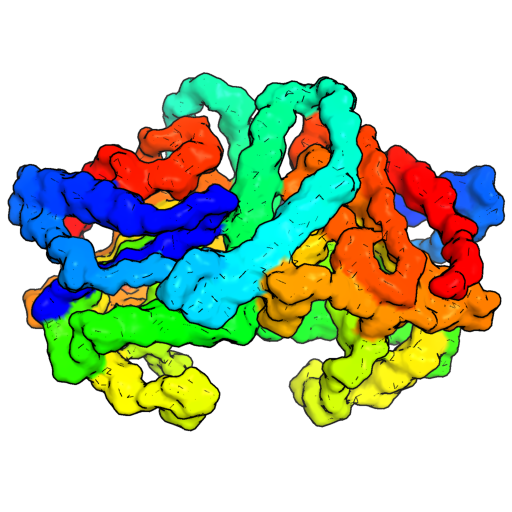TOM 2732 C CA . VAL B 1 48 ? -13.664 20.328 8.812 1 94.12 48 VAL B CA 1
ATOM 2733 C C . VAL B 1 48 ? -13.203 19 9.383 1 94.12 48 VAL B C 1
ATOM 2735 O O . VAL B 1 48 ? -12.016 18.812 9.664 1 94.12 48 VAL B O 1
ATOM 2738 N N . THR B 1 49 ? -14.133 18.125 9.625 1 90.12 49 THR B N 1
ATOM 2739 C CA . THR B 1 49 ? -13.82 16.781 10.07 1 90.12 49 THR B CA 1
ATOM 2740 C C . THR B 1 49 ? -14.078 15.766 8.961 1 90.12 49 THR B C 1
ATOM 2742 O O . THR B 1 49 ? -15.156 15.75 8.367 1 90.12 49 THR B O 1
ATOM 2745 N N . VAL B 1 50 ? -13.094 15.039 8.672 1 83.31 50 VAL B N 1
ATOM 2746 C CA . VAL B 1 50 ? -13.195 14.094 7.562 1 83.31 50 VAL B CA 1
ATOM 2747 C C . VAL B 1 50 ? -13.258 12.664 8.094 1 83.31 50 VAL B C 1
ATOM 2749 O O . VAL B 1 50 ? -12.469 12.289 8.961 1 83.31 50 VAL B O 1
ATOM 2752 N N . GLU B 1 51 ? -14.281 12 7.68 1 73.44 51 GLU B N 1
ATOM 2753 C CA . GLU B 1 51 ? -14.414 10.562 7.891 1 73.44 51 GLU B CA 1
ATOM 2754 C C . GLU B 1 51 ? -14.344 9.805 6.57 1 73.44 51 GLU B C 1
ATOM 2756 O O . GLU B 1 51 ? -14.992 10.188 5.59 1 73.44 51 GLU B O 1
ATOM 2761 N N . TRP B 1 52 ? -13.469 8.953 6.516 1 69.19 52 TRP B N 1
ATOM 2762 C CA . TRP B 1 52 ? -13.391 8.164 5.293 1 69.19 52 TRP B CA 1
ATOM 2763 C C . TRP B 1 52 ? -13.148 6.691 5.613 1 69.19 52 TRP B C 1
ATOM 2765 O O . TRP B 1 52 ? -12.703 6.355 6.715 1 69.19 52 TRP B O 1
ATOM 2775 N N . GLY B 1 53 ? -13.523 5.727 4.691 1 62.56 53 GLY B N 1
ATOM 2776 C CA . GLY B 1 53 ? -13.203 4.309 4.789 1 62.56 53 GLY B CA 1
ATOM 2777 C C . GLY B 1 53 ? -14.172 3.541 5.668 1 62.56 53 GLY B C 1
ATOM 2778 O O . GLY B 1 53 ? -14.07 2.32 5.797 1 62.56 53 GLY B O 1
ATOM 2779 N N . PHE B 1 54 ? -14.984 4.16 6.461 1 60.34 54 PHE B N 1
ATOM 2780 C CA . PHE B 1 54 ? -15.938 3.461 7.309 1 60.34 54 PHE B CA 1
ATOM 2781 C C . PHE B 1 54 ? -17.359 3.736 6.859 1 60.34 54 PHE B C 1
ATOM 2783 O O . PHE B 1 54 ? -17.625 4.742 6.195 1 60.34 54 PHE B O 1
ATOM 2790 N N . PRO B 1 55 ? -18.016 2.611 7.176 1 54.31 55 PRO B N 1
ATOM 2791 C CA . PRO B 1 55 ? -19.422 2.859 6.855 1 54.31 55 PRO B CA 1
ATOM 2792 C C . PRO B 1 55 ? -20 4.051 7.617 1 54.31 55 PRO B C 1
ATOM 2794 O O . PRO B 1 55 ? -20.094 4.012 8.844 1 54.31 55 PRO B O 1
ATOM 2797 N N . HIS B 1 56 ? -19.766 5.062 7.254 1 54.84 56 HIS B N 1
ATOM 2798 C CA . HIS B 1 56 ? -20.375 6.25 7.828 1 54.84 56 HIS B CA 1
ATOM 2799 C C . HIS B 1 56 ? -21.219 6.988 6.793 1 54.84 56 HIS B C 1
ATOM 2801 O O . HIS B 1 56 ? -20.906 6.969 5.602 1 54.84 56 HIS B O 1
ATOM 2807 N N . PRO B 1 57 ? -22.438 7.281 7.297 1 53.81 57 PRO B N 1
ATOM 2808 C CA . PRO B 1 57 ? -23.281 8.031 6.352 1 53.81 57 PRO B CA 1
ATOM 2809 C C . PRO B 1 57 ? -22.484 9.055 5.551 1 53.81 57 PRO B C 1
ATOM 2811 O O . PRO B 1 57 ? -22.828 9.359 4.406 1 53.81 57 PRO B O 1
ATOM 2814 N N . LEU B 1 58 ? -21.516 9.469 6.234 1 50.72 58 LEU B N 1
ATOM 2815 C CA . LEU B 1 58 ? -20.734 10.516 5.582 1 50.72 58 LEU B CA 1
ATOM 2816 C C . LEU B 1 58 ? -19.625 9.906 4.719 1 50.72 58 LEU B C 1
ATOM 2818 O O . LEU B 1 58 ? -18.906 10.625 4.035 1 50.72 58 LEU B O 1
ATOM 2822 N N . ALA B 1 59 ? -19.484 8.539 4.801 1 57.78 59 ALA B N 1
ATOM 2823 C CA . ALA B 1 59 ? -18.359 7.906 4.121 1 57.78 59 ALA B CA 1
ATOM 2824 C C . ALA B 1 59 ? -18.594 7.836 2.615 1 57.78 59 ALA B C 1
ATOM 2826 O O . ALA B 1 59 ? -17.656 7.656 1.84 1 57.78 59 ALA B O 1
ATOM 2827 N N . GLY B 1 60 ? -19.781 8.188 2.184 1 56.69 60 GLY B N 1
ATOM 2828 C CA . GLY B 1 60 ? -20.109 8.133 0.767 1 56.69 60 GLY B CA 1
ATOM 2829 C C . GLY B 1 60 ? -19.672 6.836 0.107 1 56.69 60 GLY B C 1
ATOM 2830 O O . GLY B 1 60 ? -20 5.75 0.592 1 56.69 60 GLY B O 1
ATOM 2831 N N . ASP B 1 61 ? -18.969 6.949 -0.986 1 59.28 61 ASP B N 1
ATOM 2832 C CA . ASP B 1 61 ? -18.469 5.855 -1.818 1 59.28 61 ASP B CA 1
ATOM 2833 C C . ASP B 1 61 ? -17.422 5.031 -1.076 1 59.28 61 ASP B C 1
ATOM 2835 O O . ASP B 1 61 ? -17.125 3.898 -1.46 1 59.28 61 ASP B O 1
ATOM 2839 N N . THR B 1 62 ? -16.953 5.578 0.045 1 66.94 62 THR B N 1
ATOM 2840 C CA . THR B 1 62 ? -15.93 4.859 0.791 1 66.94 62 THR B CA 1
ATOM 2841 C C . THR B 1 62 ? -16.562 3.811 1.705 1 66.94 62 THR B C 1
ATOM 2843 O O . THR B 1 62 ? -15.859 2.947 2.24 1 66.94 62 THR B O 1
ATOM 2846 N N . ALA B 1 63 ? -17.906 3.811 1.788 1 71.5 63 ALA B N 1
ATOM 2847 C CA . ALA B 1 63 ? -18.625 2.797 2.557 1 71.5 63 ALA B CA 1
ATOM 2848 C C . ALA B 1 63 ? -18.375 1.402 1.989 1 71.5 63 ALA B C 1
ATOM 2850 O O . ALA B 1 63 ? -18.297 0.424 2.738 1 71.5 63 ALA B O 1
ATOM 2851 N N . SER B 1 64 ? -18.25 1.371 0.688 1 77.81 64 SER B N 1
ATOM 2852 C CA . SER B 1 64 ? -17.969 0.084 0.057 1 77.81 64 SER B CA 1
ATOM 2853 C C . SER B 1 64 ? -16.641 -0.481 0.518 1 77.81 64 SER B C 1
ATOM 2855 O O . SER B 1 64 ? -16.484 -1.696 0.654 1 77.81 64 SER B O 1
ATOM 2857 N N . LEU B 1 65 ? -15.734 0.378 0.791 1 79.31 65 LEU B N 1
ATOM 2858 C CA . LEU B 1 65 ? -14.422 -0.058 1.257 1 79.31 65 LEU B CA 1
ATOM 2859 C C . LEU B 1 65 ? -14.531 -0.734 2.619 1 79.31 65 LEU B C 1
ATOM 2861 O O . LEU B 1 65 ? -13.961 -1.81 2.828 1 79.31 65 LEU B O 1
ATOM 2865 N N . ALA B 1 66 ? -15.258 -0.102 3.492 1 76.62 66 ALA B N 1
ATOM 2866 C CA . ALA B 1 66 ? -15.43 -0.666 4.828 1 76.62 66 ALA B CA 1
ATOM 2867 C C . ALA B 1 66 ? -16.094 -2.037 4.766 1 76.62 66 ALA B C 1
ATOM 2869 O O . ALA B 1 66 ? -15.68 -2.969 5.457 1 76.62 66 ALA B O 1
ATOM 2870 N N . ARG B 1 67 ? -17.125 -2.082 4.004 1 82.44 67 ARG B N 1
ATOM 2871 C CA . ARG B 1 67 ? -17.828 -3.344 3.852 1 82.44 67 ARG B CA 1
ATOM 2872 C C . ARG B 1 67 ? -16.922 -4.418 3.256 1 82.44 67 ARG B C 1
ATOM 2874 O O . ARG B 1 67 ? -16.953 -5.57 3.697 1 82.44 67 ARG B O 1
ATOM 2881 N N . ALA B 1 68 ? -16.203 -4.066 2.262 1 86.38 68 ALA B N 1
ATOM 2882 C CA . ALA B 1 68 ? -15.281 -5.008 1.644 1 86.38 68 ALA B CA 1
ATOM 2883 C C . ALA B 1 68 ? -14.25 -5.508 2.654 1 86.38 68 ALA B C 1
ATOM 2885 O O . ALA B 1 68 ? -13.914 -6.695 2.678 1 86.38 68 ALA B O 1
ATOM 2886 N N . GLN B 1 69 ? -13.758 -4.621 3.438 1 82.38 69 GLN B N 1
ATOM 2887 C CA . GLN B 1 69 ? -12.789 -5 4.457 1 82.38 69 GLN B CA 1
ATOM 2888 C C . GLN B 1 69 ? -13.398 -5.969 5.465 1 82.38 69 GLN B C 1
ATOM 2890 O O . GLN B 1 69 ? -12.727 -6.898 5.922 1 82.38 69 GLN B O 1
ATOM 2895 N N . GLU B 1 70 ? -14.594 -5.703 5.812 1 82.88 70 GLU B N 1
ATOM 2896 C CA . GLU B 1 70 ? -15.281 -6.617 6.719 1 82.88 70 GLU B CA 1
ATOM 2897 C C . GLU B 1 70 ? -15.414 -8.008 6.105 1 82.88 70 GLU B C 1
ATOM 2899 O O . GLU B 1 70 ? -15.203 -9.016 6.785 1 82.88 70 GLU B O 1
ATOM 2904 N N . VAL B 1 71 ? -15.789 -8.031 4.906 1 89.62 71 VAL B N 1
ATOM 2905 C CA . VAL B 1 71 ? -15.938 -9.305 4.207 1 89.62 71 VAL B CA 1
ATOM 2906 C C . VAL B 1 71 ? -14.594 -10.023 4.164 1 89.62 71 VAL B C 1
ATOM 2908 O O . VAL B 1 71 ? -14.523 -11.227 4.438 1 89.62 71 VAL B O 1
ATOM 2911 N N . ILE B 1 72 ? -13.539 -9.312 3.863 1 88.94 72 ILE B N 1
ATOM 2912 C CA . ILE B 1 72 ? -12.211 -9.906 3.797 1 88.94 72 ILE B CA 1
ATOM 2913 C C . ILE B 1 72 ? -11.828 -10.469 5.164 1 88.94 72 ILE B C 1
ATOM 2915 O O . ILE B 1 72 ? -11.391 -11.625 5.266 1 88.94 72 ILE B O 1
ATOM 2919 N N . THR B 1 73 ? -12.039 -9.688 6.152 1 84 73 THR B N 1
ATOM 2920 C CA . THR B 1 73 ? -11.688 -10.125 7.5 1 84 73 THR B CA 1
ATOM 2921 C C . THR B 1 73 ? -12.477 -11.375 7.883 1 84 73 THR B C 1
ATOM 2923 O O . THR B 1 73 ? -11.898 -12.344 8.383 1 84 73 THR B O 1
ATOM 2926 N N . ARG B 1 74 ? -13.719 -11.328 7.656 1 88.38 74 ARG B N 1
ATOM 2927 C CA . ARG B 1 74 ? -14.578 -12.461 7.984 1 88.38 74 ARG B CA 1
ATOM 2928 C C . ARG B 1 74 ? -14.133 -13.719 7.246 1 88.38 74 ARG B C 1
ATOM 2930 O O . ARG B 1 74 ? -14.039 -14.789 7.844 1 88.38 74 ARG B O 1
ATOM 2937 N N . ARG B 1 75 ? -13.859 -13.609 6 1 92.12 75 ARG B N 1
ATOM 2938 C CA . ARG B 1 75 ? -13.477 -14.758 5.184 1 92.12 75 ARG B CA 1
ATOM 2939 C C . ARG B 1 75 ? -12.102 -15.289 5.586 1 92.12 75 ARG B C 1
ATOM 2941 O O . ARG B 1 75 ? -11.883 -16.5 5.613 1 92.12 75 ARG B O 1
ATOM 2948 N N . VAL B 1 76 ? -11.203 -14.391 5.836 1 86.25 76 VAL B N 1
ATOM 2949 C CA . VAL B 1 76 ? -9.875 -14.797 6.27 1 86.25 76 VAL B CA 1
ATOM 2950 C C . VAL B 1 76 ? -9.969 -15.516 7.613 1 86.25 76 VAL B C 1
ATOM 2952 O O . VAL B 1 76 ? -9.344 -16.562 7.809 1 86.25 76 VAL B O 1
ATOM 2955 N N . ASP B 1 77 ? -10.719 -14.953 8.508 1 82.62 77 ASP B N 1
ATOM 2956 C CA . ASP B 1 77 ? -10.898 -15.586 9.812 1 82.62 77 ASP B CA 1
ATOM 2957 C C . ASP B 1 77 ? -11.484 -16.984 9.672 1 82.62 77 ASP B C 1
ATOM 2959 O O . ASP B 1 77 ? -11.039 -17.922 10.336 1 82.62 77 ASP B O 1
ATOM 2963 N N . ALA B 1 78 ? -12.461 -17.109 8.836 1 87.69 78 ALA B N 1
ATOM 2964 C CA . ALA B 1 78 ? -13.133 -18.406 8.633 1 87.69 78 ALA B CA 1
ATOM 2965 C C . ALA B 1 78 ? -12.18 -19.422 8.031 1 87.69 78 ALA B C 1
ATOM 2967 O O . ALA B 1 78 ? -12.281 -20.625 8.312 1 87.69 78 ALA B O 1
ATOM 2968 N N . ALA B 1 79 ? -11.266 -18.969 7.238 1 86.88 79 ALA B N 1
ATOM 2969 C CA . ALA B 1 79 ? -10.352 -19.859 6.523 1 86.88 79 ALA B CA 1
ATOM 2970 C C . ALA B 1 79 ? -9.133 -20.188 7.383 1 86.88 79 ALA B C 1
ATOM 2972 O O . ALA B 1 79 ? -8.383 -21.109 7.066 1 86.88 79 ALA B O 1
ATOM 2973 N N . THR B 1 80 ? -8.891 -19.406 8.414 1 78.56 80 THR B N 1
ATOM 2974 C CA . THR B 1 80 ? -7.73 -19.609 9.273 1 78.56 80 THR B CA 1
ATOM 2975 C C . THR B 1 80 ? -7.98 -20.766 10.242 1 78.56 80 THR B C 1
ATOM 2977 O O . THR B 1 80 ? -8.961 -20.75 10.992 1 78.56 80 THR B O 1
ATOM 2980 N N . PRO B 1 81 ? -7.191 -21.844 10.016 1 71.88 81 PRO B N 1
ATOM 2981 C CA . PRO B 1 81 ? -7.391 -22.969 10.93 1 71.88 81 PRO B CA 1
ATOM 2982 C C . PRO B 1 81 ? -7.293 -22.562 12.398 1 71.88 81 PRO B C 1
ATOM 2984 O O . PRO B 1 81 ? -6.484 -21.703 12.75 1 71.88 81 PRO B O 1
ATOM 2987 N N . SER B 1 82 ? -8.344 -22.969 13.086 1 61.31 82 SER B N 1
ATOM 2988 C CA . SER B 1 82 ? -8.445 -22.625 14.5 1 61.31 82 SER B CA 1
ATOM 2989 C C . SER B 1 82 ? -7.266 -23.188 15.289 1 61.31 82 SER B C 1
ATOM 2991 O O . SER B 1 82 ? -7.004 -22.75 16.422 1 61.31 82 SER B O 1
ATOM 2993 N N . ASP B 1 83 ? -6.766 -24.266 14.766 1 52.31 83 ASP B N 1
ATOM 2994 C CA . ASP B 1 83 ? -5.816 -24.906 15.664 1 52.31 83 ASP B CA 1
ATOM 2995 C C . ASP B 1 83 ? -4.75 -23.922 16.125 1 52.31 83 ASP B C 1
ATOM 2997 O O . ASP B 1 83 ? -4.027 -23.344 15.312 1 52.31 83 ASP B O 1
ATOM 3001 N N . ARG B 1 84 ? -5.152 -23.312 17.094 1 48.5 84 ARG B N 1
ATOM 3002 C CA . ARG B 1 84 ? -4.246 -22.516 17.906 1 48.5 84 ARG B CA 1
ATOM 3003 C C . ARG B 1 84 ? -2.98 -23.297 18.25 1 48.5 84 ARG B C 1
ATOM 3005 O O . ARG B 1 84 ? -2.293 -22.984 19.219 1 48.5 84 ARG B O 1
ATOM 3012 N N . THR B 1 85 ? -2.881 -24.562 17.672 1 41.72 85 THR B N 1
ATOM 3013 C CA . THR B 1 85 ? -1.872 -25.344 18.391 1 41.72 85 THR B CA 1
ATOM 3014 C C . THR B 1 85 ? -0.733 -24.438 18.859 1 41.72 85 THR B C 1
ATOM 3016 O O . THR B 1 85 ? -0.468 -24.344 20.062 1 41.72 85 THR B O 1
ATOM 3019 N N . SER B 1 86 ? 0.698 -25.188 18.484 1 36.66 86 SER B N 1
ATOM 3020 C CA . SER B 1 86 ? 1.913 -25.016 19.281 1 36.66 86 SER B CA 1
ATOM 3021 C C . SER B 1 86 ? 2.309 -23.547 19.391 1 36.66 86 SER B C 1
ATOM 3023 O O . SER B 1 86 ? 2.785 -22.953 18.406 1 36.66 86 SER B O 1
ATOM 3025 N N . PHE B 1 87 ? 1.567 -22.953 19.938 1 37.09 87 PHE B N 1
ATOM 3026 C CA . PHE B 1 87 ? 1.898 -21.672 20.547 1 37.09 87 PHE B CA 1
ATOM 3027 C C . PHE B 1 87 ? 3.334 -21.672 21.062 1 37.09 87 PHE B C 1
ATOM 3029 O O . PHE B 1 87 ? 3.564 -21.734 22.281 1 37.09 87 PHE B O 1
ATOM 3036 N N . SER B 1 88 ? 4.023 -22.812 20.969 1 34.25 88 SER B N 1
ATOM 3037 C CA . SER B 1 88 ? 5.16 -22.609 21.875 1 34.25 88 SER B CA 1
ATOM 3038 C C . SER B 1 88 ? 5.445 -21.125 22.094 1 34.25 88 SER B C 1
ATOM 3040 O O . SER B 1 88 ? 4.859 -20.281 21.422 1 34.25 88 SER B O 1
ATOM 3042 N N . ALA B 1 89 ? 6.766 -20.828 22.188 1 34.56 89 ALA B N 1
ATOM 3043 C CA . ALA B 1 89 ? 7.637 -19.859 22.844 1 34.56 89 ALA B CA 1
ATOM 3044 C C . ALA B 1 89 ? 7.32 -18.438 22.375 1 34.56 89 ALA B C 1
ATOM 3046 O O . ALA B 1 89 ? 7.91 -17.484 22.875 1 34.56 89 ALA B O 1
ATOM 3047 N N . LEU B 1 90 ? 6.762 -18.078 21.062 1 38.69 90 LEU B N 1
ATOM 3048 C CA . LEU B 1 90 ? 7.316 -16.781 20.703 1 38.69 90 LEU B CA 1
ATOM 3049 C C . LEU B 1 90 ? 6.473 -15.648 21.297 1 38.69 90 LEU B C 1
ATOM 3051 O O . LEU B 1 90 ? 5.246 -15.664 21.188 1 38.69 90 LEU B O 1
ATOM 3055 N N . LEU B 1 91 ? 6.895 -15.18 22.406 1 42.78 91 LEU B N 1
ATOM 3056 C CA . LEU B 1 91 ? 6.645 -13.914 23.094 1 42.78 91 LEU B CA 1
ATOM 3057 C C . LEU B 1 91 ? 5.941 -12.93 22.156 1 42.78 91 LEU B C 1
ATOM 3059 O O . LEU B 1 91 ? 5.32 -11.969 22.625 1 42.78 91 LEU B O 1
ATOM 3063 N N . PHE B 1 92 ? 5.945 -13.344 20.875 1 48.44 92 PHE B N 1
ATOM 3064 C CA . PHE B 1 92 ? 5.441 -12.305 19.969 1 48.44 92 PHE B CA 1
ATOM 3065 C C . PHE B 1 92 ? 4.062 -12.68 19.438 1 48.44 92 PHE B C 1
ATOM 3067 O O . PHE B 1 92 ? 3.434 -11.891 18.734 1 48.44 92 PHE B O 1
ATOM 3074 N N . ALA B 1 93 ? 3.502 -13.953 19.781 1 54.72 93 ALA B N 1
ATOM 3075 C CA . ALA B 1 93 ? 2.236 -14.445 19.25 1 54.72 93 ALA B CA 1
ATOM 3076 C C . ALA B 1 93 ? 1.098 -13.477 19.547 1 54.72 93 ALA B C 1
ATOM 3078 O O . ALA B 1 93 ? 0.285 -13.164 18.688 1 54.72 93 ALA B O 1
ATOM 3079 N N . PRO B 1 94 ? 1.176 -12.984 20.812 1 54.97 94 PRO B N 1
ATOM 3080 C CA . PRO B 1 94 ? 0.045 -12.094 21.094 1 54.97 94 PRO B CA 1
ATOM 3081 C C . PRO B 1 94 ? 0.076 -10.812 20.266 1 54.97 94 PRO B C 1
ATOM 3083 O O . PRO B 1 94 ? -0.956 -10.156 20.094 1 54.97 94 PRO B O 1
ATOM 3086 N N . ALA B 1 95 ? 1.313 -10.641 19.781 1 58.97 95 ALA B N 1
ATOM 3087 C CA . ALA B 1 95 ? 1.441 -9.367 19.062 1 58.97 95 ALA B CA 1
ATOM 3088 C C . ALA B 1 95 ? 1.107 -9.539 17.578 1 58.97 95 ALA B C 1
ATOM 3090 O O . ALA B 1 95 ? 0.862 -8.555 16.875 1 58.97 95 ALA B O 1
ATOM 3091 N N . ILE B 1 96 ? 0.843 -10.867 17.219 1 62.38 96 ILE B N 1
ATOM 3092 C CA . ILE B 1 96 ? 0.711 -11.117 15.781 1 62.38 96 ILE B CA 1
ATOM 3093 C C . ILE B 1 96 ? -0.648 -10.625 15.297 1 62.38 96 ILE B C 1
ATOM 3095 O O . ILE B 1 96 ? -0.734 -9.93 14.281 1 62.38 96 ILE B O 1
ATOM 3099 N N . GLU B 1 97 ? -1.654 -10.867 16.109 1 65.75 97 GLU B N 1
ATOM 3100 C CA . GLU B 1 97 ? -2.996 -10.547 15.633 1 65.75 97 GLU B CA 1
ATOM 3101 C C . GLU B 1 97 ? -3.211 -9.039 15.547 1 65.75 97 GLU B C 1
ATOM 3103 O O . GLU B 1 97 ? -3.705 -8.531 14.539 1 65.75 97 GLU B O 1
ATOM 3108 N N . PRO B 1 98 ? -2.719 -8.312 16.625 1 63.38 98 PRO B N 1
ATOM 3109 C CA . PRO B 1 98 ? -2.863 -6.855 16.516 1 63.38 98 PRO B CA 1
ATOM 3110 C C . PRO B 1 98 ? -2.033 -6.266 15.375 1 63.38 98 PRO B C 1
ATOM 3112 O O . PRO B 1 98 ? -2.477 -5.332 14.703 1 63.38 98 PRO B O 1
ATOM 3115 N N . VAL B 1 99 ? -0.938 -6.871 15.203 1 65.69 99 VAL B N 1
ATOM 3116 C CA . VAL B 1 99 ? -0.076 -6.371 14.141 1 65.69 99 VAL B CA 1
ATOM 3117 C C . VAL B 1 99 ? -0.693 -6.695 12.781 1 65.69 99 VAL B C 1
ATOM 3119 O O . VAL B 1 99 ? -0.692 -5.855 11.875 1 65.69 99 VAL B O 1
ATOM 3122 N N . ARG B 1 100 ? -1.227 -7.883 12.602 1 68.5 100 ARG B N 1
ATOM 3123 C CA . ARG B 1 100 ? -1.914 -8.258 11.367 1 68.5 100 ARG B CA 1
ATOM 3124 C C . ARG B 1 100 ? -3.082 -7.316 11.094 1 68.5 100 ARG B C 1
ATOM 3126 O O . ARG B 1 100 ? -3.287 -6.895 9.953 1 68.5 100 ARG B O 1
ATOM 3133 N N . GLY B 1 101 ? -3.797 -7.027 12.211 1 68.06 101 GLY B N 1
ATOM 3134 C CA . GLY B 1 101 ? -4.902 -6.098 12.062 1 68.06 101 GLY B CA 1
ATOM 3135 C C . GLY B 1 101 ? -4.469 -4.727 11.57 1 68.06 101 GLY B C 1
ATOM 3136 O O . GLY B 1 101 ? -5.102 -4.152 10.68 1 68.06 101 GLY B O 1
ATOM 3137 N N . LEU B 1 102 ? -3.445 -4.262 12.219 1 66.56 102 LEU B N 1
ATOM 3138 C CA . LEU B 1 102 ? -2.914 -2.961 11.82 1 66.56 102 LEU B CA 1
ATOM 3139 C C . LEU B 1 102 ? -2.453 -2.982 10.367 1 66.56 102 LEU B C 1
ATOM 3141 O O . LEU B 1 102 ? -2.744 -2.059 9.602 1 66.56 102 LEU B O 1
ATOM 3145 N N . ILE B 1 103 ? -1.793 -4.07 9.984 1 67.69 103 ILE B N 1
ATOM 3146 C CA . ILE B 1 103 ? -1.296 -4.188 8.617 1 67.69 103 ILE B CA 1
ATOM 3147 C C . ILE B 1 103 ? -2.471 -4.281 7.648 1 67.69 103 ILE B C 1
ATOM 3149 O O . ILE B 1 103 ? -2.521 -3.553 6.656 1 67.69 103 ILE B O 1
ATOM 3153 N N . GLN B 1 104 ? -3.332 -5.152 8 1 71.12 104 GLN B N 1
ATOM 3154 C CA . GLN B 1 104 ? -4.465 -5.395 7.117 1 71.12 104 GLN B CA 1
ATOM 3155 C C . GLN B 1 104 ? -5.297 -4.129 6.926 1 71.12 104 GLN B C 1
ATOM 3157 O O . GLN B 1 104 ? -5.633 -3.768 5.797 1 71.12 104 GLN B O 1
ATOM 3162 N N . HIS B 1 105 ? -5.531 -3.387 7.957 1 69.44 105 HIS B N 1
ATOM 3163 C CA . HIS B 1 105 ? -6.43 -2.242 7.852 1 69.44 105 HIS B CA 1
ATOM 3164 C C . HIS B 1 105 ? -5.699 -1.02 7.305 1 69.44 105 HIS B C 1
ATOM 3166 O O . HIS B 1 105 ? -6.176 -0.377 6.367 1 69.44 105 HIS B O 1
ATOM 3172 N N . THR B 1 106 ? -4.598 -0.728 7.891 1 72.12 106 THR B N 1
ATOM 3173 C CA . THR B 1 106 ? -3.875 0.476 7.492 1 72.12 106 THR B CA 1
ATOM 3174 C C . THR B 1 106 ? -3.338 0.341 6.07 1 72.12 106 THR B C 1
ATOM 3176 O O . THR B 1 106 ? -3.523 1.235 5.242 1 72.12 106 THR B O 1
ATOM 3179 N N . TRP B 1 107 ? -2.826 -0.802 5.785 1 75.81 107 TRP B N 1
ATOM 3180 C CA . TRP B 1 107 ? -2.158 -0.943 4.496 1 75.81 107 TRP B CA 1
ATOM 3181 C C . TRP B 1 107 ? -3.176 -1.136 3.375 1 75.81 107 TRP B C 1
ATOM 3183 O O . TRP B 1 107 ? -3.008 -0.597 2.279 1 75.81 107 TRP B O 1
ATOM 3193 N N . ALA B 1 108 ? -4.207 -1.841 3.74 1 74.75 108 ALA B N 1
ATOM 3194 C CA . ALA B 1 108 ? -5.262 -1.993 2.742 1 74.75 108 ALA B CA 1
ATOM 3195 C C . ALA B 1 108 ? -5.852 -0.64 2.357 1 74.75 108 ALA B C 1
ATOM 3197 O O . ALA B 1 108 ? -6.098 -0.377 1.178 1 74.75 108 ALA B O 1
ATOM 3198 N N . ASP B 1 109 ? -6 0.232 3.295 1 77.19 109 ASP B N 1
ATOM 3199 C CA . ASP B 1 109 ? -6.547 1.56 3.039 1 77.19 109 ASP B CA 1
ATOM 3200 C C . ASP B 1 109 ? -5.574 2.406 2.219 1 77.19 109 ASP B C 1
ATOM 3202 O O . ASP B 1 109 ? -5.988 3.133 1.312 1 77.19 109 ASP B O 1
ATOM 3206 N N . ILE B 1 110 ? -4.34 2.279 2.576 1 82.69 110 ILE B N 1
ATOM 3207 C CA . ILE B 1 110 ? -3.33 3.035 1.848 1 82.69 110 ILE B CA 1
ATOM 3208 C C . ILE B 1 110 ? -3.256 2.543 0.404 1 82.69 110 ILE B C 1
ATOM 3210 O O . ILE B 1 110 ? -3.18 3.346 -0.529 1 82.69 110 ILE B O 1
ATOM 3214 N N . VAL B 1 111 ? -3.363 1.275 0.285 1 82.31 111 VAL B N 1
ATOM 3215 C CA . VAL B 1 111 ? -3.295 0.703 -1.056 1 82.31 111 VAL B CA 1
ATOM 3216 C C . VAL B 1 111 ? -4.52 1.128 -1.861 1 82.31 111 VAL B C 1
ATOM 3218 O O . VAL B 1 111 ? -4.41 1.457 -3.045 1 82.31 111 VAL B O 1
ATOM 3221 N N . HIS B 1 112 ? -5.656 1.092 -1.228 1 81.5 112 HIS B N 1
ATOM 3222 C CA . HIS B 1 112 ? -6.855 1.574 -1.901 1 81.5 112 HIS B CA 1
ATOM 3223 C C . HIS B 1 112 ? -6.711 3.037 -2.307 1 81.5 112 HIS B C 1
ATOM 3225 O O . HIS B 1 112 ? -7.051 3.412 -3.432 1 81.5 112 HIS B O 1
ATOM 3231 N N . TYR B 1 113 ? -6.207 3.777 -1.49 1 81.19 113 TYR B N 1
ATOM 3232 C CA . TYR B 1 113 ? -6.047 5.203 -1.754 1 81.19 113 TYR B CA 1
ATOM 3233 C C . TYR B 1 113 ? -5.098 5.441 -2.92 1 81.19 113 TYR B C 1
ATOM 3235 O O . TYR B 1 113 ? -5.367 6.273 -3.791 1 81.19 113 TYR B O 1
ATOM 3243 N N . VAL B 1 114 ? -3.998 4.715 -2.891 1 83.06 114 VAL B N 1
ATOM 3244 C CA . VAL B 1 114 ? -2.959 4.996 -3.877 1 83.06 114 VAL B CA 1
ATOM 3245 C C . VAL B 1 114 ? -3.361 4.418 -5.23 1 83.06 114 VAL B C 1
ATOM 3247 O O . VAL B 1 114 ? -2.766 4.75 -6.258 1 83.06 114 VAL B O 1
ATOM 3250 N N . SER B 1 115 ? -4.32 3.553 -5.109 1 76.94 115 SER B N 1
ATOM 3251 C CA . SER B 1 115 ? -4.836 3.072 -6.387 1 76.94 115 SER B CA 1
ATOM 3252 C C . SER B 1 115 ? -5.508 4.195 -7.172 1 76.94 115 SER B C 1
ATOM 3254 O O . SER B 1 115 ? -6 5.16 -6.586 1 76.94 115 SER B O 1
ATOM 3256 N N . GLU B 1 116 ? -5.395 4.262 -8.469 1 68.5 116 GLU B N 1
ATOM 3257 C CA . GLU B 1 116 ? -5.797 5.391 -9.305 1 68.5 116 GLU B CA 1
ATOM 3258 C C . GLU B 1 116 ? -7.23 5.812 -9.008 1 68.5 116 GLU B C 1
ATOM 3260 O O . GLU B 1 116 ? -7.5 6.988 -8.758 1 68.5 116 GLU B O 1
ATOM 3265 N N . LYS B 1 117 ? -8.18 5.004 -8.945 1 73.75 117 LYS B N 1
ATOM 3266 C CA . LYS B 1 117 ? -9.57 5.387 -8.742 1 73.75 117 LYS B CA 1
ATOM 3267 C C . LYS B 1 117 ? -9.852 5.688 -7.273 1 73.75 117 LYS B C 1
ATOM 3269 O O . LYS B 1 117 ? -10.766 6.441 -6.953 1 73.75 117 LYS B O 1
ATOM 3274 N N . GLY B 1 118 ? -9 5.195 -6.41 1 76.56 118 GLY B N 1
ATOM 3275 C CA . GLY B 1 118 ? -9.164 5.434 -4.984 1 76.56 118 GLY B CA 1
ATOM 3276 C C . GLY B 1 118 ? -8.75 6.832 -4.562 1 76.56 118 GLY B C 1
ATOM 3277 O O . GLY B 1 118 ? -9.453 7.477 -3.777 1 76.56 118 GLY B O 1
ATOM 3278 N N . LYS B 1 119 ? -7.68 7.332 -5.145 1 80.88 119 LYS B N 1
ATOM 3279 C CA . LYS B 1 119 ? -7.145 8.648 -4.812 1 80.88 119 LYS B CA 1
ATOM 3280 C C . LYS B 1 119 ? -8.156 9.75 -5.125 1 80.88 119 LYS B C 1
ATOM 3282 O O . LYS B 1 119 ? -8.438 10.594 -4.277 1 80.88 119 LYS B O 1
ATOM 3287 N N . ALA B 1 120 ? -8.742 9.695 -6.359 1 80 120 ALA B N 1
ATOM 3288 C CA . ALA B 1 120 ? -9.711 10.703 -6.777 1 80 120 ALA B CA 1
ATOM 3289 C C . ALA B 1 120 ? -10.961 10.664 -5.898 1 80 120 ALA B C 1
ATOM 3291 O O . ALA B 1 120 ? -11.492 11.703 -5.523 1 80 120 ALA B O 1
ATOM 3292 N N . ARG B 1 121 ? -11.328 9.469 -5.559 1 79.5 121 ARG B N 1
ATOM 3293 C CA . ARG B 1 121 ? -12.539 9.297 -4.758 1 79.5 121 ARG B CA 1
ATOM 3294 C C . ARG B 1 121 ? -12.359 9.914 -3.371 1 79.5 121 ARG B C 1
ATOM 3296 O O . ARG B 1 121 ? -13.219 10.672 -2.912 1 79.5 121 ARG B O 1
ATOM 3303 N N . ILE B 1 122 ? -11.297 9.641 -2.734 1 82.12 122 ILE B N 1
ATOM 3304 C CA . ILE B 1 122 ? -11.078 10.094 -1.368 1 82.12 122 ILE B CA 1
ATOM 3305 C C . ILE B 1 122 ? -10.797 11.602 -1.365 1 82.12 122 ILE B C 1
ATOM 3307 O O . ILE B 1 122 ? -11.289 12.328 -0.5 1 82.12 122 ILE B O 1
ATOM 3311 N N . ARG B 1 123 ? -10.016 12.062 -2.301 1 85.12 123 ARG B N 1
ATOM 3312 C CA . ARG B 1 123 ? -9.766 13.5 -2.432 1 85.12 123 ARG B CA 1
ATOM 3313 C C . ARG B 1 123 ? -11.07 14.266 -2.584 1 85.12 123 ARG B C 1
ATOM 3315 O O . ARG B 1 123 ? -11.258 15.32 -1.967 1 85.12 123 ARG B O 1
ATOM 3322 N N . ASN B 1 124 ? -11.969 13.703 -3.41 1 84.06 124 ASN B N 1
ATOM 3323 C CA . ASN B 1 124 ? -13.25 14.367 -3.631 1 84.06 124 ASN B CA 1
ATOM 3324 C C . ASN B 1 124 ? -14.078 14.43 -2.352 1 84.06 124 ASN B C 1
ATOM 3326 O O . ASN B 1 124 ? -14.805 15.398 -2.125 1 84.06 124 ASN B O 1
ATOM 3330 N N . VAL B 1 125 ? -13.945 13.438 -1.569 1 83.44 125 VAL B N 1
ATOM 3331 C CA . VAL B 1 125 ? -14.648 13.422 -0.29 1 83.44 125 VAL B CA 1
ATOM 3332 C C . VAL B 1 125 ? -14.109 14.539 0.605 1 83.44 125 VAL B C 1
ATOM 3334 O O . VAL B 1 125 ? -14.875 15.312 1.176 1 83.44 125 VAL B O 1
ATOM 3337 N N . VAL B 1 126 ? -12.836 14.633 0.75 1 89.5 126 VAL B N 1
ATOM 3338 C CA . VAL B 1 126 ? -12.219 15.641 1.601 1 89.5 126 VAL B CA 1
ATOM 3339 C C . VAL B 1 126 ? -12.523 17.031 1.057 1 89.5 126 VAL B C 1
ATOM 3341 O O . VAL B 1 126 ? -12.914 17.938 1.808 1 89.5 126 VAL B O 1
ATOM 3344 N N . TRP B 1 127 ? -12.406 17.188 -0.253 1 92.5 127 TRP B N 1
ATOM 3345 C CA . TRP B 1 127 ? -12.672 18.453 -0.919 1 92.5 127 TRP B CA 1
ATOM 3346 C C . TRP B 1 127 ? -14.117 18.891 -0.707 1 92.5 127 TRP B C 1
ATOM 3348 O O . TRP B 1 127 ? -14.375 20.047 -0.347 1 92.5 127 TRP B O 1
ATOM 3358 N N . GLY B 1 128 ? -15.023 17.938 -0.938 1 90.31 128 GLY B N 1
ATOM 3359 C CA . GLY B 1 128 ? -16.438 18.25 -0.712 1 90.31 128 GLY B CA 1
ATOM 3360 C C . GLY B 1 128 ? -16.719 18.703 0.705 1 90.31 128 GLY B C 1
ATOM 3361 O O . GLY B 1 128 ? -17.453 19.672 0.912 1 90.31 128 GLY B O 1
ATOM 3362 N N . ARG B 1 129 ? -16.125 18.047 1.665 1 90.75 129 ARG B N 1
ATOM 3363 C CA . ARG B 1 129 ? -16.297 18.406 3.066 1 90.75 129 ARG B CA 1
ATOM 3364 C C . ARG B 1 129 ? -15.758 19.812 3.346 1 90.75 129 ARG B C 1
ATOM 3366 O O . ARG B 1 129 ? -16.344 20.578 4.113 1 90.75 129 ARG B O 1
ATOM 3373 N N . MET B 1 130 ? -14.633 20.141 2.783 1 95.19 130 MET B N 1
ATOM 3374 C CA . MET B 1 130 ? -14.039 21.469 2.965 1 95.19 130 MET B CA 1
ATOM 3375 C C . MET B 1 130 ? -14.938 22.547 2.396 1 95.19 130 MET B C 1
ATOM 3377 O O . MET B 1 130 ? -15.156 23.578 3.039 1 95.19 130 MET B O 1
ATOM 3381 N N . LEU B 1 131 ? -15.547 22.297 1.25 1 95.62 131 LEU B N 1
ATOM 3382 C CA . LEU B 1 131 ? -16.375 23.297 0.584 1 95.62 131 LEU B CA 1
ATOM 3383 C C . LEU B 1 131 ? -17.672 23.531 1.359 1 95.62 131 LEU B C 1
ATOM 3385 O O . LEU B 1 131 ? -18.297 24.578 1.203 1 95.62 131 LEU B O 1
ATOM 3389 N N . GLU B 1 132 ? -18.031 22.531 2.115 1 94.12 132 GLU B N 1
ATOM 3390 C CA . GLU B 1 132 ? -19.219 22.703 2.949 1 94.12 132 GLU B CA 1
ATOM 3391 C C . GLU B 1 132 ? -19 23.781 4.008 1 94.12 132 GLU B C 1
ATOM 3393 O O . GLU B 1 132 ? -19.938 24.453 4.426 1 94.12 132 GLU B O 1
ATOM 3398 N N . LEU B 1 133 ? -17.75 24 4.398 1 95.19 133 LEU B N 1
ATOM 3399 C CA . LEU B 1 133 ? -17.5 24.859 5.555 1 95.19 133 LEU B CA 1
ATOM 3400 C C . LEU B 1 133 ? -16.594 26.016 5.188 1 95.19 133 LEU B C 1
ATOM 3402 O O . LEU B 1 133 ? -16.5 27 5.934 1 95.19 133 LEU B O 1
ATOM 3406 N N . ILE B 1 134 ? -15.891 25.906 4.109 1 97.06 134 ILE B N 1
ATOM 3407 C CA . ILE B 1 134 ? -14.93 26.938 3.727 1 97.06 134 ILE B CA 1
ATOM 3408 C C . I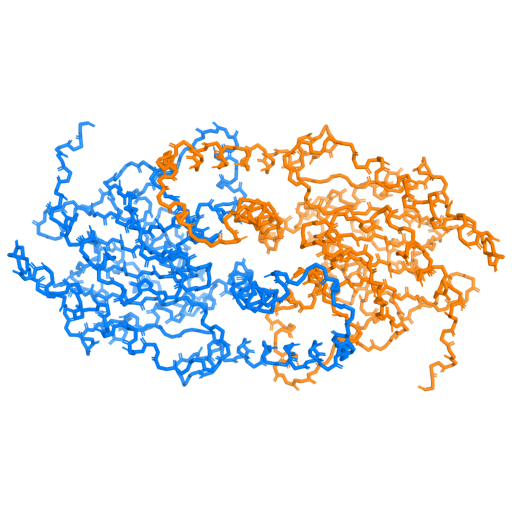LE B 1 134 ? -15.289 27.5 2.35 1 97.06 134 ILE B C 1
ATOM 3410 O O . ILE B 1 134 ? -15.266 26.766 1.355 1 97.06 134 ILE B O 1
ATOM 3414 N N . ASP B 1 135 ? -15.562 28.719 2.258 1 97.06 135 ASP B N 1
ATOM 3415 C CA . ASP B 1 135 ? -15.836 29.375 0.986 1 97.06 135 ASP B CA 1
ATOM 3416 C C . ASP B 1 135 ? -14.555 29.578 0.187 1 97.06 135 ASP B C 1
ATOM 3418 O O . ASP B 1 135 ? -13.648 30.297 0.622 1 97.06 135 ASP B O 1
ATOM 3422 N N . PRO B 1 136 ? -14.43 28.922 -0.965 1 97.5 136 PRO B N 1
ATOM 3423 C CA . PRO B 1 136 ? -13.188 29.016 -1.739 1 97.5 136 PRO B CA 1
ATOM 3424 C C . PRO B 1 136 ? -12.906 30.438 -2.219 1 97.5 136 PRO B C 1
ATOM 3426 O O . PRO B 1 136 ? -11.781 30.75 -2.604 1 97.5 136 PRO B O 1
ATOM 3429 N N . HIS B 1 137 ? -13.883 31.344 -2.174 1 97.12 137 HIS B N 1
ATOM 3430 C CA . HIS B 1 137 ? -13.719 32.719 -2.672 1 97.12 137 HIS B CA 1
ATOM 3431 C C . HIS B 1 137 ? -13.273 33.656 -1.562 1 97.12 137 HIS B C 1
ATOM 3433 O O . HIS B 1 137 ? -12.992 34.812 -1.814 1 97.12 137 HIS B O 1
ATOM 3439 N N . GLU B 1 138 ? -13.141 33.156 -0.399 1 97.56 138 GLU B N 1
ATOM 3440 C CA . GLU B 1 138 ? -12.734 33.969 0.734 1 97.56 138 GLU B CA 1
ATOM 3441 C C . GLU B 1 138 ? -11.305 33.656 1.17 1 97.56 138 GLU B C 1
ATOM 3443 O O . GLU B 1 138 ? -10.906 32.469 1.186 1 97.56 138 GLU B O 1
ATOM 3448 N N . PRO B 1 139 ? -10.555 34.719 1.442 1 97.88 139 PRO B N 1
ATOM 3449 C CA . PRO B 1 139 ? -9.227 34.438 2.012 1 97.88 139 PRO B CA 1
ATOM 3450 C C . PRO B 1 139 ? -9.297 33.594 3.283 1 97.88 139 PRO B C 1
ATOM 3452 O O . PRO B 1 139 ? -9.969 33.969 4.242 1 97.88 139 PRO B O 1
ATOM 3455 N N . THR B 1 140 ? -8.68 32.469 3.277 1 97.62 140 THR B N 1
ATOM 3456 C CA . THR B 1 140 ? -8.734 31.531 4.395 1 97.62 140 THR B CA 1
ATOM 3457 C C . THR B 1 140 ? -7.363 30.906 4.645 1 97.62 140 THR B C 1
ATOM 3459 O O . THR B 1 140 ? -6.695 30.469 3.705 1 97.62 140 THR B O 1
ATOM 3462 N N . ASP B 1 141 ? -6.867 30.969 5.898 1 97 141 ASP B N 1
ATOM 3463 C CA . ASP B 1 141 ? -5.66 30.266 6.305 1 97 141 ASP B CA 1
ATOM 3464 C C . ASP B 1 141 ? -5.996 28.875 6.863 1 97 141 ASP B C 1
ATOM 3466 O O . ASP B 1 141 ? -6.805 28.766 7.785 1 97 141 ASP B O 1
ATOM 3470 N N . LEU B 1 142 ? -5.34 27.859 6.328 1 97.5 142 LEU B N 1
ATOM 3471 C CA . LEU B 1 142 ? -5.68 26.484 6.664 1 97.5 142 LEU B CA 1
ATOM 3472 C C . LEU B 1 142 ? -4.652 25.891 7.625 1 97.5 142 LEU B C 1
ATOM 3474 O O . LEU B 1 142 ? -3.447 26.031 7.414 1 97.5 142 LEU B O 1
ATOM 3478 N N . THR B 1 143 ? -5.129 25.344 8.703 1 96.94 143 THR B N 1
ATOM 3479 C CA . THR B 1 143 ? -4.375 24.359 9.484 1 96.94 143 THR B CA 1
ATOM 3480 C C . THR B 1 143 ? -4.879 22.953 9.219 1 96.94 143 THR B C 1
ATOM 3482 O O . THR B 1 143 ? -6.027 22.625 9.531 1 96.94 143 THR B O 1
ATOM 3485 N N . VAL B 1 144 ? -4.016 22.125 8.617 1 97.81 144 VAL B N 1
ATOM 3486 C CA . VAL B 1 144 ? -4.414 20.781 8.227 1 97.81 144 VAL B CA 1
ATOM 3487 C C . VAL B 1 144 ? -3.734 19.766 9.141 1 97.81 144 VAL B C 1
ATOM 3489 O O . VAL B 1 144 ? -2.506 19.75 9.258 1 97.81 144 VAL B O 1
ATOM 3492 N N . ILE B 1 145 ? -4.512 18.953 9.805 1 97 145 ILE B N 1
ATOM 3493 C CA . ILE B 1 145 ? -4.039 17.953 10.75 1 97 145 ILE B CA 1
ATOM 3494 C C . ILE B 1 145 ? -4.371 16.562 10.219 1 97 145 ILE B C 1
ATOM 3496 O O . ILE B 1 145 ? -5.543 16.219 10.047 1 97 145 ILE B O 1
ATOM 3500 N N . GLY B 1 146 ? -3.357 15.789 9.953 1 95.25 146 GLY B N 1
ATOM 3501 C CA . GLY B 1 146 ? -3.543 14.469 9.375 1 95.25 146 GLY B CA 1
ATOM 3502 C C . GLY B 1 146 ? -2.834 13.375 10.148 1 95.25 146 GLY B C 1
ATOM 3503 O O . GLY B 1 146 ? -1.679 13.531 10.547 1 95.25 146 GLY B O 1
ATOM 3504 N N . HIS B 1 147 ? -3.492 12.32 10.328 1 92 147 HIS B N 1
ATOM 3505 C CA . HIS B 1 147 ? -2.945 11.164 11.023 1 92 147 HIS B CA 1
ATOM 3506 C C . HIS B 1 147 ? -2.854 9.953 10.102 1 92 147 HIS B C 1
ATOM 3508 O O . HIS B 1 147 ? -3.82 9.617 9.414 1 92 147 HIS B O 1
ATOM 3514 N N . SER B 1 148 ? -1.746 9.242 10.195 1 89.56 148 SER B N 1
ATOM 3515 C CA . SER B 1 148 ? -1.588 7.996 9.445 1 89.56 148 SER B CA 1
ATOM 3516 C C . SER B 1 148 ? -1.939 8.195 7.973 1 89.56 148 SER B C 1
ATOM 3518 O O . SER B 1 148 ? -1.391 9.078 7.309 1 89.56 148 SER B O 1
ATOM 3520 N N . ALA B 1 149 ? -2.875 7.453 7.371 1 86.31 149 ALA B N 1
ATOM 3521 C CA . ALA B 1 149 ? -3.277 7.648 5.98 1 86.31 149 ALA B CA 1
ATOM 3522 C C . ALA B 1 149 ? -3.814 9.062 5.758 1 86.31 149 ALA B C 1
ATOM 3524 O O . ALA B 1 149 ? -3.689 9.609 4.664 1 86.31 149 ALA B O 1
ATOM 3525 N N . GLY B 1 150 ? -4.359 9.617 6.809 1 90.94 150 GLY B N 1
ATOM 3526 C CA . GLY B 1 150 ? -4.867 10.984 6.719 1 90.94 150 GLY B CA 1
ATOM 3527 C C . GLY B 1 150 ? -3.781 12 6.422 1 90.94 150 GLY B C 1
ATOM 3528 O O . GLY B 1 150 ? -4.043 13.023 5.785 1 90.94 150 GLY B O 1
ATOM 3529 N N . SER B 1 151 ? -2.555 11.742 6.926 1 94.44 151 SER B N 1
ATOM 3530 C CA . SER B 1 151 ? -1.442 12.633 6.602 1 94.44 151 SER B CA 1
ATOM 3531 C C . SER B 1 151 ? -1.112 12.586 5.113 1 94.44 151 SER B C 1
ATOM 3533 O O . SER B 1 151 ? -0.806 13.617 4.508 1 94.44 151 SER B O 1
ATOM 3535 N N . LEU B 1 152 ? -1.165 11.367 4.574 1 91.94 152 LEU B N 1
ATOM 3536 C CA . LEU B 1 152 ? -0.936 11.211 3.141 1 91.94 152 LEU B CA 1
ATOM 3537 C C . LEU B 1 152 ? -2.002 11.945 2.334 1 91.94 152 LEU B C 1
ATOM 3539 O O . LEU B 1 152 ? -1.688 12.625 1.357 1 91.94 152 LEU B O 1
ATOM 3543 N N . ILE B 1 153 ? -3.199 11.82 2.746 1 92.19 153 ILE B N 1
ATOM 3544 C CA . ILE B 1 153 ? -4.32 12.484 2.086 1 92.19 153 ILE B CA 1
ATOM 3545 C C . ILE B 1 153 ? -4.141 13.992 2.164 1 92.19 153 ILE B C 1
ATOM 3547 O O . ILE B 1 153 ? -4.355 14.703 1.176 1 92.19 153 ILE B O 1
ATOM 3551 N N . ALA B 1 154 ? -3.742 14.453 3.295 1 96.06 154 ALA B N 1
ATOM 3552 C CA . ALA B 1 154 ? -3.518 15.883 3.492 1 96.06 154 ALA B CA 1
ATOM 3553 C C . ALA B 1 154 ? -2.447 16.406 2.537 1 96.06 154 ALA B C 1
ATOM 3555 O O . ALA B 1 154 ? -2.658 17.406 1.846 1 96.06 154 ALA B O 1
ATOM 3556 N N . VAL B 1 155 ? -1.329 15.719 2.467 1 95.75 155 VAL B N 1
ATOM 3557 C CA . VAL B 1 155 ? -0.212 16.125 1.625 1 95.75 155 VAL B CA 1
ATOM 3558 C C . VAL B 1 155 ? -0.632 16.109 0.157 1 95.75 155 VAL B C 1
ATOM 3560 O O . VAL B 1 155 ? -0.336 17.031 -0.599 1 95.75 155 VAL B O 1
ATOM 3563 N N . ASP B 1 156 ? -1.347 15.094 -0.223 1 92.56 156 ASP B N 1
ATOM 3564 C CA . ASP B 1 156 ? -1.8 14.977 -1.605 1 92.56 156 ASP B CA 1
ATOM 3565 C C . ASP B 1 156 ? -2.801 16.078 -1.949 1 92.56 156 ASP B C 1
ATOM 3567 O O . ASP B 1 156 ? -2.773 16.625 -3.053 1 92.56 156 ASP B O 1
ATOM 3571 N N . LEU B 1 157 ? -3.695 16.312 -1.031 1 94.12 157 LEU B N 1
ATOM 3572 C CA . LEU B 1 157 ? -4.68 17.375 -1.24 1 94.12 157 LEU B CA 1
ATOM 3573 C C . LEU B 1 157 ? -3.996 18.719 -1.432 1 94.12 157 LEU B C 1
ATOM 3575 O O . LEU B 1 157 ? -4.34 19.469 -2.348 1 94.12 157 LEU B O 1
ATOM 3579 N N . LEU B 1 158 ? -3.059 19.016 -0.58 1 96.69 158 LEU B N 1
ATOM 3580 C CA . LEU B 1 158 ? -2.342 20.297 -0.667 1 96.69 158 LEU B CA 1
ATOM 3581 C C . LEU B 1 158 ? -1.539 20.375 -1.961 1 96.69 158 LEU B C 1
ATOM 3583 O O . LEU B 1 158 ? -1.506 21.422 -2.609 1 96.69 158 LEU B O 1
ATOM 3587 N N . PHE B 1 159 ? -0.917 19.281 -2.328 1 94.94 159 PHE B N 1
ATOM 3588 C CA . PHE B 1 159 ? -0.188 19.234 -3.59 1 94.94 159 PHE B CA 1
ATOM 3589 C C . PHE B 1 159 ? -1.122 19.5 -4.766 1 94.94 159 PHE B C 1
ATOM 3591 O O . PHE B 1 159 ? -0.794 20.281 -5.66 1 94.94 159 PHE B O 1
ATOM 3598 N N . TRP B 1 160 ? -2.205 18.828 -4.723 1 92.94 160 TRP B N 1
ATOM 3599 C CA . TRP B 1 160 ? -3.207 18.969 -5.77 1 92.94 160 TRP B CA 1
ATOM 3600 C C . TRP B 1 160 ? -3.691 20.406 -5.867 1 92.94 160 TRP B C 1
ATOM 3602 O O . TRP B 1 160 ? -3.844 20.953 -6.965 1 92.94 160 TRP B O 1
ATOM 3612 N N . LEU B 1 161 ? -3.861 21.078 -4.777 1 94.38 161 LEU B N 1
ATOM 3613 C CA . LEU B 1 161 ? -4.43 22.422 -4.723 1 94.38 161 LEU B CA 1
ATOM 3614 C C . LEU B 1 161 ? -3.381 23.469 -5.074 1 94.38 161 LEU B C 1
ATOM 3616 O O . LEU B 1 161 ? -3.693 24.484 -5.719 1 94.38 161 LEU B O 1
ATOM 3620 N N . PHE B 1 162 ? -2.104 23.219 -4.727 1 95.38 162 PHE B N 1
ATOM 3621 C CA . PHE B 1 162 ? -1.191 24.359 -4.715 1 95.38 162 PHE B CA 1
ATOM 3622 C C . PHE B 1 162 ? -0.052 24.156 -5.703 1 95.38 162 PHE B C 1
ATOM 3624 O O . PHE B 1 162 ? 0.671 25.094 -6.035 1 95.38 162 PHE B O 1
ATOM 3631 N N . SER B 1 163 ? 0.095 22.875 -6.137 1 91.44 163 SER B N 1
ATOM 3632 C CA . SER B 1 163 ? 1.193 22.641 -7.074 1 91.44 163 SER B CA 1
ATOM 3633 C C . SER B 1 163 ? 0.871 23.219 -8.453 1 91.44 163 SER B C 1
ATOM 3635 O O . SER B 1 163 ? -0.296 23.453 -8.773 1 91.44 163 SER B O 1
ATOM 3637 N N . HIS B 1 164 ? 1.922 23.469 -9.258 1 80.31 164 HIS B N 1
ATOM 3638 C CA . HIS B 1 164 ? 1.754 23.938 -10.625 1 80.31 164 HIS B CA 1
ATOM 3639 C C . HIS B 1 164 ? 1.307 22.812 -11.547 1 80.31 164 HIS B C 1
ATOM 3641 O O . HIS B 1 164 ? 1.013 23.031 -12.727 1 80.31 164 HIS B O 1
ATOM 3647 N N . GLN B 1 165 ? 1.256 21.625 -11.047 1 76.5 165 GLN B N 1
ATOM 3648 C CA . GLN B 1 165 ? 0.894 20.453 -11.836 1 76.5 165 GLN B CA 1
ATOM 3649 C C . GLN B 1 165 ? -0.577 20.094 -11.641 1 76.5 165 GLN B C 1
ATOM 3651 O O . GLN B 1 165 ? -0.974 18.953 -11.852 1 76.5 165 GLN B O 1
ATOM 3656 N N . ARG B 1 166 ? -1.33 20.984 -11.375 1 69.69 166 ARG B N 1
ATOM 3657 C CA . ARG B 1 166 ? -2.75 20.766 -11.125 1 69.69 166 ARG B CA 1
ATOM 3658 C C . ARG B 1 166 ? -3.463 20.281 -12.383 1 69.69 166 ARG B C 1
ATOM 3660 O O . ARG B 1 166 ? -2.992 20.531 -13.5 1 69.69 166 ARG B O 1
ATOM 3667 N N . ASP B 1 167 ? -4.535 19.578 -12.117 1 78.88 167 ASP B N 1
ATOM 3668 C CA . ASP B 1 167 ? -5.379 19.094 -13.203 1 78.88 167 ASP B CA 1
ATOM 3669 C C . ASP B 1 167 ? -5.93 20.25 -14.039 1 78.88 167 ASP B C 1
ATOM 3671 O O . ASP B 1 167 ? -6.207 21.328 -13.516 1 78.88 167 ASP B O 1
ATOM 3675 N N . ASP B 1 168 ? -6.016 19.969 -15.273 1 85.62 168 ASP B N 1
ATOM 3676 C CA . ASP B 1 168 ? -6.641 20.984 -16.125 1 85.62 168 ASP B CA 1
ATOM 3677 C C . ASP B 1 168 ? -8.156 21.016 -15.906 1 85.62 168 ASP B C 1
ATOM 3679 O O . ASP B 1 168 ? -8.734 20.078 -15.367 1 85.62 168 ASP B O 1
ATOM 3683 N N . PRO B 1 169 ? -8.727 22.156 -16.297 1 89.12 169 PRO B N 1
ATOM 3684 C CA . PRO B 1 169 ? -10.156 22.344 -16.047 1 89.12 169 PRO B CA 1
ATOM 3685 C C . PRO B 1 169 ? -11 21.203 -16.625 1 89.12 169 PRO B C 1
ATOM 3687 O O . PRO B 1 169 ? -11.992 20.797 -16 1 89.12 169 PRO B O 1
ATOM 3690 N N . ASP B 1 170 ? -10.594 20.656 -17.719 1 89.56 170 ASP B N 1
ATOM 3691 C CA . ASP B 1 170 ? -11.352 19.562 -18.312 1 89.56 170 ASP B CA 1
ATOM 3692 C C . ASP B 1 170 ? -11.25 18.297 -17.469 1 89.56 170 ASP B C 1
ATOM 3694 O O . ASP B 1 170 ? -12.234 17.562 -17.312 1 89.56 170 ASP B O 1
ATOM 3698 N N . GLU B 1 171 ? -10.117 18.094 -16.938 1 85.38 171 GLU B N 1
ATOM 3699 C CA . GLU B 1 171 ? -9.922 16.938 -16.047 1 85.38 171 GLU B CA 1
ATOM 3700 C C . GLU B 1 171 ? -10.727 17.078 -14.766 1 85.38 171 GLU B C 1
ATOM 3702 O O . GLU B 1 171 ? -11.32 16.109 -14.289 1 85.38 171 GLU B O 1
ATOM 3707 N N . LEU B 1 172 ? -10.75 18.281 -14.289 1 89.56 172 LEU B N 1
ATOM 3708 C CA . LEU B 1 172 ? -11.516 18.547 -13.078 1 89.56 172 LEU B CA 1
ATOM 3709 C C . LEU B 1 172 ? -13 18.328 -13.32 1 89.56 172 LEU B C 1
ATOM 3711 O O . LEU B 1 172 ? -13.672 17.688 -12.5 1 89.56 172 LEU B O 1
ATOM 3715 N N . ARG B 1 173 ? -13.5 18.797 -14.484 1 90.44 173 ARG B N 1
ATOM 3716 C CA . ARG B 1 173 ? -14.906 18.594 -14.828 1 90.44 173 ARG B CA 1
ATOM 3717 C C . ARG B 1 173 ? -15.242 17.125 -14.977 1 90.44 173 ARG B C 1
ATOM 3719 O O . ARG B 1 173 ? -16.312 16.672 -14.555 1 90.44 173 ARG B O 1
ATOM 3726 N N . ALA B 1 174 ? -14.258 16.391 -15.539 1 83.75 174 ALA B N 1
ATOM 3727 C CA . ALA B 1 174 ? -14.445 14.961 -15.727 1 83.75 174 ALA B CA 1
ATOM 3728 C C . ALA B 1 174 ? -14.562 14.242 -14.383 1 83.75 174 ALA B C 1
ATOM 3730 O O . ALA B 1 174 ? -15.219 13.203 -14.281 1 83.75 174 ALA B O 1
ATOM 3731 N N . MET B 1 175 ? -13.992 14.906 -13.438 1 82.62 175 MET B N 1
ATOM 3732 C CA . MET B 1 175 ? -14.039 14.336 -12.094 1 82.62 175 MET B CA 1
ATOM 3733 C C . MET B 1 175 ? -15.242 14.859 -11.32 1 82.62 175 MET B C 1
ATOM 3735 O O . MET B 1 175 ? -15.398 14.562 -10.133 1 82.62 175 MET B O 1
ATOM 3739 N N . GLY B 1 176 ? -16.031 15.695 -11.961 1 86.44 176 GLY B N 1
ATOM 3740 C CA . GLY B 1 176 ? -17.234 16.25 -11.336 1 86.44 176 GLY B CA 1
ATOM 3741 C C . GLY B 1 176 ? -16.938 17.438 -10.438 1 86.44 176 GLY B C 1
ATOM 3742 O O . GLY B 1 176 ? -17.734 17.75 -9.555 1 86.44 176 GLY B O 1
ATOM 3743 N N . LEU B 1 177 ? -15.766 18.016 -10.656 1 91.62 177 LEU B N 1
ATOM 3744 C CA . LEU B 1 177 ? -15.367 19.156 -9.836 1 91.62 177 LEU B CA 1
ATOM 3745 C C . LEU B 1 177 ? -15.523 20.469 -10.609 1 91.62 177 LEU B C 1
ATOM 3747 O O . LEU B 1 177 ? -15.477 20.469 -11.844 1 91.62 177 LEU B O 1
ATOM 3751 N N . ASP B 1 178 ? -15.797 21.484 -9.914 1 94.5 178 ASP B N 1
ATOM 3752 C CA . ASP B 1 178 ? -15.898 22.812 -10.508 1 94.5 178 ASP B CA 1
ATOM 3753 C C . ASP B 1 178 ? -14.523 23.484 -10.578 1 94.5 178 ASP B C 1
ATOM 3755 O O . ASP B 1 178 ? -13.977 23.891 -9.555 1 94.5 178 ASP B O 1
ATOM 3759 N N . PRO B 1 179 ? -14.039 23.594 -11.797 1 94.25 179 PRO B N 1
ATOM 3760 C CA . PRO B 1 179 ? -12.703 24.188 -11.93 1 94.25 179 PRO B CA 1
ATOM 3761 C C . PRO B 1 179 ? -12.609 25.578 -11.312 1 94.25 179 PRO B C 1
ATOM 3763 O O . PRO B 1 179 ? -11.547 25.969 -10.812 1 94.25 179 PRO B O 1
ATOM 3766 N N . ASP B 1 180 ? -13.688 26.328 -11.305 1 95.56 180 ASP B N 1
ATOM 3767 C CA . ASP B 1 180 ? -13.672 27.672 -10.758 1 95.56 180 ASP B CA 1
ATOM 3768 C C . ASP B 1 180 ? -13.469 27.656 -9.25 1 95.56 180 ASP B C 1
ATOM 3770 O O . ASP B 1 180 ? -12.789 28.516 -8.695 1 95.56 180 ASP B O 1
ATOM 3774 N N . GLU B 1 181 ? -14.039 26.719 -8.641 1 95.81 181 GLU B N 1
ATOM 3775 C CA . GLU B 1 181 ? -13.875 26.594 -7.191 1 95.81 181 GLU B CA 1
ATOM 3776 C C . GLU B 1 181 ? -12.445 26.203 -6.828 1 95.81 181 GLU B C 1
ATOM 3778 O O . GLU B 1 181 ? -11.891 26.719 -5.852 1 95.81 181 GLU B O 1
ATOM 3783 N N . VAL B 1 182 ? -11.898 25.312 -7.578 1 95.19 182 VAL B N 1
ATOM 3784 C CA . VAL B 1 182 ? -10.531 24.875 -7.332 1 95.19 182 VAL B CA 1
ATOM 3785 C C . VAL B 1 182 ? -9.57 26.062 -7.523 1 95.19 182 VAL B C 1
ATOM 3787 O O . VAL B 1 182 ? -8.68 26.281 -6.703 1 95.19 182 VAL B O 1
ATOM 3790 N N . GLU B 1 183 ? -9.82 26.812 -8.586 1 94.75 183 GLU B N 1
ATOM 3791 C CA . GLU B 1 183 ? -8.984 27.984 -8.844 1 94.75 183 GLU B CA 1
ATOM 3792 C C . GLU B 1 183 ? -9.156 29.031 -7.75 1 94.75 183 GLU B C 1
ATOM 3794 O O . GLU B 1 183 ? -8.18 29.656 -7.324 1 94.75 183 GLU B O 1
ATOM 3799 N N . ALA B 1 184 ? -10.359 29.281 -7.375 1 97.12 184 ALA B N 1
ATOM 3800 C CA . ALA B 1 184 ? -10.633 30.234 -6.305 1 97.12 184 ALA B CA 1
ATOM 3801 C C . ALA B 1 184 ? -9.914 29.828 -5.02 1 97.12 184 ALA B C 1
ATOM 3803 O O . ALA B 1 184 ? -9.289 30.672 -4.359 1 97.12 184 ALA B O 1
ATOM 3804 N N . ALA B 1 185 ? -9.977 28.562 -4.664 1 96.88 185 ALA B N 1
ATOM 3805 C CA . ALA B 1 185 ? -9.305 28.062 -3.469 1 96.88 185 ALA B CA 1
ATOM 3806 C C . ALA B 1 185 ? -7.793 28.219 -3.582 1 96.88 185 ALA B C 1
ATOM 3808 O O . ALA B 1 185 ? -7.133 28.656 -2.631 1 96.88 185 ALA B O 1
ATOM 3809 N N . HIS B 1 186 ? -7.289 27.922 -4.715 1 95.56 186 HIS B N 1
ATOM 3810 C CA . HIS B 1 186 ? -5.863 28.078 -4.984 1 95.56 186 HIS B CA 1
ATOM 3811 C C . HIS B 1 186 ? -5.41 29.516 -4.738 1 95.56 186 HIS B C 1
ATOM 3813 O O . HIS B 1 186 ? -4.332 29.734 -4.188 1 95.56 186 HIS B O 1
ATOM 3819 N N . THR B 1 187 ? -6.246 30.359 -5.137 1 95.62 187 THR B N 1
ATOM 3820 C CA . THR B 1 187 ? -5.902 31.781 -5.078 1 95.62 187 THR B CA 1
ATOM 3821 C C . THR B 1 187 ? -6.094 32.312 -3.666 1 95.62 187 THR B C 1
ATOM 3823 O O . THR B 1 187 ? -5.297 33.125 -3.195 1 95.62 187 THR B O 1
ATOM 3826 N N . ASN B 1 188 ? -7.102 31.859 -3.002 1 97.88 188 ASN B N 1
ATOM 3827 C CA . ASN B 1 188 ? -7.531 32.562 -1.791 1 97.88 188 ASN B CA 1
ATOM 3828 C C . ASN B 1 188 ? -7.086 31.812 -0.534 1 97.88 188 ASN B C 1
ATOM 3830 O O . ASN B 1 188 ? -7.016 32.406 0.547 1 97.88 188 ASN B O 1
ATOM 3834 N N . TRP B 1 189 ? -6.871 30.531 -0.652 1 98.12 189 TRP B N 1
ATOM 3835 C CA . TRP B 1 189 ? -6.484 29.75 0.525 1 98.12 189 TRP B CA 1
ATOM 3836 C C . TRP B 1 189 ? -4.969 29.75 0.697 1 98.12 189 TRP B C 1
ATOM 3838 O O . TRP B 1 189 ? -4.227 29.906 -0.275 1 98.12 189 TRP B O 1
ATOM 3848 N N . ARG B 1 190 ? -4.559 29.766 1.931 1 97.81 190 ARG B N 1
ATOM 3849 C CA . ARG B 1 190 ? -3.164 29.609 2.326 1 97.81 190 ARG B CA 1
ATOM 3850 C C . ARG B 1 190 ? -3.014 28.531 3.395 1 97.81 190 ARG B C 1
ATOM 3852 O O . ARG B 1 190 ? -3.943 28.281 4.164 1 97.81 190 ARG B O 1
ATOM 3859 N N . VAL B 1 191 ? -1.862 27.875 3.379 1 97.62 191 VAL B N 1
ATOM 3860 C CA . VAL B 1 191 ? -1.569 26.922 4.438 1 97.62 191 VAL B CA 1
ATOM 3861 C C . VAL B 1 191 ? -0.873 27.625 5.598 1 97.62 191 VAL B C 1
ATOM 3863 O O . VAL B 1 191 ? 0.176 28.25 5.414 1 97.62 191 VAL B O 1
ATOM 3866 N N . ARG B 1 192 ? -1.458 27.609 6.699 1 95.75 192 ARG B N 1
ATOM 3867 C CA . ARG B 1 192 ? -0.821 28.172 7.891 1 95.75 192 ARG B CA 1
ATOM 3868 C C . ARG B 1 192 ? 0.041 27.125 8.594 1 95.75 192 ARG B C 1
ATOM 3870 O O . ARG B 1 192 ? 1.187 27.391 8.953 1 95.75 192 ARG B O 1
ATOM 3877 N N . ARG B 1 193 ? -0.579 25.953 8.766 1 96.12 193 ARG B N 1
ATOM 3878 C CA . ARG B 1 193 ? 0.145 24.859 9.406 1 96.12 193 ARG B CA 1
ATOM 3879 C C . ARG B 1 193 ? -0.28 23.516 8.828 1 96.12 193 ARG B C 1
ATOM 3881 O O . ARG B 1 193 ? -1.465 23.281 8.57 1 96.12 193 ARG B O 1
ATOM 3888 N N . LEU B 1 194 ? 0.649 22.672 8.617 1 97.75 194 LEU B N 1
ATOM 3889 C CA . LEU B 1 194 ? 0.447 21.25 8.367 1 97.75 194 LEU B CA 1
ATOM 3890 C C . LEU B 1 194 ? 0.972 20.406 9.531 1 97.75 194 LEU B C 1
ATOM 3892 O O . LEU B 1 194 ? 2.162 20.469 9.852 1 97.75 194 LEU B O 1
ATOM 3896 N N . VAL B 1 195 ? 0.098 19.75 10.219 1 97.12 195 VAL B N 1
ATOM 3897 C CA . VAL B 1 195 ? 0.471 18.875 11.32 1 97.12 195 VAL B CA 1
ATOM 3898 C C . VAL B 1 195 ? 0.187 17.422 10.938 1 97.12 195 VAL B C 1
ATOM 3900 O O . VAL B 1 195 ? -0.962 17.047 10.68 1 97.12 195 VAL B O 1
ATOM 3903 N N . THR B 1 196 ? 1.198 16.641 10.93 1 97 196 THR B N 1
ATOM 3904 C CA . THR B 1 196 ? 1.046 15.219 10.633 1 97 196 THR B CA 1
ATOM 3905 C C . THR B 1 196 ? 1.582 14.367 11.781 1 97 196 THR B C 1
ATOM 3907 O O . THR B 1 196 ? 2.555 14.742 12.438 1 97 196 THR B O 1
ATOM 3910 N N . PHE B 1 197 ? 0.97 13.297 12.07 1 93.38 197 PHE B N 1
ATOM 3911 C CA . PHE B 1 197 ? 1.529 12.367 13.047 1 93.38 197 PHE B CA 1
ATOM 3912 C C . PHE B 1 197 ? 1.217 10.93 12.664 1 93.38 197 PHE B C 1
ATOM 3914 O O . PHE B 1 197 ? 0.227 10.664 11.984 1 93.38 197 PHE B O 1
ATOM 3921 N N . GLY B 1 198 ? 2.148 10.031 13.102 1 87.88 198 GLY B N 1
ATOM 3922 C CA . GLY B 1 198 ? 2.057 8.641 12.672 1 87.88 198 GLY B CA 1
ATOM 3923 C C . GLY B 1 198 ? 2.088 8.484 11.164 1 87.88 198 GLY B C 1
ATOM 3924 O O . GLY B 1 198 ? 1.406 7.613 10.609 1 87.88 198 GLY B O 1
ATOM 3925 N N . SER B 1 199 ? 2.791 9.32 10.523 1 90.38 199 SER B N 1
ATOM 3926 C CA . SER B 1 199 ? 2.688 9.492 9.078 1 90.38 199 SER B CA 1
ATOM 3927 C C . SER B 1 199 ? 3.607 8.516 8.344 1 90.38 199 SER B C 1
ATOM 3929 O O . SER B 1 199 ? 4.809 8.477 8.609 1 90.38 199 SER B O 1
ATOM 3931 N N . PRO B 1 20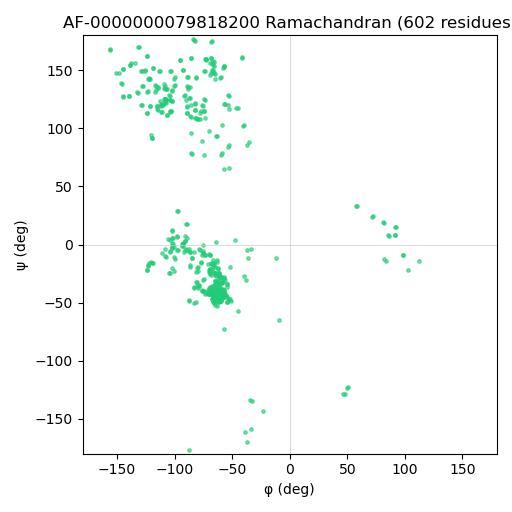0 ? 3.057 7.746 7.418 1 88.38 200 PRO B N 1
ATOM 3932 C CA . PRO B 1 200 ? 3.895 6.875 6.586 1 88.38 200 PRO B CA 1
ATOM 3933 C C . PRO B 1 200 ? 4.367 7.562 5.309 1 88.38 200 PRO B C 1
ATOM 3935 O O . PRO B 1 200 ? 4.848 6.895 4.387 1 88.38 200 PRO B O 1
ATOM 3938 N N . ILE B 1 201 ? 4.324 8.891 5.199 1 90.5 201 ILE B N 1
ATOM 3939 C CA . ILE B 1 201 ? 4.516 9.664 3.977 1 90.5 201 ILE B CA 1
ATOM 3940 C C . ILE B 1 201 ? 5.891 9.359 3.383 1 90.5 201 ILE B C 1
ATOM 3942 O O . ILE B 1 201 ? 6.004 9.07 2.189 1 90.5 201 ILE B O 1
ATOM 3946 N N . ALA B 1 202 ? 6.934 9.336 4.199 1 89.31 202 ALA B N 1
ATOM 3947 C CA . ALA B 1 202 ? 8.281 9.172 3.66 1 89.31 202 ALA B CA 1
ATOM 3948 C C . ALA B 1 202 ? 8.43 7.836 2.945 1 89.31 202 ALA B C 1
ATOM 3950 O O . ALA B 1 202 ? 8.992 7.766 1.85 1 89.31 202 ALA B O 1
ATOM 3951 N N . ALA B 1 203 ? 7.871 6.832 3.578 1 83.94 203 ALA B N 1
ATOM 3952 C CA . ALA B 1 203 ? 7.953 5.496 2.994 1 83.94 203 ALA B CA 1
ATOM 3953 C C . ALA B 1 203 ? 7.098 5.395 1.732 1 83.94 203 ALA B C 1
ATOM 3955 O O . ALA B 1 203 ? 7.371 4.57 0.856 1 83.94 203 ALA B O 1
ATOM 3956 N N . LEU B 1 204 ? 6.141 6.254 1.616 1 86.94 204 LEU B N 1
ATOM 3957 C CA . LEU B 1 204 ? 5.172 6.133 0.53 1 86.94 204 LEU B CA 1
ATOM 3958 C C . LEU B 1 204 ? 5.484 7.121 -0.589 1 86.94 204 LEU B C 1
ATOM 3960 O O . LEU B 1 204 ? 4.742 7.211 -1.569 1 86.94 204 LEU B O 1
ATOM 3964 N N . LEU B 1 205 ? 6.594 7.812 -0.45 1 88.75 205 LEU B N 1
ATOM 3965 C CA . LEU B 1 205 ? 6.992 8.719 -1.52 1 88.75 205 LEU B CA 1
ATOM 3966 C C . LEU B 1 205 ? 7.25 7.957 -2.814 1 88.75 205 LEU B C 1
ATOM 3968 O O . LEU B 1 205 ? 7.066 8.5 -3.906 1 88.75 205 LEU B O 1
ATOM 3972 N N . ILE B 1 206 ? 7.48 6.672 -2.686 1 83.62 206 ILE B N 1
ATOM 3973 C CA . ILE B 1 206 ? 7.848 5.836 -3.826 1 83.62 206 ILE B CA 1
ATOM 3974 C C . ILE B 1 206 ? 6.598 5.488 -4.633 1 83.62 206 ILE B C 1
ATOM 3976 O O . ILE B 1 206 ? 6.691 4.891 -5.707 1 83.62 206 ILE B O 1
ATOM 3980 N N . ARG B 1 207 ? 5.449 5.898 -4.16 1 82.62 207 ARG B N 1
ATOM 3981 C CA . ARG B 1 207 ? 4.207 5.633 -4.871 1 82.62 207 ARG B CA 1
ATOM 3982 C C . ARG B 1 207 ? 4.137 6.43 -6.168 1 82.62 207 ARG B C 1
ATOM 3984 O O . ARG B 1 207 ? 3.273 6.18 -7.012 1 82.62 207 ARG B O 1
ATOM 3991 N N . SER B 1 208 ? 4.953 7.422 -6.27 1 83.56 208 SER B N 1
ATOM 3992 C CA . SER B 1 208 ? 5.074 8.242 -7.473 1 83.56 208 SER B CA 1
ATOM 3993 C C . SER B 1 208 ? 6.383 7.953 -8.203 1 83.56 208 SER B C 1
ATOM 3995 O O . SER B 1 208 ? 7.465 8.133 -7.645 1 83.56 208 SER B O 1
ATOM 3997 N N . THR B 1 209 ? 6.25 7.59 -9.484 1 81.19 209 THR B N 1
ATOM 3998 C CA . THR B 1 209 ? 7.445 7.301 -10.266 1 81.19 209 THR B CA 1
ATOM 3999 C C . THR B 1 209 ? 8.328 8.539 -10.383 1 81.19 209 THR B C 1
ATOM 4001 O O . THR B 1 209 ? 9.555 8.445 -10.336 1 81.19 209 THR B O 1
ATOM 4004 N N . ALA B 1 210 ? 7.648 9.68 -10.516 1 84.38 210 ALA B N 1
ATOM 4005 C CA . ALA B 1 210 ? 8.398 10.93 -10.609 1 84.38 210 ALA B CA 1
ATOM 4006 C C . ALA B 1 210 ? 9.172 11.203 -9.32 1 84.38 210 ALA B C 1
ATOM 4008 O O . ALA B 1 210 ? 10.344 11.602 -9.359 1 84.38 210 ALA B O 1
ATOM 4009 N N . VAL B 1 211 ? 8.57 10.984 -8.211 1 90.19 211 VAL B N 1
ATOM 4010 C CA . VAL B 1 211 ? 9.211 11.227 -6.926 1 90.19 211 VAL B CA 1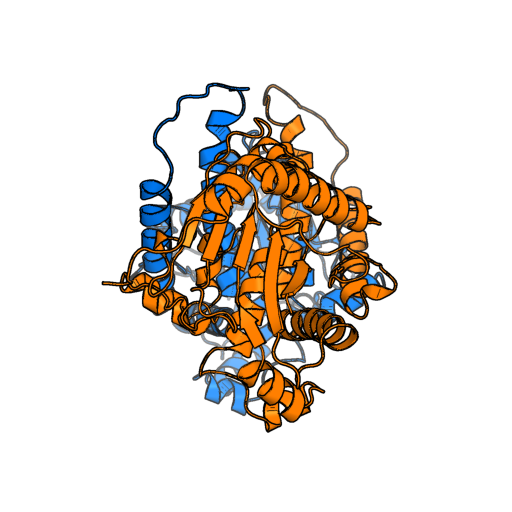
ATOM 4011 C C . VAL B 1 211 ? 10.305 10.18 -6.691 1 90.19 211 VAL B C 1
ATOM 4013 O O . VAL B 1 211 ? 11.367 10.492 -6.148 1 90.19 211 VAL B O 1
ATOM 4016 N N . THR B 1 212 ? 9.984 8.922 -7.105 1 86.88 212 THR B N 1
ATOM 4017 C CA . THR B 1 212 ? 10.984 7.859 -7.023 1 86.88 212 THR B CA 1
ATOM 4018 C C . THR B 1 212 ? 12.266 8.266 -7.742 1 86.88 212 THR B C 1
ATOM 4020 O O . THR B 1 212 ? 13.367 8.086 -7.215 1 86.88 212 THR B O 1
ATOM 4023 N N . ASP B 1 213 ? 12.109 8.805 -8.906 1 87.44 213 ASP B N 1
ATOM 4024 C CA . ASP B 1 213 ? 13.266 9.219 -9.695 1 87.44 213 ASP B CA 1
ATOM 4025 C C . ASP B 1 213 ? 14.008 10.367 -9.008 1 87.44 213 ASP B C 1
ATOM 4027 O O . ASP B 1 213 ? 15.242 10.406 -9.016 1 87.44 213 ASP B O 1
ATOM 4031 N N . ILE B 1 214 ? 13.312 11.297 -8.453 1 94 214 ILE B N 1
ATOM 4032 C CA . ILE B 1 214 ? 13.914 12.414 -7.738 1 94 214 ILE B CA 1
ATOM 4033 C C . ILE B 1 214 ? 14.75 11.883 -6.57 1 94 214 ILE B C 1
ATOM 4035 O O . ILE B 1 214 ? 15.898 12.281 -6.395 1 94 214 ILE B O 1
ATOM 4039 N N . LEU B 1 215 ? 14.188 10.953 -5.801 1 93.06 215 LEU B N 1
ATOM 4040 C CA . LEU B 1 215 ? 14.875 10.398 -4.645 1 93.06 215 LEU B CA 1
ATOM 4041 C C . LEU B 1 215 ? 16.062 9.547 -5.078 1 93.06 215 LEU B C 1
ATOM 4043 O O . LEU B 1 215 ? 17.125 9.578 -4.441 1 93.06 215 LEU B O 1
ATOM 4047 N N . ALA B 1 216 ? 15.82 8.766 -6.133 1 87.81 216 ALA B N 1
ATOM 4048 C CA . ALA B 1 216 ? 16.906 7.93 -6.633 1 87.81 216 ALA B CA 1
ATOM 4049 C C . ALA B 1 216 ? 18.125 8.773 -7.008 1 87.81 216 ALA B C 1
ATOM 4051 O O . ALA B 1 216 ? 19.266 8.297 -6.93 1 87.81 216 ALA B O 1
ATOM 4052 N N . ALA B 1 217 ? 17.922 10.016 -7.41 1 94.19 217 ALA B N 1
ATOM 4053 C CA . ALA B 1 217 ? 18.984 10.945 -7.746 1 94.19 217 ALA B CA 1
ATOM 4054 C C . ALA B 1 217 ? 19.438 11.734 -6.52 1 94.19 217 ALA B C 1
ATOM 4056 O O . ALA B 1 217 ? 20.141 12.742 -6.645 1 94.19 217 ALA B O 1
ATOM 4057 N N . ASP B 1 218 ? 18.906 11.383 -5.359 1 95.69 218 ASP B N 1
ATOM 4058 C CA . ASP B 1 218 ? 19.234 11.953 -4.059 1 95.69 218 ASP B CA 1
ATOM 4059 C C . ASP B 1 218 ? 18.672 13.375 -3.932 1 95.69 218 ASP B C 1
ATOM 4061 O O . ASP B 1 218 ? 19.25 14.211 -3.244 1 95.69 218 ASP B O 1
ATOM 4065 N N . GLY B 1 219 ? 17.625 13.57 -4.73 1 96.81 219 GLY B N 1
ATOM 4066 C CA . GLY B 1 219 ? 16.969 14.867 -4.668 1 96.81 219 GLY B CA 1
ATOM 4067 C C . GLY B 1 219 ? 15.961 14.969 -3.539 1 96.81 219 GLY B C 1
ATOM 4068 O O . GLY B 1 219 ? 15.789 14.023 -2.766 1 96.81 219 GLY B O 1
ATOM 4069 N N . THR B 1 220 ? 15.367 16.188 -3.359 1 97.06 220 THR B N 1
ATOM 4070 C CA . THR B 1 220 ? 14.32 16.484 -2.393 1 97.06 220 THR B CA 1
ATOM 4071 C C . THR B 1 220 ? 13.094 17.078 -3.086 1 97.06 220 THR B C 1
ATOM 4073 O O . THR B 1 220 ? 13.164 17.469 -4.258 1 97.06 220 THR B O 1
ATOM 4076 N N . LEU B 1 221 ? 12.039 17.047 -2.412 1 96.62 221 LEU B N 1
ATOM 4077 C CA . LEU B 1 221 ? 10.805 17.641 -2.916 1 96.62 221 LEU B CA 1
ATOM 4078 C C . LEU B 1 221 ? 10.656 19.078 -2.455 1 96.62 221 LEU B C 1
ATOM 4080 O O . LEU B 1 221 ? 11.188 19.453 -1.406 1 96.62 221 LEU B O 1
ATOM 4084 N N . ASP B 1 222 ? 10 19.859 -3.242 1 95.75 222 ASP B N 1
ATOM 4085 C CA . ASP B 1 222 ? 9.773 21.266 -2.904 1 95.75 222 ASP B CA 1
ATOM 4086 C C . ASP B 1 222 ? 8.484 21.422 -2.098 1 95.75 222 ASP B C 1
ATOM 4088 O O . ASP B 1 222 ? 7.387 21.281 -2.635 1 95.75 222 ASP B O 1
ATOM 4092 N N . ALA B 1 223 ? 8.609 21.812 -0.855 1 95.69 223 ALA B N 1
ATOM 4093 C CA . ALA B 1 223 ? 7.453 21.984 0.022 1 95.69 223 ALA B CA 1
ATOM 4094 C C . ALA B 1 223 ? 6.562 23.125 -0.453 1 95.69 223 ALA B C 1
ATOM 4096 O O . ALA B 1 223 ? 5.406 23.219 -0.042 1 95.69 223 ALA B O 1
ATOM 4097 N N . ALA B 1 224 ? 7.098 24 -1.279 1 93.94 224 ALA B N 1
ATOM 4098 C CA . ALA B 1 224 ? 6.273 25.062 -1.853 1 93.94 224 ALA B CA 1
ATOM 4099 C C . ALA B 1 224 ? 5.137 24.484 -2.691 1 93.94 224 ALA B C 1
ATOM 4101 O O . ALA B 1 224 ? 4.09 25.109 -2.854 1 93.94 224 ALA B O 1
ATOM 4102 N N . ASP B 1 225 ? 5.387 23.281 -3.229 1 95.25 225 ASP B N 1
ATOM 4103 C CA . ASP B 1 225 ? 4.363 22.609 -4.023 1 95.25 225 ASP B CA 1
ATOM 4104 C C . ASP B 1 225 ? 3.164 22.219 -3.158 1 95.25 225 ASP B C 1
ATOM 4106 O O . ASP B 1 225 ? 2.092 21.906 -3.68 1 95.25 225 ASP B O 1
ATOM 4110 N N . LEU B 1 226 ? 3.33 22.234 -1.839 1 96.75 226 LEU B N 1
ATOM 4111 C CA . LEU B 1 226 ? 2.246 21.938 -0.91 1 96.75 226 LEU B CA 1
ATOM 4112 C C . LEU B 1 226 ? 1.613 23.219 -0.377 1 96.75 226 LEU B C 1
ATOM 4114 O O . LEU B 1 226 ? 0.81 23.172 0.557 1 96.75 226 LEU B O 1
ATOM 4118 N N . GLY B 1 227 ? 2 24.375 -0.893 1 96.19 227 GLY B N 1
ATOM 4119 C CA . GLY B 1 227 ? 1.511 25.641 -0.399 1 96.19 227 GLY B CA 1
ATOM 4120 C C . GLY B 1 227 ? 2.305 26.172 0.782 1 96.19 227 GLY B C 1
ATOM 4121 O O . GLY B 1 227 ? 1.965 27.219 1.351 1 96.19 227 GLY B O 1
ATOM 4122 N N . LEU B 1 228 ? 3.408 25.516 1.104 1 96.75 228 LEU B N 1
ATOM 4123 C CA . LEU B 1 228 ? 4.145 25.859 2.318 1 96.75 228 LEU B CA 1
ATOM 4124 C C . LEU B 1 228 ? 5.211 26.906 2.033 1 96.75 228 LEU B C 1
ATOM 4126 O O . LEU B 1 228 ? 5.945 27.312 2.938 1 96.75 228 LEU B O 1
ATOM 4130 N N . GLY B 1 229 ? 5.258 27.359 0.826 1 93 229 GLY B N 1
ATOM 4131 C CA . GLY B 1 229 ? 6.207 28.391 0.448 1 93 229 GLY B CA 1
ATOM 4132 C C . GLY B 1 229 ? 5.578 29.766 0.35 1 93 229 GLY B C 1
ATOM 4133 O O . GLY B 1 229 ? 6.258 30.75 0.033 1 93 229 GLY B O 1
ATOM 4134 N N . THR B 1 230 ? 4.309 29.875 0.623 1 94.19 230 THR B N 1
ATOM 4135 C CA . THR B 1 230 ? 3.57 31.125 0.5 1 94.19 230 THR B CA 1
ATOM 4136 C C . THR B 1 230 ? 3.092 31.609 1.867 1 94.19 230 THR B C 1
ATOM 4138 O O . THR B 1 230 ? 2.473 30.844 2.617 1 94.19 230 THR B O 1
ATOM 4141 N N . ARG B 1 231 ? 3.246 32.812 2.127 1 94.94 231 ARG B N 1
ATOM 4142 C CA . ARG B 1 231 ? 2.861 33.406 3.406 1 94.94 231 ARG B CA 1
ATOM 4143 C C . ARG B 1 231 ? 1.347 33.375 3.588 1 94.94 231 ARG B C 1
ATOM 4145 O O . ARG B 1 231 ? 0.597 33.531 2.621 1 94.94 231 ARG B O 1
ATOM 4152 N N . CYS B 1 232 ? 0.95 33.25 4.824 1 95 232 CYS B N 1
ATOM 4153 C CA . CYS B 1 232 ? -0.453 33.375 5.203 1 95 232 CYS B CA 1
ATOM 4154 C C . CYS B 1 232 ? -0.942 34.812 5.016 1 95 232 CYS B C 1
ATOM 4156 O O . CYS B 1 232 ? -0.166 35.688 4.652 1 95 232 CYS B O 1
ATOM 4158 N N . HIS B 1 233 ? -2.221 35 5.23 1 96 233 HIS B N 1
ATOM 4159 C CA . HIS B 1 233 ? -2.822 36.312 5 1 96 233 HIS B CA 1
ATOM 4160 C C . HIS B 1 233 ? -2.342 37.312 6.031 1 96 233 HIS B C 1
ATOM 4162 O O . HIS B 1 233 ? -2.352 38.531 5.77 1 96 233 HIS B O 1
ATOM 4168 N N . ASP B 1 234 ? -1.872 36.844 7.152 1 92 234 ASP B N 1
ATOM 4169 C CA . ASP B 1 234 ? -1.345 37.75 8.164 1 92 234 ASP B CA 1
ATOM 4170 C C . ASP B 1 234 ? 0.162 37.938 8.008 1 92 234 ASP B C 1
ATOM 4172 O O . ASP B 1 234 ? 0.814 38.531 8.867 1 92 234 ASP B O 1
ATOM 4176 N N . GLY B 1 235 ? 0.78 37.312 7.047 1 92.44 235 GLY B N 1
ATOM 4177 C CA . GLY B 1 235 ? 2.184 37.5 6.73 1 92.44 235 GLY B CA 1
ATOM 4178 C C . GLY B 1 235 ? 3.09 36.438 7.305 1 92.44 235 GLY B C 1
ATOM 4179 O O . GLY B 1 235 ? 4.273 36.375 6.965 1 92.44 235 GLY B O 1
ATOM 4180 N N . GLN B 1 236 ? 2.596 35.625 8.109 1 90.19 236 GLN B N 1
ATOM 4181 C CA . GLN B 1 236 ? 3.408 34.562 8.719 1 90.19 236 GLN B CA 1
ATOM 4182 C C . GLN B 1 236 ? 3.725 33.469 7.719 1 90.19 236 GLN B C 1
ATOM 4184 O O . GLN B 1 236 ? 2.939 33.219 6.805 1 90.19 236 GLN B O 1
ATOM 4189 N N . MET B 1 237 ? 4.863 32.844 7.883 1 92.56 237 MET B N 1
ATOM 4190 C CA . MET B 1 237 ? 5.227 31.703 7.039 1 92.56 237 MET B CA 1
ATOM 4191 C C . MET B 1 237 ? 4.574 30.422 7.543 1 92.56 237 MET B C 1
ATOM 4193 O O . MET B 1 237 ? 4.41 30.234 8.75 1 92.56 237 MET B O 1
ATOM 4197 N N . PRO B 1 238 ? 4.203 29.609 6.629 1 95 238 PRO B N 1
ATOM 4198 C CA . PRO B 1 238 ? 3.619 28.344 7.043 1 95 238 PRO B CA 1
ATOM 4199 C C . PRO B 1 238 ? 4.621 27.438 7.758 1 95 238 PRO B C 1
ATOM 4201 O O . PRO B 1 238 ? 5.832 27.641 7.645 1 95 238 PRO B O 1
ATOM 4204 N N . LEU B 1 239 ? 4.062 26.531 8.523 1 94.69 239 LEU B N 1
ATOM 4205 C CA . LEU B 1 239 ? 4.852 25.578 9.312 1 94.69 239 LEU B CA 1
ATOM 4206 C C . LEU B 1 239 ? 4.336 24.156 9.141 1 94.69 239 LEU B C 1
ATOM 4208 O O . LEU B 1 239 ? 3.127 23.922 9.172 1 94.69 239 LEU B O 1
ATOM 4212 N N . TRP B 1 240 ? 5.273 23.203 8.859 1 97.25 240 TRP B N 1
ATOM 4213 C CA . TRP B 1 240 ? 4.941 21.797 8.867 1 97.25 240 TRP B CA 1
ATOM 4214 C C . TRP B 1 240 ? 5.527 21.094 10.094 1 97.25 240 TRP B C 1
ATOM 4216 O O . TRP B 1 240 ? 6.75 21.031 10.25 1 97.25 240 TRP B O 1
ATOM 4226 N N . LEU B 1 241 ? 4.664 20.672 10.984 1 96.81 241 LEU B N 1
ATOM 4227 C CA . LEU B 1 241 ? 5.047 19.906 12.164 1 96.81 241 LEU B CA 1
ATOM 4228 C C . LEU B 1 241 ? 4.707 18.438 11.984 1 96.81 241 LEU B C 1
ATOM 4230 O O . LEU B 1 241 ? 3.535 18.078 11.852 1 96.81 241 LEU B O 1
ATOM 4234 N N . ASN B 1 242 ? 5.695 17.609 11.938 1 96.62 242 ASN B N 1
ATOM 4235 C CA . ASN B 1 242 ? 5.504 16.172 11.828 1 96.62 242 ASN B CA 1
ATOM 4236 C C . ASN B 1 242 ? 5.895 15.445 13.117 1 96.62 242 ASN B C 1
ATOM 4238 O O . ASN B 1 242 ? 7.043 15.539 13.555 1 96.62 242 ASN B O 1
ATOM 4242 N N . VAL B 1 243 ? 4.934 14.75 13.703 1 94.06 243 VAL B N 1
ATOM 4243 C CA . VAL B 1 243 ? 5.168 14.039 14.961 1 94.06 243 VAL B CA 1
ATOM 4244 C C . VAL B 1 243 ? 5.316 12.547 14.688 1 94.06 243 VAL B C 1
ATOM 4246 O O . VAL B 1 243 ? 4.422 11.922 14.117 1 94.06 243 VAL B O 1
ATOM 4249 N N . TRP B 1 244 ? 6.418 11.992 15.125 1 87.88 244 TRP B N 1
ATOM 4250 C CA . TRP B 1 244 ? 6.594 10.562 14.922 1 87.88 244 TRP B CA 1
ATOM 4251 C C . TRP B 1 244 ? 7.328 9.922 16.094 1 87.88 244 TRP B C 1
ATOM 4253 O O . TRP B 1 244 ? 8.305 10.477 16.594 1 87.88 244 TRP B O 1
ATOM 4263 N N . ASP B 1 245 ? 6.672 8.875 16.578 1 80.5 245 ASP B N 1
ATOM 4264 C CA . ASP B 1 245 ? 7.254 8.062 17.656 1 80.5 245 ASP B CA 1
ATOM 4265 C C . ASP B 1 245 ? 8.109 6.934 17.078 1 80.5 245 ASP B C 1
ATOM 4267 O O . ASP B 1 245 ? 7.676 6.223 16.172 1 80.5 245 ASP B O 1
ATOM 4271 N N . ARG B 1 246 ? 9.227 6.738 17.656 1 70.25 246 ARG B N 1
ATOM 4272 C CA . ARG B 1 246 ? 10.164 5.746 17.125 1 70.25 246 ARG B CA 1
ATOM 4273 C C . ARG B 1 246 ? 9.586 4.34 17.234 1 70.25 246 ARG B C 1
ATOM 4275 O O . ARG B 1 246 ? 10.008 3.434 16.516 1 70.25 246 ARG B O 1
ATOM 4282 N N . HIS B 1 247 ? 8.688 4.168 18.156 1 73.69 247 HIS B N 1
ATOM 4283 C CA . HIS B 1 247 ? 8.109 2.846 18.344 1 73.69 247 HIS B CA 1
ATOM 4284 C C . HIS B 1 247 ? 6.941 2.619 17.375 1 73.69 247 HIS B C 1
ATOM 4286 O O . HIS B 1 247 ? 6.414 1.509 17.281 1 73.69 247 HIS B O 1
ATOM 4292 N N . ASP B 1 248 ? 6.559 3.672 16.781 1 79.25 248 ASP B N 1
ATOM 4293 C CA . ASP B 1 248 ? 5.543 3.537 15.734 1 79.25 248 ASP B CA 1
ATOM 4294 C C . ASP B 1 248 ? 6.164 3.082 14.422 1 79.25 248 ASP B C 1
ATOM 4296 O O . ASP B 1 248 ? 6.762 3.883 13.695 1 79.25 248 ASP B O 1
ATOM 4300 N N . VAL B 1 249 ? 5.91 1.858 14.055 1 75.69 249 VAL B N 1
ATOM 4301 C CA . VAL B 1 249 ? 6.598 1.247 12.922 1 75.69 249 VAL B CA 1
ATOM 4302 C C . VAL B 1 249 ? 6.059 1.828 11.617 1 75.69 249 VAL B C 1
ATOM 4304 O O . VAL B 1 249 ? 6.652 1.636 10.555 1 75.69 249 VAL B O 1
ATOM 4307 N N . LEU B 1 250 ? 5.004 2.59 11.695 1 80.94 250 LEU B N 1
ATOM 4308 C CA . LEU B 1 250 ? 4.402 3.139 10.484 1 80.94 250 LEU B CA 1
ATOM 4309 C C . LEU B 1 250 ? 4.746 4.617 10.328 1 80.94 250 LEU B C 1
ATOM 4311 O O . LEU B 1 250 ? 4.395 5.234 9.32 1 80.94 250 LEU B O 1
ATOM 4315 N N . ALA B 1 251 ? 5.379 5.168 11.273 1 85.62 251 ALA B N 1
ATOM 4316 C CA . ALA B 1 251 ? 5.633 6.605 11.281 1 85.62 251 ALA B CA 1
ATOM 4317 C C . ALA B 1 251 ? 7.059 6.91 10.828 1 85.62 251 ALA B C 1
ATOM 4319 O O . ALA B 1 251 ? 7.996 6.195 11.195 1 85.62 251 ALA B O 1
ATOM 4320 N N . TYR B 1 252 ? 7.23 8.008 10.078 1 88.81 252 TYR B N 1
ATOM 4321 C CA . TYR B 1 252 ? 8.523 8.414 9.531 1 88.81 252 TYR B CA 1
ATOM 4322 C C . TYR B 1 252 ? 8.719 9.922 9.641 1 88.81 252 TYR B C 1
ATOM 4324 O O . TYR B 1 252 ? 7.742 10.68 9.68 1 88.81 252 TYR B O 1
ATOM 4332 N N . PRO B 1 253 ? 10.023 10.305 9.68 1 92.94 253 PRO B N 1
ATOM 4333 C CA . PRO B 1 253 ? 10.281 11.742 9.508 1 92.94 253 PRO B CA 1
ATOM 4334 C C . PRO B 1 253 ? 9.961 12.227 8.094 1 92.94 253 PRO B C 1
ATOM 4336 O O . PRO B 1 253 ? 9.922 11.422 7.156 1 92.94 253 PRO B O 1
ATOM 4339 N N . VAL B 1 254 ? 9.766 13.555 7.91 1 95.94 254 VAL B N 1
ATOM 4340 C CA . VAL B 1 254 ? 9.461 14.102 6.59 1 95.94 254 VAL B CA 1
ATOM 4341 C C . VAL B 1 254 ? 10.477 15.18 6.234 1 95.94 254 VAL B C 1
ATOM 4343 O O . VAL B 1 254 ? 10.703 15.461 5.055 1 95.94 254 VAL B O 1
ATOM 4346 N N . GLU B 1 255 ? 11.141 15.781 7.195 1 95.81 255 GLU B N 1
ATOM 4347 C CA . GLU B 1 255 ? 12.023 16.922 7.016 1 95.81 255 GLU B CA 1
ATOM 4348 C C . GLU B 1 255 ? 13.141 16.609 6.027 1 95.81 255 GLU B C 1
ATOM 4350 O O . GLU B 1 255 ? 13.453 17.438 5.156 1 95.81 255 GLU B O 1
ATOM 4355 N N . PRO B 1 256 ? 13.719 15.469 6.047 1 96.56 256 PRO B N 1
ATOM 4356 C CA . PRO B 1 256 ? 14.844 15.203 5.148 1 96.56 256 PRO B CA 1
ATOM 4357 C C . PRO B 1 256 ? 14.422 15.102 3.684 1 96.56 256 PRO B C 1
ATOM 4359 O O . PRO B 1 256 ? 15.273 15.07 2.793 1 96.56 256 PRO B O 1
ATOM 4362 N N . PHE B 1 257 ? 13.156 15.094 3.426 1 97.25 257 PHE B N 1
ATOM 4363 C CA . PHE B 1 257 ? 12.695 14.789 2.076 1 97.25 257 PHE B CA 1
ATOM 4364 C C . PHE B 1 257 ? 12.164 16.031 1.389 1 97.25 257 PHE B C 1
ATOM 4366 O O . PHE B 1 257 ? 11.883 16.016 0.189 1 97.25 257 PHE B O 1
ATOM 4373 N N . TYR B 1 258 ? 12.008 17.094 2.15 1 96.69 258 TYR B N 1
ATOM 4374 C CA . TYR B 1 258 ? 11.43 18.328 1.612 1 96.69 258 TYR B CA 1
ATOM 4375 C C . TYR B 1 258 ? 12.352 19.516 1.863 1 96.69 258 TYR B C 1
ATOM 4377 O O . TYR B 1 258 ? 13.07 19.547 2.859 1 96.69 258 TYR B O 1
ATOM 4385 N N . THR B 1 259 ? 12.305 20.469 0.994 1 95.62 259 THR B N 1
ATOM 4386 C CA . THR B 1 259 ? 12.953 21.766 1.144 1 95.62 259 THR B CA 1
ATOM 4387 C C . THR B 1 259 ? 11.984 22.891 0.821 1 95.62 259 THR B C 1
ATOM 4389 O O . THR B 1 259 ? 10.859 22.641 0.383 1 95.62 259 THR B O 1
ATOM 4392 N N . GLY B 1 260 ? 12.375 24.094 1.114 1 91.31 260 GLY B N 1
ATOM 4393 C CA . GLY B 1 260 ? 11.609 25.25 0.684 1 91.31 260 GLY B CA 1
ATOM 4394 C C . GLY B 1 260 ? 10.57 25.703 1.696 1 91.31 260 GLY B C 1
ATOM 4395 O O . GLY B 1 260 ? 9.703 26.516 1.383 1 91.31 260 GLY B O 1
ATOM 4396 N N . ALA B 1 261 ? 10.594 25.125 2.885 1 91.81 261 ALA B N 1
ATOM 4397 C CA . ALA B 1 261 ? 9.664 25.516 3.945 1 91.81 261 ALA B CA 1
ATOM 4398 C C . ALA B 1 261 ? 10.234 25.172 5.32 1 91.81 261 ALA B C 1
ATOM 4400 O O . ALA B 1 261 ? 11.266 24.516 5.43 1 91.81 261 ALA B O 1
ATOM 4401 N N . GLU B 1 262 ? 9.594 25.719 6.297 1 93.25 262 GLU B N 1
ATOM 4402 C CA . GLU B 1 262 ? 9.93 25.344 7.668 1 93.25 262 GLU B CA 1
ATOM 4403 C C . GLU B 1 262 ? 9.242 24.031 8.062 1 93.25 262 GLU B C 1
ATOM 4405 O O . GLU B 1 262 ? 8.023 23.984 8.203 1 93.25 262 GLU B O 1
ATOM 4410 N N . ILE B 1 263 ? 9.977 23.016 8.18 1 95.44 263 ILE B N 1
ATOM 4411 C CA . ILE B 1 263 ? 9.492 21.688 8.531 1 95.44 263 ILE B CA 1
ATOM 4412 C C . ILE B 1 263 ? 10.227 21.188 9.773 1 95.44 263 ILE B C 1
ATOM 4414 O O . ILE B 1 263 ? 11.453 21.266 9.852 1 95.44 263 ILE B O 1
ATOM 4418 N N . HIS B 1 264 ? 9.516 20.703 10.75 1 94.69 264 HIS B N 1
ATOM 4419 C CA . HIS B 1 264 ? 10.109 20.172 11.969 1 94.69 264 HIS B CA 1
ATOM 4420 C C . HIS B 1 264 ? 9.578 18.766 12.281 1 94.69 264 HIS B C 1
ATOM 4422 O O . HIS B 1 264 ? 8.367 18.594 12.469 1 94.69 264 HIS B O 1
ATOM 4428 N N . ASP B 1 265 ? 10.438 17.828 12.328 1 94.31 265 ASP B N 1
ATOM 4429 C CA . ASP B 1 265 ? 10.109 16.516 12.883 1 94.31 265 ASP B CA 1
ATOM 4430 C C . ASP B 1 265 ? 10.211 16.531 14.406 1 94.31 265 ASP B C 1
ATOM 4432 O O . ASP B 1 265 ? 11.25 16.859 14.969 1 94.31 265 ASP B O 1
ATOM 4436 N N . LEU B 1 266 ? 9.086 16.203 15.016 1 92.19 266 LEU B N 1
ATOM 4437 C CA . LEU B 1 266 ? 8.992 16.172 16.469 1 92.19 266 LEU B CA 1
ATOM 4438 C C . LEU B 1 266 ? 8.93 14.734 16.969 1 92.19 266 LEU B C 1
ATOM 4440 O O . LEU B 1 266 ? 8.188 13.914 16.422 1 92.19 266 LEU B O 1
ATOM 4444 N N . TYR B 1 267 ? 9.68 14.422 17.953 1 84.94 267 TYR B N 1
ATOM 4445 C CA . TYR B 1 267 ? 9.805 13.047 18.438 1 84.94 267 TYR B CA 1
ATOM 4446 C C . TYR B 1 267 ? 9.352 12.938 19.891 1 84.94 267 TYR B C 1
ATOM 4448 O O . TYR B 1 267 ? 10.164 13.039 20.812 1 84.94 267 TYR B O 1
ATOM 4456 N N . PRO B 1 268 ? 8.086 12.633 19.969 1 79.25 268 PRO B N 1
ATOM 4457 C CA . PRO B 1 268 ? 7.645 12.383 21.344 1 79.25 268 PRO B CA 1
ATOM 4458 C C . PRO B 1 268 ? 7.832 10.922 21.766 1 79.25 268 PRO B C 1
ATOM 4460 O O . PRO B 1 268 ? 7.793 10.023 20.922 1 79.25 268 PRO B O 1
ATOM 4463 N N . ASP B 1 269 ? 8.359 10.602 22.906 1 70.44 269 ASP B N 1
ATOM 4464 C CA . ASP B 1 269 ? 8.32 9.242 23.453 1 70.44 269 ASP B CA 1
ATOM 4465 C C . ASP B 1 269 ? 7.008 8.992 24.203 1 70.44 269 ASP B C 1
ATOM 4467 O O . ASP B 1 269 ? 6.977 9.008 25.438 1 70.44 269 ASP B O 1
ATOM 4471 N N . HIS B 1 270 ? 5.98 8.75 23.422 1 60.72 270 HIS B N 1
ATOM 4472 C CA . HIS B 1 270 ? 4.672 8.773 24.062 1 60.72 270 HIS B CA 1
ATOM 4473 C C . HIS B 1 270 ? 4.168 7.363 24.359 1 60.72 270 HIS B C 1
ATOM 4475 O O . HIS B 1 270 ? 3.217 7.184 25.109 1 60.72 270 HIS B O 1
ATOM 4481 N N . SER B 1 271 ? 4.582 6.328 23.719 1 61.03 271 SER B N 1
ATOM 4482 C CA . SER B 1 271 ? 4.117 4.973 23.984 1 61.03 271 SER B CA 1
ATOM 4483 C C . SER B 1 271 ? 5.211 3.949 23.703 1 61.03 271 SER B C 1
ATOM 4485 O O . SER B 1 271 ? 6.055 4.156 22.828 1 61.03 271 SER B O 1
ATOM 4487 N N . ASP B 1 272 ? 5.027 2.955 24.562 1 59.97 272 ASP B N 1
ATOM 4488 C CA . ASP B 1 272 ? 6.012 1.891 24.406 1 59.97 272 ASP B CA 1
ATOM 4489 C C . ASP B 1 272 ? 5.418 0.701 23.656 1 59.97 272 ASP B C 1
ATOM 4491 O O . ASP B 1 272 ? 6.102 -0.298 23.422 1 59.97 272 ASP B O 1
ATOM 4495 N N . SER B 1 273 ? 4.18 0.861 23.375 1 60.44 273 SER B N 1
ATOM 4496 C CA . SER B 1 273 ? 3.555 -0.24 22.641 1 60.44 273 SER B CA 1
ATOM 4497 C C . SER B 1 273 ? 3.459 0.064 21.156 1 60.44 273 SER B C 1
ATOM 4499 O O . SER B 1 273 ? 3.168 1.196 20.766 1 60.44 273 SER B O 1
ATOM 4501 N N . LEU B 1 274 ? 3.773 -0.951 20.406 1 58.69 274 LEU B N 1
ATOM 4502 C CA . LEU B 1 274 ? 3.709 -0.872 18.953 1 58.69 274 LEU B CA 1
ATOM 4503 C C . LEU B 1 274 ? 2.338 -0.388 18.484 1 58.69 274 LEU B C 1
ATOM 4505 O O . LEU B 1 274 ? 2.24 0.469 17.609 1 58.69 274 LEU B O 1
ATOM 4509 N N . LEU B 1 275 ? 1.332 -0.947 19.031 1 59.09 275 LEU B N 1
ATOM 4510 C CA . LEU B 1 275 ? -0.03 -0.647 18.609 1 59.09 275 LEU B CA 1
ATOM 4511 C C . LEU B 1 275 ? -0.543 0.622 19.281 1 59.09 275 LEU B C 1
ATOM 4513 O O . LEU B 1 275 ? -1.216 1.438 18.656 1 59.09 275 LEU B O 1
ATOM 4517 N N . GLY B 1 276 ? -0.107 0.661 20.469 1 61 276 GLY B N 1
ATOM 4518 C CA . GLY B 1 276 ? -0.562 1.814 21.219 1 61 276 GLY B CA 1
ATOM 4519 C C . GLY B 1 276 ? 0.017 3.125 20.719 1 61 276 GLY B C 1
ATOM 4520 O O . GLY B 1 276 ? -0.659 4.156 20.734 1 61 276 GLY B O 1
ATOM 4521 N N . SER B 1 277 ? 1.081 2.932 20.172 1 64 277 SER B N 1
ATOM 4522 C CA . SER B 1 277 ? 1.764 4.156 19.766 1 64 277 SER B CA 1
ATOM 4523 C C . SER B 1 277 ? 1.105 4.785 18.547 1 64 277 SER B C 1
ATOM 4525 O O . SER B 1 277 ? 0.987 6.008 18.453 1 64 277 SER B O 1
ATOM 4527 N N . HIS B 1 278 ? 0.492 3.941 17.672 1 73.19 278 HIS B N 1
ATOM 4528 C CA . HIS B 1 278 ? -0.017 4.516 16.438 1 73.19 278 HIS B CA 1
ATOM 4529 C C . HIS B 1 278 ? -1.375 5.176 16.656 1 73.19 278 HIS B C 1
ATOM 4531 O O . HIS B 1 278 ? -1.707 6.152 15.977 1 73.19 278 HIS B O 1
ATOM 4537 N N . GLU B 1 279 ? -2.033 4.746 17.641 1 74.31 279 GLU B N 1
ATOM 4538 C CA . GLU B 1 279 ? -3.385 5.262 17.844 1 74.31 279 GLU B CA 1
ATOM 4539 C C . GLU B 1 279 ? -3.412 6.348 18.906 1 74.31 279 GLU B C 1
ATOM 4541 O O . GLU B 1 279 ? -4.379 7.105 19.016 1 74.31 279 GLU B O 1
ATOM 4546 N N . ALA B 1 280 ? -2.375 6.469 19.594 1 79.5 280 ALA B N 1
ATOM 4547 C CA . ALA B 1 280 ? -2.389 7.289 20.797 1 79.5 280 ALA B CA 1
ATOM 4548 C C . ALA B 1 280 ? -2.1 8.75 20.469 1 79.5 280 ALA B C 1
ATOM 4550 O O . ALA B 1 280 ? -2.256 9.625 21.328 1 79.5 280 ALA B O 1
ATOM 4551 N N . TYR B 1 281 ? -1.763 9.07 19.234 1 87.75 281 TYR B N 1
ATOM 4552 C CA . TYR B 1 281 ? -1.311 10.422 18.906 1 87.75 281 TYR B CA 1
ATOM 4553 C C . TYR B 1 281 ? -2.396 11.445 19.203 1 87.75 281 TYR B C 1
ATOM 4555 O O . TYR B 1 281 ? -2.104 12.555 19.672 1 87.75 281 TYR B O 1
ATOM 4563 N N . TRP B 1 282 ? -3.6 11.094 19 1 89.62 282 TRP B N 1
ATOM 4564 C CA . TRP B 1 282 ? -4.723 12.016 19.109 1 89.62 282 TRP B CA 1
ATOM 4565 C C . TRP B 1 282 ? -4.914 12.453 20.562 1 89.62 282 TRP B C 1
ATOM 4567 O O . TRP B 1 282 ? -5.414 13.547 20.828 1 89.62 282 TRP B O 1
ATOM 4577 N N . HIS B 1 283 ? -4.387 11.594 21.484 1 88.94 283 HIS B N 1
ATOM 4578 C CA . HIS B 1 283 ? -4.777 11.789 22.875 1 88.94 283 HIS B CA 1
ATOM 4579 C C . HIS B 1 283 ? -3.559 12.047 23.75 1 88.94 283 HIS B C 1
ATOM 4581 O O . HIS B 1 283 ? -3.695 12.523 24.891 1 88.94 283 HIS B O 1
ATOM 4587 N N . ALA B 1 284 ? -2.473 11.773 23.266 1 89.19 284 ALA B N 1
ATOM 4588 C CA . ALA B 1 284 ? -1.278 11.773 24.109 1 89.19 284 ALA B CA 1
ATOM 4589 C C . ALA B 1 284 ? -0.836 13.195 24.438 1 89.19 284 ALA B C 1
ATOM 4591 O O . ALA B 1 284 ? -0.542 13.984 23.547 1 89.19 284 ALA B O 1
ATOM 4592 N N . ASP B 1 285 ? -0.715 13.43 25.75 1 90.88 285 ASP B N 1
ATOM 4593 C CA . ASP B 1 285 ? -0.306 14.75 26.234 1 90.88 285 ASP B CA 1
ATOM 4594 C C . ASP B 1 285 ? 1.07 15.125 25.688 1 90.88 285 ASP B C 1
ATOM 4596 O O . ASP B 1 285 ? 1.313 16.297 25.359 1 90.88 285 ASP B O 1
ATOM 4600 N N . ARG B 1 286 ? 1.91 14.188 25.641 1 89.81 286 ARG B N 1
ATOM 4601 C CA . ARG B 1 286 ? 3.262 14.461 25.172 1 89.81 286 ARG B CA 1
ATOM 4602 C C . ARG B 1 286 ? 3.244 14.938 23.719 1 89.81 286 ARG B C 1
ATOM 4604 O O . ARG B 1 286 ? 4.066 15.766 23.328 1 89.81 286 ARG B O 1
ATOM 4611 N N . VAL B 1 287 ? 2.336 14.406 22.938 1 92.06 287 VAL B N 1
ATOM 4612 C CA . VAL B 1 287 ? 2.189 14.828 21.547 1 92.06 287 VAL B CA 1
ATOM 4613 C C . VAL B 1 287 ? 1.703 16.281 21.484 1 92.06 287 VAL B C 1
ATOM 4615 O O . VAL B 1 287 ? 2.281 17.109 20.781 1 92.06 287 VAL B O 1
ATOM 4618 N N . HIS B 1 288 ? 0.682 16.625 22.312 1 94.25 288 HIS B N 1
ATOM 4619 C CA . HIS B 1 288 ? 0.153 17.984 22.359 1 94.25 288 HIS B CA 1
ATOM 4620 C C . HIS B 1 288 ? 1.219 18.969 22.812 1 94.25 288 HIS B C 1
ATOM 4622 O O . HIS B 1 288 ? 1.324 20.062 22.25 1 94.25 288 HIS B O 1
ATOM 4628 N N . ARG B 1 289 ? 2.01 18.547 23.703 1 92.25 289 ARG B N 1
ATOM 4629 C CA . ARG B 1 289 ? 3.041 19.422 24.25 1 92.25 289 ARG B CA 1
ATOM 4630 C C . ARG B 1 289 ? 4.102 19.75 23.203 1 92.25 289 ARG B C 1
ATOM 4632 O O . ARG B 1 289 ? 4.48 20.906 23.047 1 92.25 289 ARG B O 1
ATOM 4639 N N . VAL B 1 290 ? 4.562 18.734 22.516 1 92.25 290 VAL B N 1
ATOM 4640 C CA . VAL B 1 290 ? 5.645 18.969 21.578 1 92.25 290 VAL B CA 1
ATOM 4641 C C . VAL B 1 290 ? 5.137 19.828 20.422 1 92.25 290 VAL B C 1
ATOM 4643 O O . VAL B 1 290 ? 5.879 20.656 19.859 1 92.25 290 VAL B O 1
ATOM 4646 N N . ILE B 1 291 ? 3.887 19.625 20.016 1 94.31 291 ILE B N 1
ATOM 4647 C CA . ILE B 1 291 ? 3.303 20.438 18.969 1 94.31 291 ILE B CA 1
ATOM 4648 C C . ILE B 1 291 ? 3.172 21.891 19.438 1 94.31 291 ILE B C 1
ATOM 4650 O O . ILE B 1 291 ? 3.555 22.812 18.734 1 94.31 291 ILE B O 1
ATOM 4654 N N . ALA B 1 292 ? 2.695 22.078 20.656 1 94.12 292 ALA B N 1
ATOM 4655 C CA . ALA B 1 292 ? 2.52 23.422 21.219 1 94.12 292 ALA B CA 1
ATOM 4656 C C . ALA B 1 292 ? 3.854 24.156 21.312 1 94.12 292 ALA B C 1
ATOM 4658 O O . ALA B 1 292 ? 3.939 25.344 21 1 94.12 292 ALA B O 1
ATOM 4659 N N . ASP B 1 293 ? 4.863 23.422 21.719 1 92.19 293 ASP B N 1
ATOM 4660 C CA . ASP B 1 293 ? 6.195 24 21.859 1 92.19 293 ASP B CA 1
ATOM 4661 C C . ASP B 1 293 ? 6.711 24.531 20.516 1 92.19 293 ASP B C 1
ATOM 4663 O O . ASP B 1 293 ? 7.461 25.5 20.484 1 92.19 293 ASP B O 1
ATOM 4667 N N . ALA B 1 294 ? 6.27 23.828 19.469 1 91.69 294 ALA B N 1
ATOM 4668 C CA . ALA B 1 294 ? 6.77 24.172 18.141 1 91.69 294 ALA B CA 1
ATOM 4669 C C . ALA B 1 294 ? 5.789 25.078 17.406 1 91.69 294 ALA B C 1
ATOM 4671 O O . ALA B 1 294 ? 6.074 25.547 16.297 1 91.69 294 ALA B O 1
ATOM 4672 N N . TRP B 1 295 ? 4.676 25.328 17.969 1 89.06 295 TRP B N 1
ATOM 4673 C CA . TRP B 1 295 ? 3.529 25.969 17.328 1 89.06 295 TRP B CA 1
ATOM 4674 C C . TRP B 1 295 ? 3.881 27.391 16.875 1 89.06 295 TRP B C 1
ATOM 4676 O O . TRP B 1 295 ? 3.424 27.828 15.82 1 89.06 295 TRP B O 1
ATOM 4686 N N . GLY B 1 296 ? 4.688 28.094 17.656 1 75.38 296 GLY B N 1
ATOM 4687 C CA . GLY B 1 296 ? 4.984 29.5 17.375 1 75.38 296 GLY B CA 1
ATOM 4688 C C . GLY B 1 296 ? 6.375 29.703 16.812 1 75.38 296 GLY B C 1
ATOM 4689 O O . GLY B 1 296 ? 6.848 30.844 16.703 1 75.38 296 GLY B O 1
ATOM 4690 N N . ARG B 1 297 ? 7.027 28.469 16.594 1 67.25 297 ARG B N 1
ATOM 4691 C CA . ARG B 1 297 ? 8.383 28.609 16.062 1 67.25 297 ARG B CA 1
ATOM 4692 C C . ARG B 1 297 ? 8.367 29.266 14.688 1 67.25 297 ARG B C 1
ATOM 4694 O O . ARG B 1 297 ? 7.602 28.859 13.812 1 67.25 297 ARG B O 1
ATOM 4701 N N . GLN B 1 298 ? 8.508 30.562 14.555 1 59.06 298 GLN B N 1
ATOM 4702 C CA . GLN B 1 298 ? 8.625 31.281 13.281 1 59.06 298 GLN B CA 1
ATOM 4703 C C . GLN B 1 298 ? 10.016 31.078 12.672 1 59.06 298 GLN B C 1
ATOM 4705 O O . GLN B 1 298 ? 11.016 31.016 13.391 1 59.06 298 GLN B O 1
ATOM 4710 N N . PRO B 1 299 ? 10.023 30.391 11.289 1 51.81 299 PRO B N 1
ATOM 4711 C CA . PRO B 1 299 ? 11.336 30.328 10.641 1 51.81 299 PRO B CA 1
ATOM 4712 C C . PRO B 1 299 ? 12.094 31.641 10.711 1 51.81 299 PRO B C 1
ATOM 4714 O O . PRO B 1 299 ? 11.477 32.719 10.734 1 51.81 299 PRO B O 1
ATOM 4717 N N . GLY B 1 300 ? 13.203 31.578 11.359 1 43.41 300 GLY B N 1
ATOM 4718 C CA . GLY B 1 300 ? 14.031 32.719 11.023 1 43.41 300 GLY B CA 1
ATOM 4719 C C . GLY B 1 300 ? 14.008 33.062 9.539 1 43.41 300 GLY B C 1
ATOM 4720 O O . GLY B 1 300 ? 13.461 32.312 8.734 1 43.41 300 GLY B O 1
ATOM 4721 N N . PRO B 1 301 ? 14.391 34.312 9.062 1 37.62 301 PRO B N 1
ATOM 4722 C CA . PRO B 1 301 ? 14.438 34.688 7.652 1 37.62 301 PRO B CA 1
ATOM 4723 C C . PRO B 1 301 ? 14.977 33.562 6.754 1 37.62 301 PRO B C 1
ATOM 4725 O O . PRO B 1 301 ? 15.875 32.844 7.156 1 37.62 301 PRO B O 1
ATOM 4728 N N . LEU B 1 302 ? 14.094 32.844 6.012 1 36.59 302 LEU B N 1
ATOM 4729 C CA . LEU B 1 302 ? 14.672 31.969 4.988 1 36.59 302 LEU B CA 1
ATOM 4730 C C . LEU B 1 302 ? 15.891 32.625 4.344 1 36.59 302 LEU B C 1
ATOM 4732 O O . LEU B 1 302 ? 15.812 33.75 3.871 1 36.59 302 LEU B O 1
ATOM 4736 N N . THR B 1 303 ? 17.062 32.469 4.934 1 31.05 303 THR B N 1
ATOM 4737 C CA . THR B 1 303 ? 18.234 32.969 4.211 1 31.05 303 THR B CA 1
ATOM 4738 C C . THR B 1 303 ? 18.375 32.281 2.859 1 31.05 303 THR B C 1
ATOM 4740 O O . THR B 1 303 ? 18.031 31.109 2.719 1 31.05 303 THR B O 1
#

Nearest PDB structures (foldseek):
  2hih-assembly1_A  TM=4.208E-01  e=5.685E-01  Staphylococcus hyicus
  5f2o-a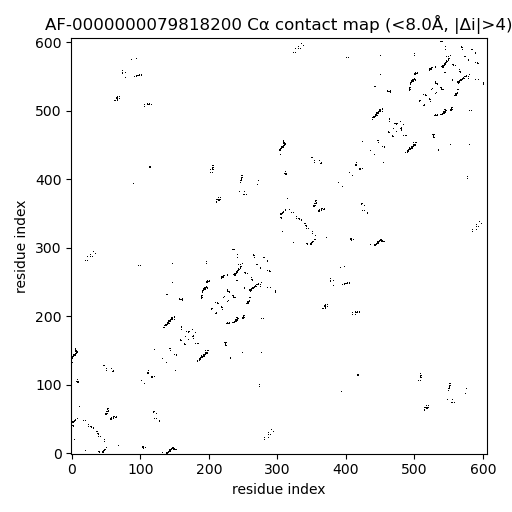ssembly1_B  TM=2.765E-01  e=5.990E+00  Mycobacterium marinum M
  5f2n-assembly1_B  TM=2.764E-01  e=7.626E+00  Mycobacterium marinum M
  6njo-assembly1_C  TM=2.872E-01  e=7.179E+00  Escherichia coli O127:H6 str. E2348/69
  6ksl-assembly1_B  TM=5.407E-01  e=2.792E-01  Staphylococcus aureus

Secondary structure (DSSP, 8-state):
-EEEEEE-----TT---THHHHHHHHHHHHHHHHHTTPPPPPPGGGSEEE--SS--GGGGGGHHHHHHHHHHHHHHHHHS--------S-TTHHHHHHHHHHIIIIIHHHHHHHSHHHHHHHHHHHHHHHHHHS-TTS-EEEEEEEETHHHHHHHHHHHHHHSTTPPPHHHHHHTT--HHHHHHHHHHEEEEEEEEES--HHHHGGGSHHHHHHHHTT--EEGGGGTTTS--TTSPPPEEEEE--TT-TT----GGGEESSEEEEE-----SSHHHHHHGGGT-HHHHHHHHHHHT-------/-EEEEEE-----TT---THHHHHHHHHHHHHHHHHTTPPPPPPGGGSEEE--SS--GGGGGGHHHHHHHHHHHHHHHHHS--------S-TTHHHHHHHHHHIIIIIHHHHHHHSHHHHHHHHHHHHHHHHHHS-TTS-EEEEEEEETHHHHHHHHHHHHHHSTTPPPHHHHHHTT--HHHHHHHHHHEEEEEEEEES--HHHHGGGSHHHHHHHHTT--EEGGGGTTTS--TTSPPPEEEEE--TT-TT----GGGEESSEEEEE-----SSHHHHHHGGGT-HHHHHHHHHHHT-------

Foldseek 3Di:
DEAEEEFEAFDFPDDDDCVVLQVQQQVLLQVLLVVVPHHGHDDVVLYQYADELDPDPLNPPSNVNVVVLVVVVVVVVVVDDPCPPDCPPPPCVVVVVLVCRCCSGLVSLLVQCLPPVNVLSRLVSSVVSCVVNDQLQAAYEYEYEAARVRLVNLQVNLLQLAAPPHDDQVVCVVSVHHPVSSVSNNVRYAYAEYEYELYLCVVCLVSDVVSVVCVVVVHAAECVSSRQLDAGPVRAGHEYEYEYEPLAPRGDARVSRYDRHHYDYHYFNFDDDNNCVRPCCSNTSSNSNRCSVCVPVGPDPPD/DEAEEEFEAFDFPDPQDCVVLQVQQQVLLQVLLVVVPHHGHDDVVLYQYDDELDPDPLNVVSNVNVVVLVVVVVVVVVVDDPCPPPPPDDPCVVVVVLVCRCCSGLVSLLVQCLPPVNVLVRLVSSVVSCVVNPQLQAQYEYEYEAARVRLVNLQVNLLQLAAPPHDDQVVCVVSVHHPVSSVSNNVRYAYAEYEYELYLCVVCLVSDVVSVVCVVVVHAAECVSSRQLDAGPVRAGHEYEYEYEPLAPRGDARVSRYDRHHYDYHYFNFDDDNNCRRPCCSNTSSNSNRCSVCVPVGPDPPD

InterPro domains:
  IPR029058 Alpha/Beta hydrolase fold [SSF53474] (101-251)

Radius of gyration: 24.84 Å; Cα contacts (8 Å, |Δi|>4): 1184; chains: 2; bounding box: 45×78×60 Å

Organism: NCBI:txid1608957